Protein AF-A0A950IID8-F1 (afdb_monomer)

Nearest PDB structures (foldseek):
  4f1v-assembly1_A  TM=7.610E-01  e=2.397E-17  Pseudomonas [fluorescens] SBW25
  4lvq-assembly2_B  TM=7.927E-01  e=7.650E-17  Mycobacterium tuberculosis
  4m1v-assembly1_A  TM=7.089E-01  e=2.255E-17  unidentified prokaryotic organism
  3w9w-assembly1_A  TM=7.383E-01  e=1.326E-16  unidentified prokaryotic organism
  2v3q-assembly1_A  TM=6.999E-01  e=1.498E-16  Homo sapiens

Foldseek 3Di:
DDDDDDDDDDDDDDDDDDDDDDDDDDDDDDDDDDDDDPDDDPDQDPDLPPADLFEAQEEAAVVVVCLAVADFDFDFFFDPDPPDDQRPLQHLPSDDFPTGYYGYAHQHNVLRLCLQLVVDDFQLFCGDGPLDFHHTSHDDPDRRQWYKHLDFQALSSLVSNVVPPCVFQNFKAKAFWWKFFKFWKAFQVQWDFDQDPQRNVSFQEAELQRVLQVQQVNDFWCLDPRSQVRRVGRRRVNDTHGAQAAEDAQDQHSSQQLVQLLSVPRYDPPSRPQAGGSHDRHDDDNRYDHFGHLSRRLVCRLPDHNHIYIHTQQSQVSPPPRMGTHFYQAPLRGTEGLQWQVLACQLQVPPAQVQWDDDWDDPPPRRPSPDTSDPDDLHNGTDGDSVSNSGRDGNHHRGRMGTMMMMRTAHDSSSLVSVVVSLCQSLQNDPDGHRADDHRGRRRMGTHDSNSSVSSVCCCVPPHVRNHD

Radius of gyration: 25.62 Å; Cα contacts (8 Å, |Δi|>4): 1038; chains: 1; bounding box: 86×76×60 Å

pLDDT: mean 73.91, std 23.25, range [21.42, 98.81]

Mean predicted aligned error: 11.93 Å

Structure (mmCIF, N/CA/C/O backbone):
data_AF-A0A950IID8-F1
#
_entry.id   AF-A0A950IID8-F1
#
loop_
_atom_site.group_PDB
_atom_site.id
_atom_site.type_symbol
_atom_site.label_atom_id
_atom_site.label_alt_id
_atom_site.label_comp_id
_atom_site.label_asym_id
_atom_site.label_entity_id
_atom_site.label_seq_id
_atom_site.pdbx_PDB_ins_code
_atom_site.Cartn_x
_atom_site.Cartn_y
_atom_site.Cartn_z
_atom_site.occupancy
_atom_site.B_iso_or_equiv
_atom_site.auth_seq_id
_atom_site.auth_comp_id
_atom_site.auth_asym_id
_atom_site.auth_atom_id
_atom_site.pdbx_PDB_model_num
ATOM 1 N N . MET A 1 1 ? -54.475 -51.650 27.648 1.00 38.38 1 MET A N 1
ATOM 2 C CA . MET A 1 1 ? -53.330 -51.223 26.808 1.00 38.38 1 MET A CA 1
ATOM 3 C C . MET A 1 1 ? -53.757 -49.998 25.996 1.00 38.38 1 MET A C 1
ATOM 5 O O . MET A 1 1 ? -54.933 -49.890 25.686 1.00 38.38 1 MET A O 1
ATOM 9 N N . LYS A 1 2 ? -52.869 -49.006 25.850 1.00 32.78 2 LYS A N 1
ATOM 10 C CA . LYS A 1 2 ? -53.163 -47.560 25.705 1.00 32.78 2 LYS A CA 1
ATOM 11 C C . LYS A 1 2 ? -53.483 -47.085 24.262 1.00 32.78 2 LYS A C 1
ATOM 13 O O . LYS A 1 2 ? -53.027 -47.686 23.301 1.00 32.78 2 LYS A O 1
ATOM 18 N N . ARG A 1 3 ? -54.247 -45.975 24.207 1.00 33.44 3 ARG A N 1
ATOM 19 C CA . ARG A 1 3 ? -54.656 -45.056 23.102 1.00 33.44 3 ARG A CA 1
ATOM 20 C C . ARG A 1 3 ? -53.459 -44.548 22.245 1.00 33.44 3 ARG A C 1
ATOM 22 O O . ARG A 1 3 ? -52.343 -44.635 22.736 1.00 33.44 3 ARG A O 1
ATOM 29 N N . PHE A 1 4 ? -53.564 -43.972 21.033 1.00 32.69 4 PHE A N 1
ATOM 30 C CA . PHE A 1 4 ? -54.442 -42.894 20.521 1.00 32.69 4 PHE A CA 1
ATOM 31 C C . PHE A 1 4 ? -54.374 -42.799 18.969 1.00 32.69 4 PHE A C 1
ATOM 33 O O . PHE A 1 4 ? -53.345 -43.116 18.382 1.00 32.69 4 PHE A O 1
ATOM 40 N N . GLN A 1 5 ? -55.454 -42.328 18.328 1.00 37.25 5 GLN A N 1
ATOM 41 C CA . GLN A 1 5 ? -55.570 -41.995 16.893 1.00 37.25 5 GLN A CA 1
ATOM 42 C C . GLN A 1 5 ? -54.871 -40.674 16.514 1.00 37.25 5 GLN A C 1
ATOM 44 O O . GLN A 1 5 ? -54.861 -39.762 17.337 1.00 37.25 5 GLN A O 1
ATOM 49 N N . GLN A 1 6 ? -54.488 -40.506 15.237 1.00 32.50 6 GLN A N 1
ATOM 50 C CA . GLN A 1 6 ? -54.746 -39.264 14.485 1.00 32.50 6 GLN A CA 1
ATOM 51 C C . GLN A 1 6 ? -54.707 -39.470 12.954 1.00 32.50 6 GLN A C 1
ATOM 53 O O . GLN A 1 6 ? -53.957 -40.280 12.423 1.00 32.50 6 GLN A O 1
ATOM 58 N N . THR A 1 7 ? -55.607 -38.752 12.285 1.00 31.56 7 THR A N 1
ATOM 59 C CA . THR A 1 7 ? -56.081 -38.831 10.892 1.00 31.56 7 THR A CA 1
ATOM 60 C C . THR A 1 7 ? -55.231 -38.053 9.878 1.00 31.56 7 THR A C 1
ATOM 62 O O . THR A 1 7 ? -54.846 -36.921 10.157 1.00 31.56 7 THR A O 1
ATOM 65 N N . THR A 1 8 ? -55.080 -38.578 8.656 1.00 30.42 8 THR A N 1
ATOM 66 C CA . THR A 1 8 ? -54.511 -37.878 7.482 1.00 30.42 8 THR A CA 1
ATOM 67 C C . THR A 1 8 ? -55.626 -37.532 6.482 1.00 30.42 8 THR A C 1
ATOM 69 O O . THR A 1 8 ? -56.433 -38.397 6.144 1.00 30.42 8 THR A O 1
ATOM 72 N N . ARG A 1 9 ? -55.694 -36.278 6.006 1.00 31.16 9 ARG A N 1
ATOM 73 C CA . ARG A 1 9 ? -56.624 -35.815 4.953 1.00 31.16 9 ARG A CA 1
ATOM 74 C C . ARG A 1 9 ? -55.869 -35.459 3.665 1.00 31.16 9 ARG A C 1
ATOM 76 O O . ARG A 1 9 ? -54.861 -34.764 3.714 1.00 31.16 9 ARG A O 1
ATOM 83 N N . LEU A 1 10 ? -56.419 -35.938 2.546 1.00 27.45 10 LEU A N 1
ATOM 84 C CA . LEU A 1 10 ? -56.073 -35.662 1.145 1.00 27.45 10 LEU A CA 1
ATOM 85 C C . LEU A 1 10 ? -56.294 -34.185 0.762 1.00 27.45 10 LEU A C 1
ATOM 87 O O . LEU A 1 10 ? -57.299 -33.599 1.164 1.00 27.45 10 LEU A O 1
ATOM 91 N N . LEU A 1 11 ? -55.442 -33.649 -0.121 1.00 27.16 11 LEU A N 1
ATOM 92 C CA . LEU A 1 11 ? -55.710 -32.441 -0.911 1.00 27.16 11 LEU A CA 1
ATOM 93 C C . LEU A 1 11 ? -55.461 -32.722 -2.405 1.00 27.16 11 LEU A C 1
ATOM 95 O O . LEU A 1 11 ? -54.491 -33.384 -2.766 1.00 27.16 11 LEU A O 1
ATOM 99 N N . ALA A 1 12 ? -56.384 -32.250 -3.243 1.00 25.52 12 ALA A N 1
ATOM 100 C CA . ALA A 1 12 ? -56.487 -32.518 -4.674 1.00 25.52 12 ALA A CA 1
ATOM 101 C C . ALA A 1 12 ? -55.488 -31.709 -5.524 1.00 25.52 12 ALA A C 1
ATOM 103 O O . ALA A 1 12 ? -55.240 -30.535 -5.259 1.00 25.52 12 ALA A O 1
ATOM 104 N N . VAL A 1 13 ? -54.977 -32.346 -6.582 1.00 27.12 13 VAL A N 1
ATOM 105 C CA . VAL A 1 13 ? -54.126 -31.763 -7.631 1.00 27.12 13 VAL A CA 1
ATOM 106 C C . VAL A 1 13 ? -55.005 -31.424 -8.837 1.00 27.12 13 VAL A C 1
ATOM 108 O O . VAL A 1 13 ? -55.734 -32.284 -9.329 1.00 27.12 13 VAL A O 1
ATOM 111 N N . VAL A 1 14 ? -54.940 -30.179 -9.313 1.00 26.27 14 VAL A N 1
ATOM 112 C CA . VAL A 1 14 ? -55.601 -29.718 -10.545 1.00 26.27 14 VAL A CA 1
ATOM 113 C C . VAL A 1 14 ? -54.579 -29.703 -11.684 1.00 26.27 14 VAL A C 1
ATOM 115 O O . VAL A 1 14 ? -53.485 -29.165 -11.535 1.00 26.27 14 VAL A O 1
ATOM 118 N N . ALA A 1 15 ? -54.953 -30.311 -12.810 1.00 25.56 15 ALA A N 1
ATOM 119 C CA . ALA A 1 15 ? -54.181 -30.398 -14.046 1.00 25.56 15 ALA A CA 1
ATOM 120 C C . ALA A 1 15 ? -54.468 -29.220 -15.000 1.00 25.56 15 ALA A C 1
ATOM 122 O O . ALA A 1 15 ? -55.589 -28.718 -15.044 1.00 25.56 15 ALA A O 1
ATOM 123 N N . LEU A 1 16 ? -53.480 -28.856 -15.826 1.00 25.39 16 LEU A N 1
ATOM 124 C CA . LEU A 1 16 ? -53.634 -28.077 -17.066 1.00 25.39 16 LEU A CA 1
ATOM 125 C C . LEU A 1 16 ? -52.757 -28.700 -18.181 1.00 25.39 16 LEU A C 1
ATOM 127 O O . LEU A 1 16 ? -51.779 -29.378 -17.860 1.00 25.39 16 LEU A O 1
ATOM 131 N N . PRO A 1 17 ? -53.132 -28.552 -19.470 1.00 26.94 17 PRO A N 1
ATOM 132 C CA . PRO A 1 17 ? -52.817 -29.514 -20.529 1.00 26.94 17 PRO A CA 1
ATOM 133 C C . PRO A 1 17 ? -51.555 -29.197 -21.353 1.00 26.94 17 PRO A C 1
ATOM 135 O O . PRO A 1 17 ? -51.057 -28.076 -21.382 1.00 26.94 17 PRO A O 1
ATOM 138 N N . ALA A 1 18 ? -51.079 -30.231 -22.054 1.00 28.36 18 ALA A N 1
ATOM 139 C CA . ALA A 1 18 ? -49.911 -30.271 -22.934 1.00 28.36 18 ALA A CA 1
ATOM 140 C C . ALA A 1 18 ? -50.121 -29.594 -24.302 1.00 28.36 18 ALA A C 1
ATOM 142 O O . ALA A 1 18 ? -51.187 -29.772 -24.883 1.00 28.36 18 ALA A O 1
ATOM 143 N N . VAL A 1 19 ? -49.068 -28.978 -24.873 1.00 25.47 19 VAL A N 1
ATOM 144 C CA . VAL A 1 19 ? -48.826 -28.895 -26.334 1.00 25.47 19 VAL A CA 1
ATOM 145 C C . VAL A 1 19 ? -47.314 -28.920 -26.645 1.00 25.47 19 VAL A C 1
ATOM 147 O O . VAL A 1 19 ? -46.493 -28.378 -25.912 1.00 25.47 19 VAL A O 1
ATOM 150 N N . LEU A 1 20 ? -47.019 -29.619 -27.742 1.00 22.98 20 LEU A N 1
ATOM 151 C CA . LEU A 1 20 ? -45.779 -30.053 -28.392 1.00 22.98 20 LEU A CA 1
ATOM 152 C C . LEU A 1 20 ? -44.711 -28.997 -28.769 1.00 22.98 20 LEU A C 1
ATOM 154 O O . LEU A 1 20 ? -44.989 -27.826 -28.995 1.00 22.98 20 LEU A O 1
ATOM 158 N N . PHE A 1 21 ? -43.500 -29.539 -28.952 1.00 26.11 21 PHE A N 1
ATOM 159 C CA . PHE A 1 21 ? -42.245 -28.993 -29.490 1.00 26.11 21 PHE A CA 1
ATOM 160 C C . PHE A 1 21 ? -42.333 -28.126 -30.764 1.00 26.11 21 PHE A C 1
ATOM 162 O O . PHE A 1 21 ? -42.937 -28.533 -31.754 1.00 26.11 21 PHE A O 1
ATOM 169 N N . ALA A 1 22 ? -41.523 -27.059 -30.801 1.00 22.62 22 ALA A N 1
ATOM 170 C CA . ALA A 1 22 ? -40.804 -26.604 -31.997 1.00 22.62 22 ALA A CA 1
ATOM 171 C C . ALA A 1 22 ? -39.479 -25.925 -31.588 1.00 22.62 22 ALA A C 1
ATOM 173 O O . ALA A 1 22 ? -39.463 -25.006 -30.772 1.00 22.62 22 ALA A O 1
ATOM 174 N N . ALA A 1 23 ? -38.364 -26.417 -32.129 1.00 26.20 23 ALA A N 1
ATOM 175 C CA . ALA A 1 23 ? -37.025 -25.867 -31.945 1.00 26.20 23 ALA A CA 1
ATOM 176 C C . ALA A 1 23 ? -36.818 -24.610 -32.807 1.00 26.20 23 ALA A C 1
ATOM 178 O O . ALA A 1 23 ? -37.256 -24.602 -33.952 1.00 26.20 23 ALA A O 1
ATOM 179 N N . CYS A 1 24 ? -36.098 -23.607 -32.287 1.00 21.53 24 CYS A N 1
ATOM 180 C CA . CYS A 1 24 ? -35.285 -22.666 -33.068 1.00 21.53 24 CYS A CA 1
ATOM 181 C C . CYS A 1 24 ? -34.275 -21.923 -32.170 1.00 21.53 24 CYS A C 1
ATOM 183 O O . CYS A 1 24 ? -34.447 -21.791 -30.963 1.00 21.53 24 CYS A O 1
ATOM 185 N N . SER A 1 25 ? -33.181 -21.514 -32.801 1.00 23.95 25 SER A N 1
ATOM 186 C CA . SER A 1 25 ? -31.845 -21.187 -32.297 1.00 23.95 25 SER A CA 1
ATOM 187 C C . SER A 1 25 ? -31.649 -19.831 -31.594 1.00 23.95 25 SER A C 1
ATOM 189 O O . SER A 1 25 ? -32.214 -18.827 -32.006 1.00 23.95 25 SER A O 1
ATOM 191 N N . HIS A 1 26 ? -30.734 -19.838 -30.613 1.00 28.91 26 HIS A N 1
ATOM 192 C CA . HIS A 1 26 ? -29.779 -18.808 -30.154 1.00 28.91 26 HIS A CA 1
ATOM 193 C C . HIS A 1 26 ? -29.993 -17.322 -30.519 1.00 28.91 26 HIS A C 1
ATOM 195 O O . HIS A 1 26 ? -29.775 -16.901 -31.651 1.00 28.91 26 HIS A O 1
ATOM 201 N N . GLY A 1 27 ? -30.211 -16.512 -29.476 1.00 24.88 27 GLY A N 1
ATOM 202 C CA . GLY A 1 27 ? -30.016 -15.059 -29.465 1.00 24.88 27 GLY A CA 1
ATOM 203 C C . GLY A 1 27 ? -30.131 -14.515 -28.038 1.00 24.88 27 GLY A C 1
ATOM 204 O O . GLY A 1 27 ? -31.207 -14.113 -27.611 1.00 24.88 27 GLY A O 1
ATOM 205 N N . SER A 1 28 ? -29.049 -14.564 -27.256 1.00 27.41 28 SER A N 1
ATOM 206 C CA . SER A 1 28 ? -29.034 -14.113 -25.858 1.00 27.41 28 SER A CA 1
ATOM 207 C C . SER A 1 28 ? -28.779 -12.605 -25.760 1.00 27.41 28 SER A C 1
ATOM 209 O O . SER A 1 28 ? -27.632 -12.168 -25.710 1.00 27.41 28 SER A O 1
ATOM 211 N N . GLY A 1 29 ? -29.855 -11.818 -25.704 1.00 21.42 29 GLY A N 1
ATOM 212 C CA . GLY A 1 29 ? -29.849 -10.479 -25.114 1.00 21.42 29 GLY A CA 1
ATOM 213 C C . GLY A 1 29 ? -30.178 -10.584 -23.624 1.00 21.42 29 GLY A C 1
ATOM 214 O O . GLY A 1 29 ? -31.245 -11.079 -23.267 1.00 21.42 29 GLY A O 1
ATOM 215 N N . SER A 1 30 ? -29.265 -10.161 -22.748 1.00 27.67 30 SER A N 1
ATOM 216 C CA . SER A 1 30 ? -29.512 -10.087 -21.306 1.00 27.67 30 SER A CA 1
ATOM 217 C C . SER A 1 30 ? -30.217 -8.775 -20.952 1.00 27.67 30 SER A C 1
ATOM 219 O O . SER A 1 30 ? -29.782 -7.681 -21.308 1.00 27.67 30 SER A O 1
ATOM 221 N N . SER A 1 31 ? -31.342 -8.897 -20.251 1.00 23.12 31 SER A N 1
ATOM 222 C CA . SER A 1 31 ? -32.097 -7.781 -19.688 1.00 23.12 31 SER A CA 1
ATOM 223 C C . SER A 1 31 ? -31.316 -7.118 -18.550 1.00 23.12 31 SER A C 1
ATOM 225 O O . SER A 1 31 ? -30.898 -7.778 -17.599 1.00 23.12 31 SER A O 1
ATOM 227 N N . ALA A 1 32 ? -31.140 -5.801 -18.649 1.00 25.33 32 ALA A N 1
ATOM 228 C CA . ALA A 1 32 ? -30.546 -4.963 -17.618 1.00 25.33 32 ALA A CA 1
ATOM 229 C C . ALA A 1 32 ? -31.499 -4.788 -16.423 1.00 25.33 32 ALA A C 1
ATOM 231 O O . ALA A 1 32 ? -32.671 -4.448 -16.585 1.00 25.33 32 ALA A O 1
ATOM 232 N N . VAL A 1 33 ? -30.968 -4.980 -15.216 1.00 25.67 33 VAL A N 1
ATOM 233 C CA . VAL A 1 33 ? -31.577 -4.536 -13.954 1.00 25.67 33 VAL A CA 1
ATOM 234 C C . VAL A 1 33 ? -31.314 -3.025 -13.813 1.00 25.67 33 VAL A C 1
ATOM 236 O O . VAL A 1 33 ? -30.186 -2.603 -14.085 1.00 25.67 33 VAL A O 1
ATOM 239 N N . PRO A 1 34 ? -32.281 -2.178 -13.403 1.00 22.33 34 PRO A N 1
ATOM 240 C CA . PRO A 1 34 ? -32.060 -0.738 -13.307 1.00 22.33 34 PRO A CA 1
ATOM 241 C C . PRO A 1 34 ? -31.176 -0.426 -12.092 1.00 22.33 34 PRO A C 1
ATOM 243 O O . PRO A 1 34 ? -31.631 -0.450 -10.950 1.00 22.33 34 PRO A O 1
ATOM 246 N N . GLY A 1 35 ? -29.894 -0.157 -12.338 1.00 24.66 35 GLY A N 1
ATOM 247 C CA . GLY A 1 35 ? -28.962 0.347 -11.334 1.00 24.66 35 GLY A CA 1
ATOM 248 C C . GLY A 1 35 ? -29.235 1.820 -11.036 1.00 24.66 35 GLY A C 1
ATOM 249 O O . GLY A 1 35 ? -29.190 2.661 -11.934 1.00 24.66 35 GLY A O 1
ATOM 250 N N . GLY A 1 36 ? -29.510 2.136 -9.771 1.00 21.47 36 GLY A N 1
ATOM 251 C CA . GLY A 1 36 ? -29.546 3.509 -9.279 1.00 21.47 36 GLY A CA 1
ATOM 252 C C . GLY A 1 36 ? -28.177 4.170 -9.441 1.00 21.47 36 GLY A C 1
ATOM 253 O O . GLY A 1 36 ? -27.192 3.737 -8.848 1.00 21.47 36 GLY A O 1
ATOM 254 N N . SER A 1 37 ? -28.132 5.216 -10.264 1.00 22.36 37 SER A N 1
ATOM 255 C CA . SER A 1 37 ? -26.994 6.116 -10.434 1.00 22.36 37 SER A CA 1
ATOM 256 C C . SER A 1 37 ? -26.710 6.848 -9.122 1.00 22.36 37 SER A C 1
ATOM 258 O O . SER A 1 37 ? -27.454 7.748 -8.733 1.00 22.36 37 SER A O 1
ATOM 260 N N . VAL A 1 38 ? -25.618 6.497 -8.445 1.00 27.97 38 VAL A N 1
ATOM 261 C CA . VAL A 1 38 ? -24.941 7.450 -7.559 1.00 27.97 38 VAL A CA 1
ATOM 262 C C . VAL A 1 38 ? -24.304 8.498 -8.463 1.00 27.97 38 VAL A C 1
ATOM 264 O O . VAL A 1 38 ? -23.335 8.225 -9.169 1.00 27.97 38 VAL A O 1
ATOM 267 N N . ASN A 1 39 ? -24.912 9.682 -8.489 1.00 23.88 39 ASN A N 1
ATOM 268 C CA . ASN A 1 39 ? -24.396 10.834 -9.211 1.00 23.88 39 ASN A CA 1
ATOM 269 C C . ASN A 1 39 ? -22.972 11.131 -8.728 1.00 23.88 39 ASN A C 1
ATOM 271 O O . ASN A 1 39 ? -22.762 11.445 -7.556 1.00 23.88 39 ASN A O 1
ATOM 275 N N . ALA A 1 40 ? -22.008 11.044 -9.646 1.00 25.39 40 ALA A N 1
ATOM 276 C CA . ALA A 1 40 ? -20.705 11.663 -9.463 1.00 25.39 40 ALA A CA 1
ATOM 277 C C . ALA A 1 40 ? -20.907 13.152 -9.113 1.00 25.39 40 ALA A C 1
ATOM 279 O O . ALA A 1 40 ? -21.857 13.762 -9.625 1.00 25.39 40 ALA A O 1
ATOM 280 N N . PRO A 1 41 ? -20.051 13.758 -8.270 1.00 25.45 41 PRO A N 1
ATOM 281 C CA . PRO A 1 41 ? -20.078 15.198 -8.053 1.00 25.45 41 PRO A CA 1
ATOM 282 C C . PRO A 1 41 ? -20.062 15.897 -9.415 1.00 25.45 41 PRO A C 1
ATOM 284 O O . PRO A 1 41 ? -19.243 15.571 -10.277 1.00 25.45 41 PRO A O 1
ATOM 287 N N . SER A 1 42 ? -21.010 16.805 -9.638 1.00 23.47 42 SER A N 1
ATOM 288 C CA . SER A 1 42 ? -21.167 17.530 -10.898 1.00 23.47 42 SER A CA 1
ATOM 289 C C . SER A 1 42 ? -19.845 18.199 -11.290 1.00 23.47 42 SER A C 1
ATOM 291 O O . SER A 1 42 ? -19.438 19.160 -10.639 1.00 23.47 42 SER A O 1
ATOM 293 N N . GLY A 1 43 ? -19.172 17.681 -12.324 1.00 28.06 43 GLY A N 1
ATOM 294 C CA . GLY A 1 43 ? -17.946 18.277 -12.868 1.00 28.06 43 GLY A CA 1
ATOM 295 C C . GLY A 1 43 ? -16.825 17.318 -13.290 1.00 28.06 43 GLY A C 1
ATOM 296 O O . GLY A 1 43 ? -15.905 17.776 -13.954 1.00 28.06 43 GLY A O 1
ATOM 297 N N . GLN A 1 44 ? -16.867 16.017 -12.969 1.00 31.59 44 GLN A N 1
ATOM 298 C CA . GLN A 1 44 ? -15.858 15.067 -13.472 1.00 31.59 44 GLN A CA 1
ATOM 299 C C . GLN A 1 44 ? -16.303 14.421 -14.794 1.00 31.59 44 GLN A C 1
ATOM 301 O O . GLN A 1 44 ? -17.135 13.512 -14.827 1.00 31.59 44 GLN A O 1
ATOM 306 N N . THR A 1 45 ? -15.749 14.897 -15.907 1.00 29.78 45 THR A N 1
ATOM 307 C CA . THR A 1 45 ? -15.875 14.278 -17.230 1.00 29.78 45 THR A CA 1
ATOM 308 C C . THR A 1 45 ? -15.082 12.970 -17.288 1.00 29.78 45 THR A C 1
ATOM 310 O O . THR A 1 45 ? -13.906 12.928 -16.942 1.00 29.78 45 THR A O 1
ATOM 313 N N . ARG A 1 46 ? -15.700 11.878 -17.761 1.00 33.00 46 ARG A N 1
ATOM 314 C CA . ARG A 1 46 ? -14.959 10.693 -18.225 1.00 33.00 46 ARG A CA 1
ATOM 315 C C . ARG A 1 46 ? -14.156 11.107 -19.459 1.00 33.00 46 ARG A C 1
ATOM 317 O O . ARG A 1 46 ? -14.750 11.355 -20.503 1.00 33.00 46 ARG A O 1
ATOM 324 N N . HIS A 1 47 ? -12.837 11.218 -19.339 1.00 36.88 47 HIS A N 1
ATOM 325 C CA . HIS A 1 47 ? -11.981 11.571 -20.469 1.00 36.88 47 HIS A CA 1
ATOM 326 C C . HIS A 1 47 ? -11.598 10.308 -21.242 1.00 36.88 47 HIS A C 1
ATOM 328 O O . HIS A 1 47 ? -10.710 9.565 -20.847 1.00 36.88 47 HIS A O 1
ATOM 334 N N . THR A 1 48 ? -12.271 10.077 -22.367 1.00 36.06 48 THR A N 1
ATOM 335 C CA . THR A 1 48 ? -11.903 9.079 -23.381 1.00 36.06 48 THR A CA 1
ATOM 336 C C . THR A 1 48 ? -10.853 9.639 -24.346 1.00 36.06 48 THR A C 1
ATOM 338 O O . THR A 1 48 ? -10.982 9.441 -25.552 1.00 36.06 48 THR A O 1
ATOM 341 N N . LYS A 1 49 ? -9.872 10.427 -23.871 1.00 40.34 49 LYS A N 1
ATOM 342 C CA . LYS A 1 49 ? -8.821 10.919 -24.773 1.00 40.34 49 LYS A CA 1
ATOM 343 C C . LYS A 1 49 ? -8.100 9.682 -25.308 1.00 40.34 49 LYS A C 1
ATOM 345 O O . LYS A 1 49 ? -7.519 8.940 -24.521 1.00 40.34 49 LYS A O 1
ATOM 350 N N . GLU A 1 50 ? -8.194 9.448 -26.616 1.00 43.12 50 GLU A N 1
ATOM 351 C CA . GLU A 1 50 ? -7.302 8.510 -27.287 1.00 43.12 50 GLU A CA 1
ATOM 352 C C . GLU A 1 50 ? -5.883 9.000 -27.029 1.00 43.12 50 GLU A C 1
ATOM 354 O O . GLU A 1 50 ? -5.539 10.151 -27.320 1.00 43.12 50 GLU A O 1
ATOM 359 N N . VAL A 1 51 ? -5.115 8.163 -26.349 1.00 52.75 51 VAL A N 1
ATOM 360 C CA . VAL A 1 51 ? -3.764 8.492 -25.929 1.00 52.75 51 VAL A CA 1
ATOM 361 C C . VAL A 1 51 ? -2.925 8.642 -27.202 1.00 52.75 51 VAL A C 1
ATOM 363 O O . VAL A 1 51 ? -3.052 7.831 -28.124 1.00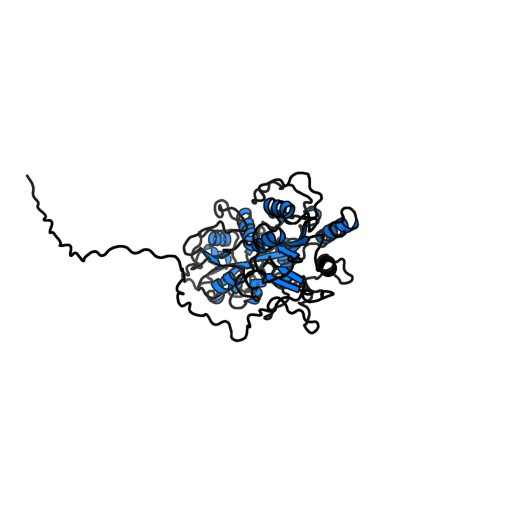 52.75 51 VAL A O 1
ATOM 366 N N . SER A 1 52 ? -2.201 9.758 -27.347 1.00 58.66 52 SER A N 1
ATOM 367 C CA . SER A 1 52 ? -1.521 10.034 -28.618 1.00 58.66 52 SER A CA 1
ATOM 368 C C . SER A 1 52 ? -0.310 9.116 -28.769 1.00 58.66 52 SER A C 1
ATOM 370 O O . SER A 1 52 ? 0.273 8.713 -27.772 1.00 58.66 52 SER A O 1
ATOM 372 N N . ALA A 1 53 ? 0.142 8.861 -29.997 1.00 60.78 53 ALA A N 1
ATOM 373 C CA . ALA A 1 53 ? 1.357 8.073 -30.233 1.00 60.78 53 ALA A CA 1
ATOM 374 C C . ALA A 1 53 ? 2.646 8.684 -29.638 1.00 60.78 53 ALA A C 1
ATOM 376 O O . ALA A 1 53 ? 3.682 8.042 -29.715 1.00 60.78 53 ALA A O 1
ATOM 377 N N . ALA A 1 54 ? 2.593 9.916 -29.116 1.00 66.94 54 ALA A N 1
ATOM 378 C CA . ALA A 1 54 ? 3.699 10.575 -28.425 1.00 66.94 54 ALA A CA 1
ATOM 379 C C . ALA A 1 54 ? 3.571 10.540 -26.890 1.00 66.94 54 ALA A C 1
ATOM 381 O O . ALA A 1 54 ? 4.461 11.026 -26.206 1.00 66.94 54 ALA A O 1
ATOM 382 N N . ASP A 1 55 ? 2.439 10.082 -26.345 1.00 72.50 55 ASP A N 1
ATOM 383 C CA . ASP A 1 55 ? 2.208 10.018 -24.899 1.00 72.50 55 ASP A CA 1
ATOM 384 C C . ASP A 1 55 ? 2.778 8.690 -24.351 1.00 72.50 55 ASP A C 1
ATOM 386 O O . ASP A 1 55 ? 2.514 7.626 -24.909 1.00 72.50 55 ASP A O 1
ATOM 390 N N . LEU A 1 56 ? 3.504 8.734 -23.228 1.00 77.00 56 LEU A N 1
ATOM 391 C CA . LEU A 1 56 ? 3.990 7.531 -22.546 1.00 77.00 56 LEU A CA 1
ATOM 392 C C . LEU A 1 56 ? 2.810 6.804 -21.897 1.00 77.00 56 LEU A C 1
ATOM 394 O O . LEU A 1 56 ? 2.111 7.369 -21.054 1.00 77.00 56 LEU A O 1
ATOM 398 N N . HIS A 1 57 ? 2.603 5.540 -22.239 1.00 80.00 57 HIS A N 1
ATOM 399 C CA . HIS A 1 57 ? 1.554 4.684 -21.703 1.00 80.00 57 HIS A CA 1
ATOM 400 C C . HIS A 1 57 ? 2.079 3.854 -20.541 1.00 80.00 57 HIS A C 1
ATOM 402 O O . HIS A 1 57 ? 2.987 3.048 -20.694 1.00 80.00 57 HIS A O 1
ATOM 408 N N . ALA A 1 58 ? 1.464 3.981 -19.376 1.00 82.31 58 ALA A N 1
ATOM 409 C CA . ALA A 1 58 ? 1.874 3.259 -18.188 1.00 82.31 58 ALA A CA 1
ATOM 410 C C . ALA A 1 58 ? 0.683 2.845 -17.330 1.00 82.31 58 ALA A C 1
ATOM 412 O O . ALA A 1 58 ? -0.458 3.267 -17.532 1.00 82.31 58 ALA A O 1
ATOM 413 N N . GLY A 1 59 ? 0.943 2.019 -16.323 1.00 82.06 59 GLY A N 1
ATOM 414 C CA . GLY A 1 59 ? -0.062 1.701 -15.321 1.00 82.06 59 GLY A CA 1
ATOM 415 C C . GLY A 1 59 ? 0.408 0.692 -14.289 1.00 82.06 59 GLY A C 1
ATOM 416 O O . GLY A 1 59 ? 1.603 0.494 -14.088 1.00 82.06 59 GLY A O 1
ATOM 417 N N . GLY A 1 60 ? -0.546 0.051 -13.623 1.00 84.88 60 GLY A N 1
ATOM 418 C CA . GLY A 1 60 ? -0.277 -0.933 -12.582 1.00 84.88 60 GLY A CA 1
ATOM 419 C C . GLY A 1 60 ? -0.564 -0.392 -11.190 1.0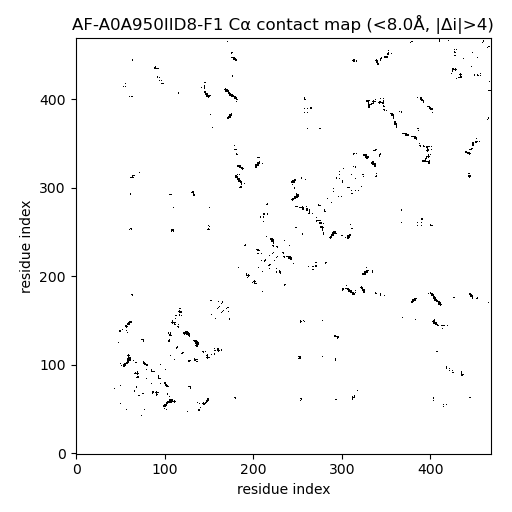0 84.88 60 GLY A C 1
ATOM 420 O O . GLY A 1 60 ? -1.724 -0.149 -10.847 1.00 84.88 60 GLY A O 1
ATOM 421 N N . ALA A 1 61 ? 0.480 -0.310 -10.369 1.00 76.31 61 ALA A N 1
ATOM 422 C CA . ALA A 1 61 ? 0.459 0.039 -8.958 1.00 76.31 61 ALA A CA 1
ATOM 423 C C . ALA A 1 61 ? -0.516 1.165 -8.634 1.00 76.31 61 ALA A C 1
ATOM 425 O O . ALA A 1 61 ? -0.570 2.213 -9.269 1.00 76.31 61 ALA A O 1
ATOM 426 N N . THR A 1 62 ? -1.259 0.958 -7.553 1.00 63.56 62 THR A N 1
ATOM 427 C CA . THR A 1 62 ? -2.045 2.026 -6.934 1.00 63.56 62 THR A CA 1
ATOM 428 C C . THR A 1 62 ? -1.320 2.648 -5.747 1.00 63.56 62 THR A C 1
ATOM 430 O O . THR A 1 62 ? -1.935 3.419 -5.011 1.00 63.56 62 THR A O 1
ATOM 433 N N . PHE A 1 63 ? -0.062 2.261 -5.506 1.00 60.81 63 PHE A N 1
ATOM 434 C CA . PHE A 1 63 ? 0.676 2.593 -4.301 1.00 60.81 63 PHE A CA 1
ATOM 435 C C . PHE A 1 63 ? 2.137 2.988 -4.592 1.00 60.81 63 PHE A C 1
ATOM 437 O O . PHE A 1 63 ? 2.853 2.259 -5.273 1.00 60.81 63 PHE A O 1
ATOM 444 N N . PRO A 1 64 ? 2.610 4.109 -4.024 1.00 63.22 64 PRO A N 1
ATOM 445 C CA . PRO A 1 64 ? 1.816 5.239 -3.549 1.00 63.22 64 PRO A CA 1
ATOM 446 C C . PRO A 1 64 ? 1.250 6.000 -4.754 1.00 63.22 64 PRO A C 1
ATOM 448 O O . PRO A 1 64 ? 1.982 6.649 -5.498 1.00 63.22 64 PRO A O 1
ATOM 451 N N . GLY A 1 65 ? -0.067 5.914 -4.973 1.00 62.41 65 GLY A N 1
ATOM 452 C CA . GLY A 1 65 ? -0.712 6.442 -6.181 1.00 62.41 65 GLY A CA 1
ATOM 453 C C . GLY A 1 65 ? -0.459 7.938 -6.394 1.00 62.41 65 GLY A C 1
ATOM 454 O O . GLY A 1 65 ? -0.345 8.388 -7.529 1.00 62.41 65 GLY A O 1
ATOM 455 N N . ILE A 1 66 ? -0.287 8.708 -5.311 1.00 62.41 66 ILE A N 1
ATOM 456 C CA . ILE A 1 66 ? 0.058 10.134 -5.402 1.00 62.41 66 ILE A CA 1
ATOM 457 C C . ILE A 1 66 ? 1.464 10.375 -5.957 1.00 62.41 66 ILE A C 1
ATOM 459 O O . ILE A 1 66 ? 1.689 11.415 -6.564 1.00 62.41 66 ILE A O 1
ATOM 463 N N . ALA A 1 67 ? 2.408 9.453 -5.762 1.00 62.22 67 ALA A N 1
ATOM 464 C CA . ALA A 1 67 ? 3.753 9.607 -6.299 1.00 62.22 67 ALA A CA 1
ATOM 465 C C . ALA A 1 67 ? 3.767 9.393 -7.818 1.00 62.22 67 ALA A C 1
ATOM 467 O O . ALA A 1 67 ? 4.611 9.970 -8.490 1.00 62.22 67 ALA A O 1
ATOM 468 N N . TYR A 1 68 ? 2.803 8.630 -8.350 1.00 63.69 68 TYR A N 1
ATOM 469 C CA . TYR A 1 68 ? 2.593 8.434 -9.788 1.00 63.69 68 TYR A CA 1
ATOM 470 C C . TYR A 1 68 ? 1.629 9.455 -10.415 1.00 63.69 68 TYR A C 1
ATOM 472 O O . TYR A 1 68 ? 1.600 9.610 -11.623 1.00 63.69 68 TYR A O 1
ATOM 480 N N . MET A 1 69 ? 0.786 10.144 -9.647 1.00 56.84 69 MET A N 1
ATOM 481 C CA . MET A 1 69 ? -0.166 11.113 -10.226 1.00 56.84 69 MET A CA 1
ATOM 482 C C . MET A 1 69 ? 0.220 12.564 -9.956 1.00 56.84 69 MET A C 1
ATOM 484 O O . MET A 1 69 ? -0.046 13.437 -10.776 1.00 56.84 69 MET A O 1
ATOM 488 N N . GLY A 1 70 ? 0.880 12.803 -8.823 1.00 50.81 70 GLY A N 1
ATOM 489 C CA . GLY A 1 70 ? 1.386 14.090 -8.402 1.00 50.81 70 GLY A CA 1
ATOM 490 C C . GLY A 1 70 ? 0.318 15.116 -8.021 1.00 50.81 70 GLY A C 1
ATOM 491 O O . GLY A 1 70 ? -0.313 15.731 -8.869 1.00 50.81 70 GLY A O 1
ATOM 492 N N . GLY A 1 71 ? 0.184 15.369 -6.717 1.00 45.09 71 GLY A N 1
ATOM 493 C CA . GLY A 1 71 ? -0.572 16.500 -6.164 1.00 45.09 71 GLY A CA 1
ATOM 494 C C . GLY A 1 71 ? -2.107 16.385 -6.174 1.00 45.09 71 GLY A C 1
ATOM 495 O O . GLY A 1 71 ? -2.728 15.769 -7.034 1.00 45.09 71 GLY A O 1
ATOM 496 N N . ALA A 1 72 ? -2.738 16.987 -5.159 1.00 38.25 72 ALA A N 1
ATOM 497 C CA . ALA A 1 72 ? -4.172 16.896 -4.894 1.00 38.25 72 ALA A CA 1
ATOM 498 C C . ALA A 1 72 ? -4.986 17.887 -5.741 1.00 38.25 72 ALA A C 1
ATOM 500 O O . ALA A 1 72 ? -5.031 19.083 -5.457 1.00 38.25 72 ALA A O 1
ATOM 501 N N . GLY A 1 73 ? -5.688 17.369 -6.746 1.00 39.81 73 GLY A N 1
ATOM 502 C CA . GLY A 1 73 ? -6.740 18.107 -7.435 1.00 39.81 73 GLY A CA 1
ATOM 503 C C . GLY A 1 73 ? -7.128 17.459 -8.750 1.00 39.81 73 GLY A C 1
ATOM 504 O O . GLY A 1 73 ? -6.492 17.737 -9.750 1.00 39.81 73 GLY A O 1
ATOM 505 N N . ASN A 1 74 ? -8.178 16.631 -8.748 1.00 37.44 74 ASN A N 1
ATOM 506 C CA . ASN A 1 74 ? -9.001 16.289 -9.920 1.00 37.44 74 ASN A CA 1
ATOM 507 C C . ASN A 1 74 ? -8.290 16.054 -11.273 1.00 37.44 74 ASN A C 1
ATOM 509 O O . ASN A 1 74 ? -8.907 16.308 -12.303 1.00 37.44 74 ASN A O 1
ATOM 513 N N . GLN A 1 75 ? -7.053 15.551 -11.324 1.00 41.62 75 GLN A N 1
ATOM 514 C CA . GLN A 1 75 ? -6.454 15.206 -12.609 1.00 41.62 75 GLN A CA 1
ATOM 515 C C . GLN A 1 75 ? -6.769 13.745 -12.926 1.00 41.62 75 GLN A C 1
ATOM 517 O O . GLN A 1 75 ? -6.281 12.844 -12.237 1.00 41.62 75 GLN A O 1
ATOM 522 N N . PRO A 1 76 ? -7.619 13.472 -13.932 1.00 37.19 76 PRO A N 1
ATOM 523 C CA . PRO A 1 76 ? -7.593 12.173 -14.554 1.00 37.19 76 PRO A CA 1
ATOM 524 C C . PRO A 1 76 ? -6.222 12.032 -15.207 1.00 37.19 76 PRO A C 1
ATOM 526 O O . PRO A 1 76 ? -5.682 12.972 -15.789 1.00 37.19 76 PRO A O 1
ATOM 529 N N . VAL A 1 77 ? -5.682 10.834 -15.088 1.00 45.09 77 VAL A N 1
ATOM 530 C CA . VAL A 1 77 ? -4.737 10.241 -16.021 1.00 45.09 77 VAL A CA 1
ATOM 531 C C . VAL A 1 77 ? -4.743 10.956 -17.391 1.00 45.09 77 VAL A C 1
ATOM 533 O O . VAL A 1 77 ? -5.772 10.959 -18.071 1.00 45.09 77 VAL A O 1
ATOM 536 N N . GLY A 1 78 ? -3.618 11.567 -17.794 1.00 42.72 78 GLY A N 1
ATOM 537 C CA . GLY A 1 78 ? -3.379 11.920 -19.202 1.00 42.72 78 GLY A CA 1
ATOM 538 C C . GLY A 1 78 ? -3.356 13.378 -19.676 1.00 42.72 78 GLY A C 1
ATOM 539 O O . GLY A 1 78 ? -3.565 13.593 -20.872 1.00 42.72 78 GLY A O 1
ATOM 540 N N . LEU A 1 79 ? -3.093 14.385 -18.838 1.00 37.28 79 LEU A N 1
ATOM 541 C CA . LEU A 1 79 ? -2.904 15.767 -19.320 1.00 37.28 79 LEU A CA 1
ATOM 542 C C . LEU A 1 79 ? -1.751 16.488 -18.604 1.00 37.28 79 LEU A C 1
ATOM 544 O O . LEU A 1 79 ? -1.987 17.396 -17.824 1.00 37.28 79 LEU A O 1
ATOM 548 N N . TYR A 1 80 ? -0.501 16.159 -18.926 1.00 39.72 80 TYR A N 1
ATOM 549 C CA . TYR A 1 80 ? 0.664 16.996 -18.596 1.00 39.72 80 TYR A CA 1
ATOM 550 C C . TYR A 1 80 ? 0.948 18.009 -19.717 1.00 39.72 80 TYR A C 1
ATOM 552 O O . TYR A 1 80 ? 2.028 18.038 -20.299 1.00 39.72 80 TYR A O 1
ATOM 560 N N . THR A 1 81 ? -0.040 18.817 -20.116 1.00 34.00 81 THR A N 1
ATOM 561 C CA . THR A 1 81 ? 0.216 19.805 -21.180 1.00 34.00 81 THR A CA 1
ATOM 562 C C . THR A 1 81 ? 1.304 20.780 -20.722 1.00 34.00 81 THR A C 1
ATOM 564 O O . THR A 1 81 ? 1.294 21.162 -19.555 1.00 34.00 81 THR A O 1
ATOM 567 N N . ALA A 1 82 ? 2.147 21.276 -21.635 1.00 33.72 82 ALA A N 1
ATOM 568 C CA . ALA A 1 82 ? 3.229 22.242 -21.369 1.00 33.72 82 ALA A CA 1
ATOM 569 C C . ALA A 1 82 ? 2.819 23.542 -20.623 1.00 33.72 82 ALA A C 1
ATOM 571 O O . ALA A 1 82 ? 3.676 24.338 -20.255 1.00 33.72 82 ALA A O 1
ATOM 572 N N . ALA A 1 83 ? 1.518 23.773 -20.407 1.00 29.16 83 ALA A N 1
ATOM 573 C CA . ALA A 1 83 ? 0.960 24.891 -19.647 1.00 29.16 83 ALA A CA 1
ATOM 574 C C . ALA A 1 83 ? 0.490 24.527 -18.217 1.00 29.16 83 ALA A C 1
ATOM 576 O O . ALA A 1 83 ? -0.052 25.392 -17.530 1.00 29.16 83 ALA A O 1
ATOM 577 N N . GLN A 1 84 ? 0.650 23.277 -17.763 1.00 35.00 84 GLN A N 1
ATOM 578 C CA . GLN A 1 84 ? 0.306 22.862 -16.399 1.00 35.00 84 GLN A CA 1
ATOM 579 C C . GLN A 1 84 ? 1.524 22.895 -15.478 1.00 35.00 84 GLN A C 1
ATOM 581 O O . GLN A 1 84 ? 2.635 22.538 -15.864 1.00 35.00 84 GLN A O 1
ATOM 586 N N . THR A 1 85 ? 1.298 23.316 -14.234 1.00 34.06 85 THR A N 1
ATOM 587 C CA . THR A 1 85 ? 2.262 23.168 -13.147 1.00 34.06 85 THR A CA 1
ATOM 588 C C . THR A 1 85 ? 2.590 21.687 -13.019 1.00 34.06 85 THR A C 1
ATOM 590 O O . THR A 1 85 ? 1.682 20.886 -12.792 1.00 34.06 85 THR A O 1
ATOM 593 N N . LEU A 1 86 ? 3.870 21.336 -13.188 1.00 36.44 86 LEU A N 1
ATOM 594 C CA . LEU A 1 86 ? 4.373 19.990 -12.935 1.00 36.44 86 LEU A CA 1
ATOM 595 C C . LEU A 1 86 ? 3.801 19.472 -11.609 1.00 36.44 86 LEU A C 1
ATOM 597 O O . LEU A 1 86 ? 3.590 20.269 -10.679 1.00 36.44 86 LEU A O 1
ATOM 601 N N . PRO A 1 87 ? 3.554 18.158 -11.497 1.00 44.56 87 PRO A N 1
ATOM 602 C CA . PRO A 1 87 ? 3.218 17.584 -10.209 1.00 44.56 87 PRO A CA 1
ATOM 603 C C . PRO A 1 87 ? 4.259 18.046 -9.184 1.00 44.56 87 PRO A C 1
ATOM 605 O O . PRO A 1 87 ? 5.421 18.238 -9.546 1.00 44.56 87 PRO A O 1
ATOM 608 N N . SER A 1 88 ? 3.840 18.305 -7.937 1.00 49.88 88 SER A N 1
ATOM 609 C CA . SER A 1 88 ? 4.730 18.856 -6.900 1.00 49.88 88 SER A CA 1
ATOM 610 C C . SER A 1 88 ? 6.097 18.172 -6.950 1.00 49.88 88 SER A C 1
ATOM 612 O O . SER A 1 88 ? 6.134 16.962 -7.159 1.00 49.88 88 SER A O 1
ATOM 614 N N . ALA A 1 89 ? 7.198 18.904 -6.734 1.00 46.31 89 ALA A N 1
ATOM 615 C CA . ALA A 1 89 ? 8.589 18.419 -6.847 1.00 46.31 89 ALA A CA 1
ATOM 616 C C . ALA A 1 89 ? 8.926 17.131 -6.047 1.00 46.31 89 ALA A C 1
ATOM 618 O O . ALA A 1 89 ? 10.041 16.631 -6.102 1.00 46.31 89 ALA A O 1
ATOM 619 N N . SER A 1 90 ? 7.961 16.603 -5.295 1.00 54.50 90 SER A N 1
ATOM 620 C CA . SER A 1 90 ? 7.941 15.327 -4.590 1.00 54.50 90 SER A CA 1
ATOM 621 C C . SER A 1 90 ? 7.406 14.124 -5.397 1.00 54.50 90 SER A C 1
ATOM 623 O O . SER A 1 90 ? 7.434 13.011 -4.864 1.00 54.50 90 SER A O 1
ATOM 625 N N . SER A 1 91 ? 6.878 14.311 -6.614 1.00 65.88 91 SER A N 1
ATOM 626 C CA . SER A 1 91 ? 6.334 13.256 -7.494 1.00 65.88 91 SER A CA 1
ATOM 627 C C . SER A 1 91 ? 7.435 12.492 -8.238 1.00 65.88 91 SER A C 1
ATOM 629 O O . SER A 1 91 ? 8.442 13.089 -8.615 1.00 65.88 91 SER A O 1
ATOM 631 N N . LEU A 1 92 ? 7.209 11.203 -8.529 1.00 64.38 92 LEU A N 1
ATOM 632 C CA . LEU A 1 92 ? 8.097 10.400 -9.384 1.00 64.38 92 LEU A CA 1
ATOM 633 C C . LEU A 1 92 ? 8.166 10.927 -10.821 1.00 64.38 92 LEU A C 1
ATOM 635 O O . LEU A 1 92 ? 9.142 10.677 -11.515 1.00 64.38 92 LEU A O 1
ATOM 639 N N . PHE A 1 93 ? 7.151 11.674 -11.258 1.00 64.44 93 PHE A N 1
ATOM 640 C CA . PHE A 1 93 ? 7.050 12.240 -12.607 1.00 64.44 93 PHE A CA 1
ATOM 641 C C . PHE A 1 93 ? 7.276 13.755 -12.626 1.00 64.44 93 PHE A C 1
ATOM 643 O O . PHE A 1 93 ? 6.641 14.482 -13.383 1.00 64.44 93 PHE A O 1
ATOM 650 N N . GLY A 1 94 ? 8.140 14.255 -11.740 1.00 57.50 94 GLY A N 1
ATOM 651 C CA . GLY A 1 94 ? 8.505 15.673 -11.685 1.00 57.50 94 GLY A CA 1
ATOM 652 C C . GLY A 1 94 ? 9.268 16.184 -12.916 1.00 57.50 94 GLY A C 1
ATOM 653 O O . GLY A 1 94 ? 9.416 17.396 -13.052 1.00 57.50 94 GLY A O 1
ATOM 654 N N . VAL A 1 95 ? 9.717 15.296 -13.812 1.00 57.81 95 VAL A N 1
ATOM 655 C CA . VAL A 1 95 ? 10.303 15.643 -15.116 1.00 57.81 95 VAL A CA 1
ATOM 656 C C . VAL A 1 95 ? 9.253 15.626 -16.219 1.00 57.81 95 VAL A C 1
ATOM 658 O O . VAL A 1 95 ? 8.465 14.687 -16.334 1.00 57.81 95 VAL A O 1
ATOM 661 N N . ALA A 1 96 ? 9.248 16.674 -17.045 1.00 55.22 96 ALA A N 1
ATOM 662 C CA . ALA A 1 96 ? 8.478 16.676 -18.282 1.00 55.22 96 ALA A CA 1
ATOM 663 C C . ALA A 1 96 ? 9.157 15.731 -19.290 1.00 55.22 96 ALA A C 1
ATOM 665 O O . ALA A 1 96 ? 10.368 15.863 -19.484 1.00 55.22 96 ALA A O 1
ATOM 666 N N . PRO A 1 97 ? 8.420 14.813 -19.943 1.00 58.81 97 PRO A N 1
ATOM 667 C CA . PRO A 1 97 ? 8.990 14.021 -21.025 1.00 58.81 97 PRO A CA 1
ATOM 668 C C . PRO A 1 97 ? 9.403 14.941 -22.185 1.00 58.81 97 PRO A C 1
ATOM 670 O O . PRO A 1 97 ? 8.846 16.028 -22.375 1.00 58.81 97 PRO A O 1
ATOM 673 N N . THR A 1 98 ? 10.387 14.508 -22.970 1.00 55.75 98 THR A N 1
ATOM 674 C CA . THR A 1 98 ? 10.865 15.255 -24.142 1.00 55.75 98 THR A CA 1
ATOM 675 C C . THR A 1 98 ? 9.803 15.311 -25.242 1.00 55.75 98 THR A C 1
ATOM 677 O O . THR A 1 98 ? 9.755 16.283 -26.003 1.00 55.75 98 THR A O 1
ATOM 680 N N . THR A 1 99 ? 8.898 14.323 -25.273 1.00 55.44 99 THR A N 1
ATOM 681 C CA . THR A 1 99 ? 7.695 14.301 -26.111 1.00 55.44 99 THR A CA 1
ATOM 682 C C . THR A 1 99 ? 6.446 13.835 -25.343 1.00 55.44 99 THR A C 1
ATOM 684 O O . THR A 1 99 ? 6.508 12.936 -24.517 1.00 55.44 99 THR A O 1
ATOM 687 N N . GLY A 1 100 ? 5.294 14.474 -25.600 1.00 61.16 100 GLY A N 1
ATOM 688 C CA . GLY A 1 100 ? 3.978 14.069 -25.073 1.00 61.16 100 GLY A CA 1
ATOM 689 C C . GLY A 1 100 ? 3.758 14.213 -23.560 1.00 61.16 100 GLY A C 1
ATOM 690 O O . GLY A 1 100 ? 4.292 15.113 -22.921 1.00 61.16 100 GLY A O 1
ATOM 691 N N . ASN A 1 101 ? 2.862 13.390 -23.006 1.00 68.06 101 ASN A N 1
ATOM 692 C CA . ASN A 1 101 ? 2.469 13.349 -21.591 1.00 68.06 101 ASN A CA 1
ATOM 693 C C . ASN A 1 101 ? 2.653 11.933 -21.028 1.00 68.06 101 ASN A C 1
ATOM 695 O O . ASN A 1 101 ? 2.500 10.969 -21.769 1.00 68.06 101 ASN A O 1
ATOM 699 N N . ILE A 1 102 ? 2.837 11.782 -19.712 1.00 72.00 102 ILE A N 1
ATOM 700 C CA . ILE A 1 102 ? 2.717 10.471 -19.049 1.00 72.00 102 ILE A CA 1
ATOM 701 C C . ILE A 1 102 ? 1.237 10.146 -18.779 1.00 72.00 102 ILE A C 1
ATOM 703 O O . ILE A 1 102 ? 0.513 10.909 -18.136 1.00 72.00 102 ILE A O 1
ATOM 707 N N . TYR A 1 103 ? 0.786 8.988 -19.253 1.00 73.00 103 TYR A N 1
ATOM 708 C CA . TYR A 1 103 ? -0.551 8.436 -19.057 1.00 73.00 103 TYR A CA 1
ATOM 709 C C . TYR A 1 103 ? -0.477 7.196 -18.161 1.00 73.00 103 TYR A C 1
ATOM 711 O O . TYR A 1 103 ? -0.156 6.112 -18.631 1.00 73.00 103 TYR A O 1
ATOM 719 N N . TYR A 1 104 ? -0.769 7.340 -16.865 1.00 77.81 104 TYR A N 1
ATOM 720 C CA . TYR A 1 104 ? -0.654 6.253 -15.885 1.00 77.81 104 TYR A CA 1
ATOM 721 C C . TYR A 1 104 ? -2.004 5.685 -15.404 1.00 77.81 104 TYR A C 1
ATOM 723 O O . TYR A 1 104 ? -2.727 6.330 -14.641 1.00 77.81 104 TYR A O 1
ATOM 731 N N . CYS A 1 105 ? -2.324 4.441 -15.765 1.00 78.19 105 CYS A N 1
ATOM 732 C CA . CYS A 1 105 ? -3.552 3.765 -15.341 1.00 78.19 105 CYS A CA 1
ATOM 733 C C . CYS A 1 105 ? -3.426 3.012 -14.013 1.00 78.19 105 CYS A C 1
ATOM 735 O O . CYS A 1 105 ? -2.695 2.031 -13.887 1.00 78.19 105 CYS A O 1
ATOM 737 N N . LEU A 1 106 ? -4.241 3.415 -13.035 1.00 77.94 106 LEU A N 1
ATOM 738 C CA . LEU A 1 106 ? -4.353 2.789 -11.713 1.00 77.94 106 LEU A CA 1
ATOM 739 C C . LEU A 1 106 ? -5.147 1.469 -11.767 1.00 77.94 106 LEU A C 1
ATOM 741 O O . LEU A 1 106 ? -6.297 1.388 -11.328 1.00 77.94 106 LEU A O 1
ATOM 745 N N . THR A 1 107 ? -4.539 0.419 -12.310 1.00 79.25 107 THR A N 1
ATOM 746 C CA . THR A 1 107 ? -5.186 -0.885 -12.541 1.00 79.25 107 THR A CA 1
ATOM 747 C C . THR A 1 107 ? -4.955 -1.903 -11.420 1.00 79.25 107 THR A C 1
ATOM 749 O O . THR A 1 107 ? -5.584 -2.957 -11.405 1.00 79.25 107 THR A O 1
ATOM 752 N N . GLY A 1 108 ? -4.044 -1.609 -10.491 1.00 82.38 108 GLY A N 1
ATOM 753 C CA . GLY A 1 108 ? -3.513 -2.552 -9.510 1.00 82.38 108 GLY A CA 1
ATOM 754 C C . GLY A 1 108 ? -2.282 -3.304 -10.026 1.00 82.38 108 GLY A C 1
ATOM 755 O O . GLY A 1 108 ? -2.158 -3.608 -11.215 1.00 82.38 108 GLY A O 1
ATOM 756 N N . SER A 1 109 ? -1.373 -3.632 -9.106 1.00 85.75 109 SER A N 1
ATOM 757 C CA . SER A 1 109 ? -0.066 -4.251 -9.376 1.00 85.75 109 SER A CA 1
ATOM 758 C C . SER A 1 109 ? -0.185 -5.609 -10.075 1.00 85.75 109 SER A C 1
ATOM 760 O O . SER A 1 109 ? 0.648 -5.949 -10.907 1.00 85.75 109 SER A O 1
ATOM 762 N N . GLY A 1 110 ? -1.241 -6.384 -9.789 1.00 85.75 110 GLY A N 1
ATOM 763 C CA . GLY A 1 110 ? -1.493 -7.655 -10.475 1.00 85.75 110 GLY A CA 1
ATOM 764 C C . GLY A 1 110 ? -1.807 -7.473 -11.962 1.00 85.75 110 GLY A C 1
ATOM 765 O O . GLY A 1 110 ? -1.223 -8.157 -12.798 1.00 85.75 110 GLY A O 1
ATOM 766 N N . ALA A 1 111 ? -2.685 -6.521 -12.297 1.00 85.44 111 ALA A N 1
ATOM 767 C CA . ALA A 1 111 ? -2.996 -6.194 -13.688 1.00 85.44 111 ALA A CA 1
ATOM 768 C C . ALA A 1 111 ? -1.776 -5.600 -14.408 1.00 85.44 111 ALA A C 1
ATOM 770 O O . ALA A 1 111 ? -1.484 -6.015 -15.525 1.00 85.44 111 ALA A O 1
ATOM 771 N N . GLY A 1 112 ? -1.033 -4.705 -13.743 1.00 87.94 112 GLY A N 1
ATOM 772 C CA . GLY A 1 112 ? 0.206 -4.121 -14.268 1.00 87.94 112 GLY A CA 1
ATOM 773 C C . GLY A 1 112 ? 1.240 -5.179 -14.643 1.00 87.94 112 GLY A C 1
ATOM 774 O O . GLY A 1 112 ? 1.687 -5.227 -15.784 1.00 87.94 112 GLY A O 1
ATOM 775 N N . ARG A 1 113 ? 1.577 -6.087 -13.719 1.00 88.06 113 ARG A N 1
ATOM 776 C CA . ARG A 1 113 ? 2.551 -7.152 -14.003 1.00 88.06 113 ARG A CA 1
ATOM 777 C C . ARG A 1 113 ? 2.073 -8.116 -15.077 1.00 88.06 113 ARG A C 1
ATOM 779 O O . ARG A 1 113 ? 2.868 -8.561 -15.900 1.00 88.06 113 ARG A O 1
ATOM 786 N N . ASN A 1 114 ? 0.790 -8.463 -15.091 1.00 87.50 114 ASN A N 1
ATOM 787 C CA . ASN A 1 114 ? 0.265 -9.341 -16.130 1.00 87.50 114 ASN A CA 1
ATOM 788 C C . ASN A 1 114 ? 0.360 -8.698 -17.516 1.00 87.50 114 ASN A C 1
ATOM 790 O O . ASN A 1 114 ? 0.707 -9.388 -18.473 1.00 87.50 114 ASN A O 1
ATOM 794 N N . GLU A 1 115 ? 0.104 -7.393 -17.600 1.00 88.50 115 GLU A N 1
ATOM 795 C CA . GLU A 1 115 ? 0.252 -6.617 -18.827 1.00 88.50 115 GLU A CA 1
ATOM 796 C C . GLU A 1 115 ? 1.710 -6.535 -19.279 1.00 88.50 115 GLU A C 1
ATOM 798 O O . GLU A 1 115 ? 2.045 -6.877 -20.414 1.00 88.50 115 GLU A O 1
ATOM 803 N N . PHE A 1 116 ? 2.600 -6.166 -18.360 1.00 89.75 116 PHE A N 1
ATOM 804 C CA . PHE A 1 116 ? 4.035 -6.067 -18.604 1.00 89.75 116 PHE A CA 1
ATOM 805 C C . PHE A 1 116 ? 4.630 -7.386 -19.121 1.00 89.75 116 PHE A C 1
ATOM 807 O O . PHE A 1 116 ? 5.386 -7.411 -20.091 1.00 89.75 116 PHE A O 1
ATOM 814 N N . THR A 1 117 ? 4.233 -8.506 -18.516 1.00 88.81 117 THR A N 1
ATOM 815 C CA . THR A 1 117 ? 4.763 -9.842 -18.837 1.00 88.81 117 THR A CA 1
ATOM 816 C C . THR A 1 117 ? 4.014 -10.566 -19.954 1.00 88.81 117 THR A C 1
ATOM 818 O O . THR A 1 117 ? 4.448 -11.625 -20.408 1.00 88.81 117 THR A O 1
ATOM 821 N N . GLY A 1 118 ? 2.877 -10.030 -20.403 1.00 89.06 118 GLY A N 1
ATOM 822 C CA . GLY A 1 118 ? 1.981 -10.709 -21.338 1.00 89.06 118 GLY A CA 1
ATOM 823 C C . GLY A 1 118 ? 1.357 -11.992 -20.778 1.00 89.06 118 GLY A C 1
ATOM 824 O O . GLY A 1 118 ? 0.948 -12.850 -21.554 1.00 89.06 118 GLY A O 1
ATOM 825 N N . ALA A 1 119 ? 1.309 -12.161 -19.452 1.00 84.88 119 ALA A N 1
ATOM 826 C CA . ALA A 1 119 ? 0.787 -13.370 -18.810 1.00 84.88 119 ALA A CA 1
ATOM 827 C C . ALA A 1 119 ? -0.729 -13.549 -19.002 1.00 84.88 119 ALA A C 1
ATOM 829 O O . ALA A 1 119 ? -1.218 -14.677 -19.051 1.00 84.88 119 ALA A O 1
ATOM 830 N N . THR A 1 120 ? -1.482 -12.451 -19.115 1.00 79.19 120 THR A N 1
ATOM 831 C CA . THR A 1 120 ? -2.920 -12.472 -19.418 1.00 79.19 120 THR A CA 1
ATOM 832 C C . THR A 1 120 ? -3.271 -11.399 -20.437 1.00 79.19 120 THR A C 1
ATOM 834 O O . THR A 1 120 ? -2.555 -10.411 -20.569 1.00 79.19 120 THR A O 1
ATOM 837 N N . SER A 1 121 ? -4.399 -11.567 -21.128 1.00 67.56 121 SER A N 1
ATOM 838 C CA . SER A 1 121 ? -4.898 -10.578 -22.083 1.00 67.56 121 SER A CA 1
ATOM 839 C C . SER A 1 121 ? -5.166 -9.218 -21.430 1.00 67.56 121 SER A C 1
ATOM 841 O O . SER A 1 121 ? -5.721 -9.133 -20.333 1.00 67.56 121 SER A O 1
ATOM 843 N N . ILE A 1 122 ? -4.803 -8.172 -22.165 1.00 66.25 122 ILE A N 1
ATOM 844 C CA . ILE A 1 122 ? -4.958 -6.760 -21.817 1.00 66.25 122 ILE A CA 1
ATOM 845 C C . ILE A 1 122 ? -6.443 -6.411 -21.722 1.00 66.25 122 ILE A C 1
ATOM 847 O O . ILE A 1 122 ? -7.208 -6.654 -22.660 1.00 66.25 122 ILE A O 1
ATOM 851 N N . SER A 1 123 ? -6.870 -5.800 -20.616 1.00 69.38 123 SER A N 1
ATOM 852 C CA . SER A 1 123 ? -8.202 -5.197 -20.567 1.00 69.38 123 SER A CA 1
ATOM 853 C C . SER A 1 123 ? -8.196 -3.891 -21.359 1.00 69.38 123 SER A C 1
ATOM 855 O O . SER A 1 123 ? -7.637 -2.897 -20.901 1.00 69.38 123 SER A O 1
ATOM 857 N N . THR A 1 124 ? -8.884 -3.874 -22.502 1.00 70.12 124 THR A N 1
ATOM 858 C CA . THR A 1 124 ? -9.112 -2.668 -23.325 1.00 70.12 124 THR A CA 1
ATOM 859 C C . THR A 1 124 ? -10.153 -1.719 -22.725 1.00 70.12 124 THR A C 1
ATOM 861 O O . THR A 1 124 ? -10.531 -0.720 -23.340 1.00 70.12 124 THR A O 1
ATOM 864 N N . SER A 1 125 ? -10.663 -2.034 -21.529 1.00 72.88 125 SER A N 1
ATOM 865 C CA . SER A 1 125 ? -11.556 -1.134 -20.804 1.00 72.88 125 SER A CA 1
ATOM 866 C C . SER A 1 125 ? -10.848 0.199 -20.573 1.00 72.88 125 SER A C 1
ATOM 868 O O . SER A 1 125 ? -9.655 0.215 -20.281 1.00 72.88 125 SER A O 1
ATOM 870 N N . ALA A 1 126 ? -11.585 1.305 -20.688 1.00 71.00 126 ALA A N 1
ATOM 871 C CA . ALA A 1 126 ? -11.038 2.653 -20.537 1.00 71.00 126 ALA A CA 1
ATOM 872 C C . ALA A 1 126 ? -10.255 2.807 -19.230 1.00 71.00 126 ALA A C 1
ATOM 874 O O . ALA A 1 126 ? -10.644 2.217 -18.228 1.00 71.00 126 ALA A O 1
ATOM 875 N N . CYS A 1 127 ? -9.216 3.632 -19.220 1.00 72.25 127 CYS A N 1
ATOM 876 C CA . CYS A 1 127 ? -8.509 3.989 -17.998 1.00 72.25 127 CYS A CA 1
ATOM 877 C C . CYS A 1 127 ? -9.402 4.791 -17.042 1.00 72.25 127 CYS A C 1
ATOM 879 O O . CYS A 1 127 ? -10.183 5.649 -17.465 1.00 72.25 127 CYS A O 1
ATOM 881 N N . ALA A 1 128 ? -9.297 4.502 -15.750 1.00 64.75 128 ALA A N 1
ATOM 882 C CA . ALA A 1 128 ? -10.139 5.104 -14.727 1.00 64.75 128 ALA A CA 1
ATOM 883 C C . ALA A 1 128 ? -9.643 6.513 -14.419 1.00 64.75 128 ALA A C 1
ATOM 885 O O . ALA A 1 128 ? -8.444 6.739 -14.267 1.00 64.75 128 ALA A O 1
ATOM 886 N N . ALA A 1 129 ? -10.571 7.455 -14.240 1.00 59.62 129 ALA A N 1
ATOM 887 C CA . ALA A 1 129 ? -10.224 8.719 -13.606 1.00 59.62 129 ALA A CA 1
ATOM 888 C C . ALA A 1 129 ? -9.742 8.455 -12.170 1.00 59.62 129 ALA A C 1
ATOM 890 O O . ALA A 1 129 ? -10.239 7.540 -11.496 1.00 59.62 129 ALA A O 1
ATOM 891 N N . ALA A 1 130 ? -8.806 9.278 -11.692 1.00 56.44 130 ALA A N 1
ATOM 892 C CA . ALA A 1 130 ? -8.352 9.245 -10.308 1.00 56.44 130 ALA A CA 1
ATOM 893 C C . ALA A 1 130 ? -9.559 9.272 -9.354 1.00 56.44 130 ALA A C 1
ATOM 895 O O . ALA A 1 130 ? -10.460 10.098 -9.494 1.00 56.44 130 ALA A O 1
ATOM 896 N N . GLY A 1 131 ? -9.596 8.343 -8.398 1.00 58.81 131 GLY A N 1
ATOM 897 C CA . GLY A 1 131 ? -10.712 8.230 -7.457 1.00 58.81 131 GLY A CA 1
ATOM 898 C C . GLY A 1 131 ? -11.869 7.326 -7.894 1.00 58.81 131 GLY A C 1
ATOM 899 O O . GLY A 1 131 ? -12.847 7.208 -7.159 1.00 58.81 131 GLY A O 1
ATOM 900 N N . THR A 1 132 ? -11.759 6.630 -9.030 1.00 62.44 132 THR A N 1
ATOM 901 C CA . THR A 1 132 ? -12.732 5.608 -9.462 1.00 62.44 132 THR A CA 1
ATOM 902 C C . THR A 1 132 ? -12.142 4.191 -9.396 1.00 62.44 132 THR A C 1
ATOM 904 O O . THR A 1 132 ? -10.928 4.019 -9.316 1.00 62.44 132 THR A O 1
ATOM 907 N N . THR A 1 133 ? -12.989 3.158 -9.321 1.00 66.94 133 THR A N 1
ATOM 908 C CA . THR A 1 133 ? -12.555 1.745 -9.219 1.00 66.94 133 THR A CA 1
ATOM 909 C C . THR A 1 133 ? -11.728 1.311 -10.430 1.00 66.94 133 THR A C 1
ATOM 911 O O . THR A 1 133 ? -11.895 1.885 -11.501 1.00 66.94 133 THR A O 1
ATOM 914 N N . THR A 1 134 ? -10.892 0.275 -10.288 1.00 64.50 134 THR A N 1
ATOM 915 C CA . THR A 1 134 ? -9.956 -0.143 -11.348 1.00 64.50 134 THR A CA 1
ATOM 916 C C . THR A 1 134 ? -10.686 -0.425 -12.659 1.00 64.50 134 THR A C 1
ATOM 918 O O . THR A 1 134 ? -11.565 -1.290 -12.717 1.00 64.50 134 THR A O 1
ATOM 921 N N . THR A 1 135 ? -10.281 0.255 -13.719 1.00 67.69 135 THR A N 1
ATOM 922 C CA . THR A 1 135 ? -10.646 -0.082 -15.095 1.00 67.69 135 THR A CA 1
ATOM 923 C C . THR A 1 135 ? -9.362 -0.371 -15.883 1.00 67.69 135 THR A C 1
ATOM 925 O O . THR A 1 135 ? -8.278 -0.316 -15.310 1.00 67.69 135 THR A O 1
ATOM 928 N N . GLY A 1 136 ? -9.470 -0.827 -17.132 1.00 73.75 136 GLY A N 1
ATOM 929 C CA . GLY A 1 136 ? -8.331 -1.334 -17.912 1.00 73.75 136 GLY A CA 1
ATOM 930 C C . GLY A 1 136 ? -7.315 -0.257 -18.306 1.00 73.75 136 GLY A C 1
ATOM 931 O O . GLY A 1 136 ? -7.376 0.879 -17.843 1.00 73.75 136 GLY A O 1
ATOM 932 N N . PHE A 1 137 ? -6.386 -0.605 -19.191 1.00 77.06 137 PHE A N 1
ATOM 933 C CA . PHE A 1 137 ? -5.325 0.308 -19.640 1.00 77.06 137 PHE A CA 1
ATOM 934 C C . PHE A 1 137 ? -5.779 1.276 -20.745 1.00 77.06 137 PHE A C 1
ATOM 936 O O . PHE A 1 137 ? -4.987 2.059 -21.259 1.00 77.06 137 PHE A O 1
ATOM 943 N N . GLY A 1 138 ? -7.064 1.254 -21.109 1.00 73.31 138 GLY A N 1
ATOM 944 C CA . GLY A 1 138 ? -7.562 1.924 -22.303 1.00 73.31 138 GLY A CA 1
ATOM 945 C C . GLY A 1 138 ? -7.120 1.226 -23.590 1.00 73.31 138 GLY A C 1
ATOM 946 O O . GLY A 1 138 ? -6.481 0.177 -23.574 1.00 73.31 138 GLY A O 1
ATOM 947 N N . SER A 1 139 ? -7.516 1.793 -24.728 1.00 69.56 139 SER A N 1
ATOM 948 C CA . SER A 1 139 ? -7.014 1.353 -26.029 1.00 69.56 139 SER A CA 1
ATOM 949 C C . SER A 1 139 ? -5.655 1.999 -26.276 1.00 69.56 139 SER A C 1
ATOM 951 O O . SER A 1 139 ? -5.564 3.225 -26.282 1.00 69.56 139 SER A O 1
ATOM 953 N N . HIS A 1 140 ? -4.629 1.188 -26.511 1.00 68.44 140 HIS A N 1
ATOM 954 C CA . HIS A 1 140 ? -3.278 1.630 -26.847 1.00 68.44 140 HIS A CA 1
ATOM 955 C C . HIS A 1 140 ? -2.730 0.793 -28.014 1.00 68.44 140 HIS A C 1
ATOM 957 O O . HIS A 1 140 ? -3.039 -0.391 -28.147 1.00 68.44 140 HIS A O 1
ATOM 963 N N . SER A 1 141 ? -1.954 1.420 -28.902 1.00 63.47 141 SER A N 1
ATOM 964 C CA . SER A 1 141 ? -1.430 0.791 -30.129 1.00 63.47 141 SER A CA 1
ATOM 965 C C . SER A 1 141 ? -0.119 0.022 -29.933 1.00 63.47 141 SER A C 1
ATOM 967 O O . SER A 1 141 ? 0.310 -0.693 -30.836 1.00 63.47 141 SER A O 1
ATOM 969 N N . SER A 1 142 ? 0.525 0.182 -28.779 1.00 76.00 142 SER A N 1
ATOM 970 C CA . SER A 1 142 ? 1.809 -0.416 -28.394 1.00 76.00 142 SER A CA 1
ATOM 971 C C . SER A 1 142 ? 1.710 -1.027 -26.998 1.00 76.00 142 SER A C 1
ATOM 973 O O . SER A 1 142 ? 0.713 -0.829 -26.315 1.00 76.00 142 SER A O 1
ATOM 975 N N . LEU A 1 143 ? 2.722 -1.772 -26.556 1.00 85.62 143 LEU A N 1
ATOM 976 C CA . LEU A 1 143 ? 2.828 -2.178 -25.151 1.00 85.62 143 LEU A CA 1
ATOM 977 C C . LEU A 1 143 ? 2.927 -0.943 -24.239 1.00 85.62 143 LEU A C 1
ATOM 979 O O . LEU A 1 143 ? 3.360 0.114 -24.695 1.00 85.62 143 LEU A O 1
ATOM 983 N N . LEU A 1 144 ? 2.558 -1.086 -22.961 1.00 86.94 144 LEU A N 1
ATOM 984 C CA . LEU A 1 144 ? 2.856 -0.058 -21.955 1.00 86.94 144 LEU A CA 1
ATOM 985 C C . LEU A 1 144 ? 4.364 0.190 -21.911 1.00 86.94 144 LEU A C 1
ATOM 987 O O . LEU A 1 144 ? 5.118 -0.771 -21.899 1.00 86.94 144 LEU A O 1
ATOM 991 N N . ASP A 1 145 ? 4.803 1.439 -21.854 1.00 85.75 145 ASP A N 1
ATOM 992 C CA . ASP A 1 145 ? 6.212 1.824 -21.796 1.00 85.75 145 ASP A CA 1
ATOM 993 C C . ASP A 1 145 ? 6.856 1.472 -20.452 1.00 85.75 145 ASP A C 1
ATOM 995 O O . ASP A 1 145 ? 8.034 1.120 -20.407 1.00 85.75 145 ASP A O 1
ATOM 999 N N . PHE A 1 146 ? 6.085 1.537 -19.364 1.00 86.69 146 PHE A N 1
ATOM 1000 C CA . PHE A 1 146 ? 6.509 1.099 -18.037 1.00 86.69 146 PHE A CA 1
ATOM 1001 C C . PHE A 1 146 ? 5.311 0.761 -17.140 1.00 86.69 146 PHE A C 1
ATOM 1003 O O . PHE A 1 146 ? 4.165 1.137 -17.402 1.00 86.69 146 PHE A O 1
ATOM 1010 N N . VAL A 1 147 ? 5.576 0.056 -16.046 1.00 87.62 147 VAL A N 1
ATOM 1011 C CA . VAL A 1 147 ? 4.586 -0.341 -15.047 1.00 87.62 147 VAL A CA 1
ATOM 1012 C C . VAL A 1 147 ? 5.105 -0.027 -13.648 1.00 87.62 147 VAL A C 1
ATOM 1014 O O . VAL A 1 147 ? 6.283 -0.182 -13.357 1.00 87.62 147 VAL A O 1
ATOM 1017 N N . GLY A 1 148 ? 4.220 0.437 -12.766 1.00 87.06 148 GLY A N 1
ATOM 1018 C CA . GLY A 1 148 ? 4.513 0.451 -11.330 1.00 87.06 148 GLY A CA 1
ATOM 1019 C C . GLY A 1 148 ? 3.982 -0.817 -10.670 1.00 87.06 148 GLY A C 1
ATOM 1020 O O . GLY A 1 148 ? 2.928 -1.322 -11.067 1.00 87.06 148 GLY A O 1
ATOM 1021 N N . SER A 1 149 ? 4.648 -1.318 -9.634 1.00 87.94 149 SER A N 1
ATOM 1022 C CA . SER A 1 149 ? 4.168 -2.498 -8.914 1.00 87.94 149 SER A CA 1
ATOM 1023 C C . SER A 1 149 ? 4.613 -2.531 -7.450 1.00 87.94 149 SER A C 1
ATOM 1025 O O . SER A 1 149 ? 5.785 -2.685 -7.158 1.00 87.94 149 SER A O 1
ATOM 1027 N N . ASP A 1 150 ? 3.678 -2.525 -6.496 1.00 86.25 150 ASP A N 1
ATOM 1028 C CA . ASP A 1 150 ? 3.963 -2.746 -5.053 1.00 86.25 150 ASP A CA 1
ATOM 1029 C C . ASP A 1 150 ? 4.180 -4.223 -4.666 1.00 86.25 150 ASP A C 1
ATOM 1031 O O . ASP A 1 150 ? 4.077 -4.630 -3.509 1.00 86.25 150 ASP A O 1
ATOM 1035 N N . ALA A 1 151 ? 4.429 -5.069 -5.655 1.00 83.19 151 ALA A N 1
ATOM 1036 C CA . ALA A 1 151 ? 4.795 -6.457 -5.450 1.00 83.19 151 ALA A CA 1
ATOM 1037 C C . ALA A 1 151 ? 5.733 -6.862 -6.580 1.00 83.19 151 ALA A C 1
ATOM 1039 O O . ALA A 1 151 ? 5.329 -6.772 -7.736 1.00 83.19 151 ALA A O 1
ATOM 1040 N N . ALA A 1 152 ? 6.934 -7.318 -6.248 1.00 82.00 152 ALA A N 1
ATOM 1041 C CA . ALA A 1 152 ? 7.932 -7.707 -7.237 1.00 82.00 152 ALA A CA 1
ATOM 1042 C C . ALA A 1 152 ? 7.414 -8.778 -8.216 1.00 82.00 152 ALA A C 1
ATOM 1044 O O . ALA A 1 152 ? 6.448 -9.509 -7.932 1.00 82.00 152 ALA A O 1
ATOM 1045 N N . LEU A 1 153 ? 8.068 -8.886 -9.368 1.00 80.25 153 LEU A N 1
ATOM 1046 C CA . LEU A 1 153 ? 7.859 -9.956 -10.330 1.00 80.25 153 LEU A CA 1
ATOM 1047 C C . LEU A 1 153 ? 8.053 -11.314 -9.648 1.00 80.25 153 LEU A C 1
ATOM 1049 O O . LEU A 1 153 ? 9.095 -11.638 -9.083 1.00 80.25 153 LEU A O 1
ATOM 1053 N N . THR A 1 154 ? 7.020 -12.150 -9.721 1.00 77.94 154 THR A N 1
ATOM 1054 C CA . THR A 1 154 ? 7.115 -13.538 -9.257 1.00 77.94 154 THR A CA 1
ATOM 1055 C C . THR A 1 154 ? 7.875 -14.401 -10.277 1.00 77.94 154 THR A C 1
ATOM 1057 O O . THR A 1 154 ? 7.923 -14.047 -11.461 1.00 77.94 154 THR A O 1
ATOM 1060 N N . PRO A 1 155 ? 8.369 -15.592 -9.888 1.00 76.00 155 PRO A N 1
ATOM 1061 C CA . PRO A 1 155 ? 8.874 -16.602 -10.828 1.00 76.00 155 PRO A CA 1
ATOM 1062 C C . PRO A 1 155 ? 7.976 -16.857 -12.035 1.00 76.00 155 PRO A C 1
ATOM 1064 O O . PRO A 1 155 ? 8.440 -16.905 -13.179 1.00 76.00 155 PRO A O 1
ATOM 1067 N N . SER A 1 156 ? 6.671 -16.951 -11.787 1.00 78.31 156 SER A N 1
ATOM 1068 C CA . SER A 1 156 ? 5.678 -17.144 -12.838 1.00 78.31 156 SER A CA 1
ATOM 1069 C C . SER A 1 156 ? 5.573 -15.932 -13.769 1.00 78.31 156 SER A C 1
ATOM 1071 O O . SER A 1 156 ? 5.522 -16.102 -14.986 1.00 78.31 156 SER A O 1
ATOM 1073 N N . ASN A 1 157 ? 5.621 -14.710 -13.220 1.00 84.62 157 ASN A N 1
ATOM 1074 C CA . ASN A 1 157 ? 5.605 -13.485 -14.016 1.00 84.62 157 ASN A CA 1
ATOM 1075 C C . ASN A 1 157 ? 6.844 -13.405 -14.905 1.00 84.62 157 ASN A C 1
ATOM 1077 O O . ASN A 1 157 ? 6.722 -13.150 -16.099 1.00 84.62 157 ASN A O 1
ATOM 1081 N N . TYR A 1 158 ? 8.026 -13.693 -14.360 1.00 80.88 158 TYR A N 1
ATOM 1082 C CA . TYR A 1 158 ? 9.229 -13.694 -15.176 1.00 80.88 158 TYR A CA 1
ATOM 1083 C C . TYR A 1 158 ? 9.181 -14.762 -16.271 1.00 80.88 158 TYR A C 1
ATOM 1085 O O . TYR A 1 158 ? 9.524 -14.484 -17.413 1.00 80.88 158 TYR A O 1
ATOM 1093 N N . THR A 1 159 ? 8.745 -15.981 -15.952 1.00 82.50 159 THR A N 1
ATOM 1094 C CA . THR A 1 159 ? 8.634 -17.060 -16.948 1.00 82.50 159 THR A CA 1
ATOM 1095 C C . THR A 1 159 ? 7.690 -16.667 -18.086 1.00 82.50 159 THR A C 1
ATOM 1097 O O . THR A 1 159 ? 7.992 -16.908 -19.258 1.00 82.50 159 THR A O 1
ATOM 1100 N N . ALA A 1 160 ? 6.579 -16.001 -17.756 1.00 86.56 160 ALA A N 1
ATOM 1101 C CA . ALA A 1 160 ? 5.680 -15.426 -18.747 1.00 86.56 160 ALA A CA 1
ATOM 1102 C C . ALA A 1 160 ? 6.382 -14.350 -19.590 1.00 86.56 160 ALA A C 1
ATOM 1104 O O . ALA A 1 160 ? 6.331 -14.425 -20.813 1.00 86.56 160 ALA A O 1
ATOM 1105 N N . TYR A 1 161 ? 7.112 -13.417 -18.972 1.00 87.81 161 TYR A N 1
ATOM 1106 C CA . TYR A 1 161 ? 7.878 -12.401 -19.701 1.00 87.81 161 TYR A CA 1
ATOM 1107 C C . TYR A 1 161 ? 8.909 -13.030 -20.650 1.00 87.81 161 TYR A C 1
ATOM 1109 O O . TYR A 1 161 ? 8.963 -12.691 -21.831 1.00 87.81 161 TYR A O 1
ATOM 1117 N N . ALA A 1 162 ? 9.696 -13.989 -20.161 1.00 85.00 162 ALA A N 1
ATOM 1118 C CA . ALA A 1 162 ? 10.701 -14.698 -20.945 1.00 85.00 162 ALA A CA 1
ATOM 1119 C C . ALA A 1 162 ? 10.089 -15.385 -22.175 1.00 85.00 162 ALA A C 1
ATOM 1121 O O . ALA A 1 162 ? 10.671 -15.356 -23.257 1.00 85.00 162 ALA A O 1
ATOM 1122 N N . SER A 1 163 ? 8.896 -15.958 -22.016 1.00 89.38 163 SER A N 1
ATOM 1123 C CA . SER A 1 163 ? 8.189 -16.660 -23.089 1.00 89.38 163 SER A CA 1
ATOM 1124 C C . SER A 1 163 ? 7.520 -15.705 -24.081 1.00 89.38 163 SER A C 1
ATOM 1126 O O . SER A 1 163 ? 7.552 -15.941 -25.285 1.00 89.38 163 SER A O 1
ATOM 1128 N N . ASN A 1 164 ? 6.910 -14.630 -23.580 1.00 91.56 164 ASN A N 1
ATOM 1129 C CA . ASN A 1 164 ? 5.987 -13.801 -24.355 1.00 91.56 164 ASN A CA 1
ATOM 1130 C C . ASN A 1 164 ? 6.611 -12.508 -24.880 1.00 91.56 164 ASN A C 1
ATOM 1132 O O . ASN A 1 164 ? 6.095 -11.942 -25.840 1.00 91.56 164 ASN A O 1
ATOM 1136 N N . ARG A 1 165 ? 7.657 -12.003 -24.218 1.00 90.56 165 ARG A N 1
ATOM 1137 C CA . ARG A 1 165 ? 8.187 -10.652 -24.440 1.00 90.56 165 ARG A CA 1
ATOM 1138 C C . ARG A 1 165 ? 9.683 -10.636 -24.724 1.00 90.56 165 ARG A C 1
ATOM 1140 O O . ARG A 1 165 ? 10.122 -9.932 -25.622 1.00 90.56 165 ARG A O 1
ATOM 1147 N N . LYS A 1 166 ? 10.485 -11.455 -24.040 1.00 86.81 166 LYS A N 1
ATOM 1148 C CA . LYS A 1 166 ? 11.956 -11.334 -24.068 1.00 86.81 166 LYS A CA 1
ATOM 1149 C C . LYS A 1 166 ? 12.589 -11.355 -25.464 1.00 86.81 166 LYS A C 1
ATOM 1151 O O . LYS A 1 166 ? 13.524 -10.605 -25.717 1.00 86.81 166 LYS A O 1
ATOM 1156 N N . SER A 1 167 ? 12.066 -12.162 -26.390 1.00 88.56 167 SER A N 1
ATOM 1157 C CA . SER A 1 167 ? 12.595 -12.232 -27.764 1.00 88.56 167 SER A CA 1
ATOM 1158 C C . SER A 1 167 ? 12.424 -10.934 -28.566 1.00 88.56 167 SER A C 1
ATOM 1160 O O . SER A 1 167 ? 13.197 -10.686 -29.489 1.00 88.56 167 SER A O 1
ATOM 1162 N N . THR A 1 168 ? 11.436 -10.108 -28.214 1.00 90.12 168 THR A N 1
ATOM 1163 C CA . THR A 1 168 ? 11.090 -8.867 -28.919 1.00 90.12 168 THR A CA 1
ATOM 1164 C C . THR A 1 168 ? 11.285 -7.610 -28.082 1.00 90.12 168 THR A C 1
ATOM 1166 O O . THR A 1 168 ? 11.418 -6.539 -28.657 1.00 90.12 168 THR A O 1
ATOM 1169 N N . GLN A 1 169 ? 11.300 -7.710 -26.755 1.00 89.25 169 GLN A N 1
ATOM 1170 C CA . GLN A 1 169 ? 11.412 -6.579 -25.828 1.00 89.25 169 GLN A CA 1
ATOM 1171 C C . GLN A 1 169 ? 12.735 -6.563 -25.046 1.00 89.25 169 GLN A C 1
ATOM 1173 O O . GLN A 1 169 ? 12.978 -5.637 -24.279 1.00 89.25 169 GLN A O 1
ATOM 1178 N N . GLY A 1 170 ? 13.606 -7.556 -25.242 1.00 85.19 170 GLY A N 1
ATOM 1179 C CA . GLY A 1 170 ? 14.847 -7.670 -24.478 1.00 85.19 170 GLY A CA 1
ATOM 1180 C C . GLY A 1 170 ? 14.592 -8.104 -23.035 1.00 85.19 170 GLY A C 1
ATOM 1181 O O . GLY A 1 170 ? 13.575 -8.735 -22.738 1.00 85.19 170 GLY A O 1
ATOM 1182 N N . GLU A 1 171 ? 15.516 -7.813 -22.126 1.00 81.94 171 GLU A N 1
ATOM 1183 C CA . GLU A 1 171 ? 15.365 -8.195 -20.718 1.00 81.94 171 GLU A CA 1
ATOM 1184 C C . GLU A 1 171 ? 14.250 -7.379 -20.034 1.00 81.94 171 GLU A C 1
ATOM 1186 O O . GLU A 1 171 ? 13.878 -6.304 -20.506 1.00 81.94 171 GLU A O 1
ATOM 1191 N N . PRO A 1 172 ? 13.657 -7.875 -18.937 1.00 82.94 172 PRO A N 1
ATOM 1192 C CA . PRO A 1 172 ? 12.869 -7.030 -18.059 1.00 82.94 172 PRO A CA 1
ATOM 1193 C C . PRO A 1 172 ? 13.790 -6.286 -17.084 1.00 82.94 172 PRO A C 1
ATOM 1195 O O . PRO A 1 172 ? 14.757 -6.843 -16.556 1.00 82.94 172 PRO A O 1
ATOM 1198 N N . MET A 1 173 ? 13.431 -5.041 -16.808 1.00 82.44 173 MET A N 1
ATOM 1199 C CA . MET A 1 173 ? 13.981 -4.206 -15.749 1.00 82.44 173 MET A CA 1
ATOM 1200 C C . MET A 1 173 ? 12.941 -4.076 -14.645 1.00 82.44 173 MET A C 1
ATOM 1202 O O . MET A 1 173 ? 11.802 -3.748 -14.951 1.00 82.44 173 MET A O 1
ATOM 1206 N N . GLU A 1 174 ? 13.322 -4.292 -13.390 1.00 85.31 174 GLU A N 1
ATOM 1207 C CA . GLU A 1 174 ? 12.482 -4.033 -12.210 1.00 85.31 174 GLU A CA 1
ATOM 1208 C C . GLU A 1 174 ? 13.376 -3.486 -11.103 1.00 85.31 174 GLU A C 1
ATOM 1210 O O . GLU A 1 174 ? 14.345 -4.144 -10.738 1.00 85.31 174 GLU A O 1
ATOM 1215 N N . PHE A 1 175 ? 13.068 -2.322 -10.533 1.00 82.19 175 PHE A N 1
ATOM 1216 C CA . PHE A 1 175 ? 13.813 -1.825 -9.376 1.00 82.19 175 PHE A CA 1
ATOM 1217 C C . PHE A 1 175 ? 12.955 -1.010 -8.405 1.00 82.19 175 PHE A C 1
ATOM 1219 O O . PHE A 1 175 ? 12.013 -0.332 -8.820 1.00 82.19 175 PHE A O 1
ATOM 1226 N N . PRO A 1 176 ? 13.254 -1.064 -7.096 1.00 85.75 176 PRO A N 1
ATOM 1227 C CA . PRO A 1 176 ? 12.482 -0.365 -6.083 1.00 85.75 176 PRO A CA 1
ATOM 1228 C C . PRO A 1 176 ? 12.905 1.106 -6.017 1.00 85.75 176 PRO A C 1
ATOM 1230 O O . PRO A 1 176 ? 14.092 1.428 -6.004 1.00 85.75 176 PRO A O 1
ATOM 1233 N N . VAL A 1 177 ? 11.928 2.009 -5.934 1.00 80.50 177 VAL A N 1
ATOM 1234 C CA . VAL A 1 177 ? 12.191 3.463 -5.972 1.00 80.50 177 VAL A CA 1
ATOM 1235 C C . VAL A 1 177 ? 11.748 4.160 -4.690 1.00 80.50 177 VAL A C 1
ATOM 1237 O O . VAL A 1 177 ? 12.444 5.028 -4.151 1.00 80.50 177 VAL A O 1
ATOM 1240 N N . ILE A 1 178 ? 10.579 3.770 -4.192 1.00 85.12 178 ILE A N 1
ATOM 1241 C CA . ILE A 1 178 ? 9.895 4.395 -3.061 1.00 85.12 178 ILE A CA 1
ATOM 1242 C C . ILE A 1 178 ? 9.286 3.333 -2.161 1.00 85.12 178 ILE A C 1
ATOM 1244 O O . ILE A 1 178 ? 9.051 2.204 -2.584 1.00 85.12 178 ILE A O 1
ATOM 1248 N N . ALA A 1 179 ? 8.997 3.717 -0.925 1.00 89.44 179 ALA A N 1
ATOM 1249 C CA . ALA A 1 179 ? 8.206 2.923 -0.002 1.00 89.44 179 ALA A CA 1
ATOM 1250 C C . ALA A 1 179 ? 6.983 3.716 0.454 1.00 89.44 179 ALA A C 1
ATOM 1252 O O . ALA A 1 179 ? 7.078 4.909 0.733 1.00 89.44 179 ALA A O 1
ATOM 1253 N N . GLY A 1 180 ? 5.831 3.062 0.535 1.00 89.69 180 GLY A N 1
ATOM 1254 C CA . GLY A 1 180 ? 4.594 3.661 1.037 1.00 89.69 180 GLY A CA 1
ATOM 1255 C C . GLY A 1 180 ? 4.137 3.027 2.347 1.00 89.69 180 GLY A C 1
ATOM 1256 O O . GLY A 1 180 ? 4.605 1.955 2.735 1.00 89.69 180 GLY A O 1
ATOM 1257 N N . ALA A 1 181 ? 3.184 3.671 3.013 1.00 93.50 181 ALA A N 1
ATOM 1258 C CA . ALA A 1 181 ? 2.472 3.090 4.145 1.00 93.50 181 ALA A CA 1
ATOM 1259 C C . ALA A 1 181 ? 1.126 2.503 3.725 1.00 93.50 181 ALA A C 1
ATOM 1261 O O . ALA A 1 181 ? 0.390 3.088 2.923 1.00 93.50 181 ALA A O 1
ATOM 1262 N N . VAL A 1 182 ? 0.766 1.370 4.327 1.00 95.88 182 VAL A N 1
ATOM 1263 C CA . VAL A 1 182 ? -0.605 0.854 4.272 1.00 95.88 182 VAL A CA 1
ATOM 1264 C C . VAL A 1 182 ? -1.295 1.182 5.585 1.00 95.88 182 VAL A C 1
ATOM 1266 O O . VAL A 1 182 ? -0.961 0.645 6.636 1.00 95.88 182 VAL A O 1
ATOM 1269 N N . SER A 1 183 ? -2.257 2.093 5.514 1.00 95.06 183 SER A N 1
ATOM 1270 C CA . SER A 1 183 ? -3.005 2.581 6.660 1.00 95.06 183 SER A CA 1
ATOM 1271 C C . SER A 1 183 ? -4.175 1.674 7.011 1.00 95.06 183 SER A C 1
ATOM 1273 O O . SER A 1 183 ? -4.892 1.193 6.132 1.00 95.06 183 SER A O 1
ATOM 1275 N N . PHE A 1 184 ? -4.427 1.544 8.312 1.00 96.50 184 PHE A N 1
ATOM 1276 C CA . PHE A 1 184 ? -5.720 1.127 8.838 1.00 96.50 184 PHE A CA 1
ATOM 1277 C C . PHE A 1 184 ? -6.678 2.328 8.820 1.00 96.50 184 PHE A C 1
ATOM 1279 O O . PHE A 1 184 ? -6.561 3.251 9.634 1.00 96.50 184 PHE A O 1
ATOM 1286 N N . ALA A 1 185 ? -7.610 2.335 7.870 1.00 96.44 185 ALA A N 1
ATOM 1287 C CA . ALA A 1 185 ? -8.534 3.439 7.662 1.00 96.44 185 ALA A CA 1
ATOM 1288 C C . ALA A 1 185 ? -9.920 3.147 8.234 1.00 96.44 185 ALA A C 1
ATOM 1290 O O . ALA A 1 185 ? -10.387 2.010 8.253 1.00 96.44 185 ALA A O 1
ATOM 1291 N N . TYR A 1 186 ? -10.602 4.189 8.691 1.00 97.19 186 TYR A N 1
ATOM 1292 C CA . TYR A 1 186 ? -11.931 4.103 9.289 1.00 97.19 186 TYR A CA 1
ATOM 1293 C C . TYR A 1 186 ? -12.775 5.314 8.905 1.00 97.19 186 TYR A C 1
ATOM 1295 O O . TYR A 1 186 ? -12.258 6.371 8.524 1.00 97.19 186 TYR A O 1
ATOM 1303 N N . ARG A 1 187 ? -14.096 5.182 9.020 1.00 95.75 187 ARG A N 1
ATOM 1304 C CA . ARG A 1 187 ? -15.003 6.303 8.776 1.00 95.75 187 ARG A CA 1
ATOM 1305 C C . ARG A 1 187 ? -14.905 7.314 9.921 1.00 95.75 187 ARG A C 1
ATOM 1307 O O . ARG A 1 187 ? -15.417 7.087 11.013 1.00 95.75 187 ARG A O 1
ATOM 1314 N N . LYS A 1 188 ? -14.241 8.450 9.680 1.00 92.25 188 LYS A N 1
ATOM 1315 C CA . LYS A 1 188 ? -13.864 9.410 10.737 1.00 92.25 188 LYS A CA 1
ATOM 1316 C C . LYS A 1 188 ? -15.063 9.942 11.520 1.00 92.25 188 LYS A C 1
ATOM 1318 O O . LYS A 1 188 ? -14.986 10.088 12.733 1.00 92.25 188 LYS A O 1
ATOM 1323 N N . ALA A 1 189 ? -16.166 10.208 10.820 1.00 92.81 189 ALA A N 1
ATOM 1324 C CA . ALA A 1 189 ? -17.374 10.805 11.387 1.00 92.81 189 ALA A CA 1
ATOM 1325 C C . ALA A 1 189 ? -18.056 9.944 12.468 1.00 92.81 189 ALA A C 1
ATOM 1327 O O . ALA A 1 189 ? -18.910 10.452 13.190 1.00 92.81 189 ALA A O 1
ATOM 1328 N N . ASP A 1 190 ? -17.695 8.663 12.590 1.00 93.31 190 ASP A N 1
ATOM 1329 C CA . ASP A 1 190 ? -18.291 7.764 13.579 1.00 93.31 190 ASP A CA 1
ATOM 1330 C C . ASP A 1 190 ? -17.645 7.847 14.960 1.00 93.31 190 ASP A C 1
ATOM 1332 O O . ASP A 1 190 ? -18.212 7.330 15.927 1.00 93.31 190 ASP A O 1
ATOM 1336 N N . PHE A 1 191 ? -16.501 8.517 15.088 1.00 94.50 191 PHE A N 1
ATOM 1337 C CA . PHE A 1 191 ? -15.720 8.526 16.320 1.00 94.50 191 PHE A CA 1
ATOM 1338 C C . PHE A 1 191 ? -15.436 9.944 16.786 1.00 94.50 191 PHE A C 1
ATOM 1340 O O . PHE A 1 191 ? -15.253 10.867 15.995 1.00 94.50 191 PHE A O 1
ATOM 1347 N N . THR A 1 192 ? -15.376 10.111 18.102 1.00 90.31 192 THR A N 1
ATOM 1348 C CA . THR A 1 192 ? -14.910 11.351 18.721 1.00 90.31 192 THR A CA 1
ATOM 1349 C C . THR A 1 192 ? -13.563 11.069 19.352 1.00 90.31 192 THR A C 1
ATOM 1351 O O . THR A 1 192 ? -13.476 10.369 20.357 1.00 90.31 192 THR A O 1
ATOM 1354 N N . ILE A 1 193 ? -12.508 11.591 18.734 1.00 90.94 193 ILE A N 1
ATOM 1355 C CA . ILE A 1 193 ? -11.131 11.430 19.195 1.00 90.94 193 ILE A CA 1
ATOM 1356 C C . ILE A 1 193 ? -10.598 12.831 19.468 1.00 90.94 193 ILE A C 1
ATOM 1358 O O . ILE A 1 193 ? -10.623 13.692 18.589 1.00 90.94 193 ILE A O 1
ATOM 1362 N N . ALA A 1 194 ? -10.178 13.082 20.705 1.00 86.19 194 ALA A N 1
ATOM 1363 C CA . ALA A 1 194 ? -9.654 14.378 21.108 1.00 86.19 194 ALA A CA 1
ATOM 1364 C C . ALA A 1 194 ? -8.161 14.485 20.780 1.00 86.19 194 ALA A C 1
ATOM 1366 O O . ALA A 1 194 ? -7.409 13.521 20.942 1.00 86.19 194 ALA A O 1
ATOM 1367 N N . ALA A 1 195 ? -7.726 15.678 20.373 1.00 89.25 195 ALA A N 1
ATOM 1368 C CA . ALA A 1 195 ? -6.306 15.991 20.339 1.00 89.25 195 ALA A CA 1
ATOM 1369 C C . ALA A 1 195 ? -5.774 16.065 21.777 1.00 89.25 195 ALA A C 1
ATOM 1371 O O . ALA A 1 195 ? -6.361 16.727 22.635 1.00 89.25 195 ALA A O 1
ATOM 1372 N N . THR A 1 196 ? -4.655 15.400 22.039 1.00 87.31 196 THR A N 1
ATOM 1373 C CA . THR A 1 196 ? -3.940 15.458 23.323 1.00 87.31 196 THR A CA 1
ATOM 1374 C C . THR A 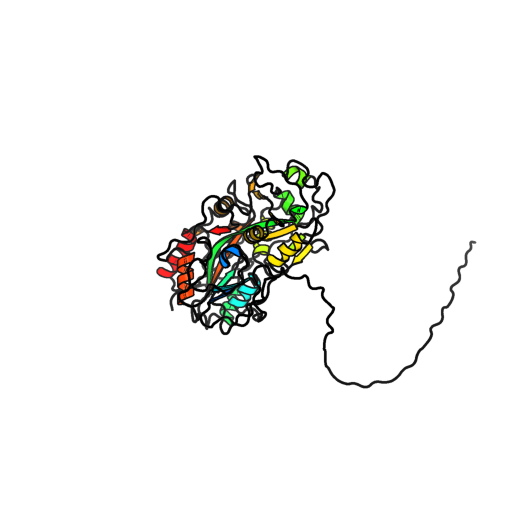1 196 ? -2.451 15.693 23.061 1.00 87.31 196 THR A C 1
ATOM 1376 O O . THR A 1 196 ? -2.002 15.472 21.936 1.00 87.31 196 THR A O 1
ATOM 1379 N N . PRO A 1 197 ? -1.637 16.087 24.059 1.00 86.19 197 PRO A N 1
ATOM 1380 C CA . PRO A 1 197 ? -0.190 16.209 23.861 1.00 86.19 197 PRO A CA 1
ATOM 1381 C C . PRO A 1 197 ? 0.472 14.922 23.341 1.00 86.19 197 PRO A C 1
ATOM 1383 O O . PRO A 1 197 ? 1.424 14.989 22.574 1.00 86.19 197 PRO A O 1
ATOM 1386 N N . SER A 1 198 ? -0.058 13.751 23.712 1.00 81.81 198 SER A N 1
ATOM 1387 C CA . SER A 1 198 ? 0.415 12.446 23.233 1.00 81.81 198 SER A CA 1
ATOM 1388 C C . SER A 1 198 ? -0.297 11.954 21.964 1.00 81.81 198 SER A C 1
ATOM 1390 O O . SER A 1 198 ? 0.059 10.899 21.444 1.00 81.81 198 SER A O 1
ATOM 1392 N N . ASN A 1 199 ? -1.312 12.670 21.471 1.00 87.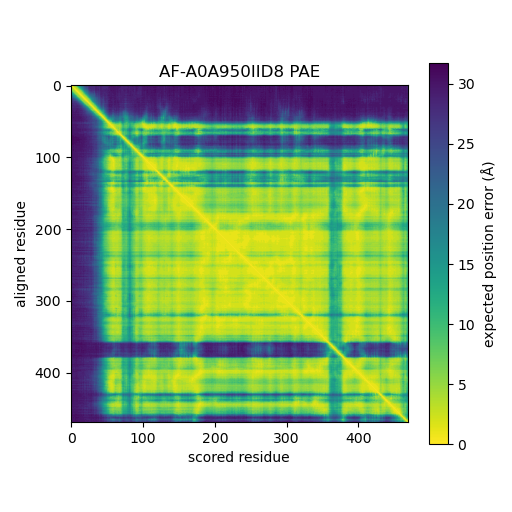50 199 ASN A N 1
ATOM 1393 C CA . ASN A 1 199 ? -2.037 12.398 20.228 1.00 87.50 199 ASN A CA 1
ATOM 1394 C C . ASN A 1 199 ? -2.455 13.719 19.548 1.00 87.50 199 ASN A C 1
ATOM 1396 O O . ASN A 1 199 ? -3.649 14.037 19.481 1.00 87.50 199 ASN A O 1
ATOM 1400 N N . PRO A 1 200 ? -1.494 14.524 19.067 1.00 85.25 200 PRO A N 1
ATOM 1401 C CA . PRO A 1 200 ? -1.788 15.856 18.537 1.00 85.25 200 PRO A CA 1
ATOM 1402 C C . PRO A 1 200 ? -2.627 15.815 17.251 1.00 85.25 200 PRO A C 1
ATOM 1404 O O . PRO A 1 200 ? -3.346 16.765 16.958 1.00 85.25 200 PRO A O 1
ATOM 1407 N N . LEU A 1 201 ? -2.582 14.703 16.508 1.00 85.50 201 LEU A N 1
ATOM 1408 C CA . LEU A 1 201 ? -3.333 14.511 15.263 1.00 85.50 201 LEU A CA 1
ATOM 1409 C C . LEU A 1 201 ? -4.785 14.058 15.482 1.00 85.50 201 LEU A C 1
ATOM 1411 O O . LEU A 1 201 ? -5.528 13.939 14.507 1.00 85.50 201 LEU A O 1
ATOM 1415 N N . ALA A 1 202 ? -5.188 13.793 16.732 1.00 90.69 202 ALA A N 1
ATOM 1416 C CA . ALA A 1 202 ? -6.514 13.273 17.072 1.00 90.69 202 ALA A CA 1
ATOM 1417 C C . ALA A 1 202 ? -6.898 12.037 16.231 1.00 90.69 202 ALA A C 1
ATOM 1419 O O . ALA A 1 202 ? -8.025 11.904 15.750 1.00 90.69 202 ALA A O 1
ATOM 1420 N N . GLN A 1 203 ? -5.932 11.143 16.013 1.00 93.75 203 GLN A N 1
ATOM 1421 C CA . GLN A 1 203 ? -6.128 9.904 15.263 1.00 93.75 203 GLN A CA 1
ATOM 1422 C C . GLN A 1 203 ? -6.369 8.745 16.222 1.00 93.75 203 GLN A C 1
ATOM 1424 O O . GLN A 1 203 ? -5.823 8.716 17.324 1.00 93.75 203 GLN A O 1
ATOM 1429 N N . MET A 1 204 ? -7.163 7.768 15.794 1.00 96.62 204 MET A N 1
ATOM 1430 C CA . MET A 1 204 ? -7.335 6.526 16.538 1.00 96.62 204 MET A CA 1
ATOM 1431 C C . MET A 1 204 ? -5.981 5.840 16.702 1.00 96.62 204 MET A C 1
ATOM 1433 O O . MET A 1 204 ? -5.213 5.760 15.745 1.00 96.62 204 MET A O 1
ATOM 1437 N N . LYS A 1 205 ? -5.710 5.341 17.901 1.00 97.62 205 LYS A N 1
ATOM 1438 C CA . LYS A 1 205 ? -4.549 4.514 18.212 1.00 97.62 205 LYS A CA 1
ATOM 1439 C C . LYS A 1 205 ? -4.969 3.054 18.252 1.00 97.62 205 LYS A C 1
ATOM 1441 O O . LYS A 1 205 ? -5.985 2.736 18.865 1.00 97.62 205 LYS A O 1
ATOM 1446 N N . LEU A 1 206 ? -4.207 2.190 17.589 1.00 98.56 206 LEU A N 1
ATOM 1447 C CA . LEU A 1 206 ? -4.407 0.741 17.609 1.00 98.56 206 LEU A CA 1
ATOM 1448 C C . LEU A 1 206 ? -3.077 0.042 17.884 1.00 98.56 206 LEU A C 1
ATOM 1450 O O . LEU A 1 206 ? -2.116 0.190 17.122 1.00 98.56 206 LEU A O 1
ATOM 1454 N N . SER A 1 207 ? -3.003 -0.701 18.983 1.00 98.44 207 SER A N 1
ATOM 1455 C CA . SER A 1 207 ? -1.847 -1.544 19.270 1.00 98.44 207 SER A CA 1
ATOM 1456 C C . SER A 1 207 ? -1.751 -2.694 18.267 1.00 98.44 207 SER A C 1
ATOM 1458 O O . SER A 1 207 ? -2.737 -3.037 17.606 1.00 98.44 207 SER A O 1
ATOM 1460 N N . THR A 1 208 ? -0.578 -3.330 18.177 1.00 97.88 208 THR A N 1
ATOM 1461 C CA . THR A 1 208 ? -0.362 -4.497 17.307 1.00 97.88 208 THR A CA 1
ATOM 1462 C C . THR A 1 208 ? -1.401 -5.583 17.537 1.00 97.88 208 THR A C 1
ATOM 1464 O O . THR A 1 208 ? -2.031 -6.060 16.597 1.00 97.88 208 THR A O 1
ATOM 1467 N N . ALA A 1 209 ? -1.667 -5.919 18.801 1.00 98.38 209 ALA A N 1
ATOM 1468 C CA . ALA A 1 209 ? -2.688 -6.899 19.143 1.00 98.38 209 ALA A CA 1
ATOM 1469 C C . ALA A 1 209 ? -4.090 -6.463 18.684 1.00 98.38 209 ALA A C 1
ATOM 1471 O O . ALA A 1 209 ? -4.845 -7.291 18.175 1.00 98.38 209 ALA A O 1
ATOM 1472 N N . THR A 1 210 ? -4.437 -5.183 18.835 1.00 98.75 210 THR A N 1
ATOM 1473 C CA . THR A 1 210 ? -5.759 -4.661 18.473 1.00 98.75 210 THR A CA 1
ATOM 1474 C C . THR A 1 210 ? -5.986 -4.673 16.964 1.00 98.75 210 THR A C 1
ATOM 1476 O O . THR A 1 210 ? -6.965 -5.272 16.517 1.00 98.75 210 THR A O 1
ATOM 1479 N N . PHE A 1 211 ? -5.098 -4.083 16.149 1.00 98.38 211 PHE A N 1
ATOM 1480 C CA . PHE A 1 211 ? -5.326 -4.055 14.696 1.00 98.38 211 PHE A CA 1
ATOM 1481 C C . PHE A 1 211 ? -5.283 -5.460 14.079 1.00 98.38 211 PHE A C 1
ATOM 1483 O O . PHE A 1 211 ? -6.057 -5.750 13.166 1.00 98.38 211 PHE A O 1
ATOM 1490 N N . CYS A 1 212 ? -4.455 -6.362 14.618 1.00 98.50 212 CYS A N 1
ATOM 1491 C CA . CYS A 1 212 ? -4.427 -7.766 14.214 1.00 98.50 212 CYS A CA 1
ATOM 1492 C C . CYS A 1 212 ? -5.750 -8.475 14.495 1.00 98.50 212 CYS A C 1
ATOM 1494 O O . CYS A 1 212 ? -6.273 -9.177 13.632 1.00 98.50 212 CYS A O 1
ATOM 1496 N N . LYS A 1 213 ? -6.323 -8.275 15.687 1.00 98.81 213 LYS A N 1
ATOM 1497 C CA . LYS A 1 213 ? -7.615 -8.863 16.048 1.00 98.81 213 LYS A CA 1
ATOM 1498 C C . LYS A 1 213 ? -8.765 -8.291 15.228 1.00 98.81 213 LYS A C 1
ATOM 1500 O O . LYS A 1 213 ? -9.661 -9.052 14.880 1.00 98.81 213 LYS A O 1
ATOM 1505 N N . ILE A 1 214 ? -8.746 -6.999 14.894 1.00 98.75 214 ILE A N 1
ATOM 1506 C CA . ILE A 1 214 ? -9.749 -6.419 13.989 1.00 98.75 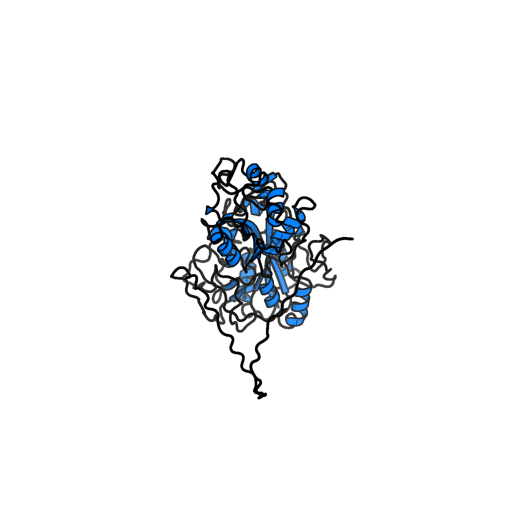214 ILE A CA 1
ATOM 1507 C C . ILE A 1 214 ? -9.621 -7.056 12.596 1.00 98.75 214 ILE A C 1
ATOM 1509 O O . ILE A 1 214 ? -10.606 -7.561 12.064 1.00 98.75 214 ILE A O 1
ATOM 1513 N N . ALA A 1 215 ? -8.411 -7.108 12.027 1.00 98.56 215 ALA A N 1
ATOM 1514 C CA . ALA A 1 215 ? -8.176 -7.702 10.707 1.00 98.56 215 ALA A CA 1
ATOM 1515 C C . ALA A 1 215 ? -8.517 -9.204 10.647 1.00 98.56 215 ALA A C 1
ATOM 1517 O O . ALA A 1 215 ? -8.968 -9.696 9.614 1.00 98.56 215 ALA A O 1
ATOM 1518 N N . ALA A 1 216 ? -8.338 -9.930 11.754 1.00 98.56 216 ALA A N 1
ATOM 1519 C CA . ALA A 1 216 ? -8.705 -11.338 11.894 1.00 98.56 216 ALA A CA 1
ATOM 1520 C C . ALA A 1 216 ? -10.192 -11.569 12.241 1.00 98.56 216 ALA A C 1
ATOM 1522 O O . ALA A 1 216 ? -10.608 -12.720 12.365 1.00 98.56 216 ALA A O 1
ATOM 1523 N N . GLY A 1 217 ? -10.991 -10.510 12.424 1.00 98.25 217 GLY A N 1
ATOM 1524 C CA . GLY A 1 217 ? -12.413 -10.604 12.778 1.00 98.25 217 GLY A CA 1
ATOM 1525 C C . GLY A 1 217 ? -12.688 -11.031 14.225 1.00 98.25 217 GLY A C 1
ATOM 1526 O O . GLY A 1 217 ? -13.793 -11.460 14.538 1.00 98.25 217 GLY A O 1
ATOM 1527 N N . GLN A 1 218 ? -11.692 -10.943 15.110 1.00 98.38 218 GLN A N 1
ATOM 1528 C CA . GLN A 1 218 ? -11.805 -11.295 16.531 1.00 98.38 218 GLN A CA 1
ATOM 1529 C C . GLN A 1 218 ? -12.298 -10.127 17.392 1.00 98.38 218 GLN A C 1
ATOM 1531 O O . GLN A 1 218 ? -12.962 -10.350 18.400 1.00 98.38 218 GLN A O 1
ATOM 1536 N N . ILE A 1 219 ? -11.978 -8.889 17.003 1.00 98.62 219 ILE A N 1
ATOM 1537 C CA . ILE A 1 219 ? -12.634 -7.687 17.530 1.00 98.62 219 ILE A CA 1
ATOM 1538 C C . ILE A 1 219 ? -13.682 -7.267 16.507 1.00 98.62 219 ILE A C 1
ATOM 1540 O O . ILE A 1 219 ? -13.348 -6.995 15.355 1.00 98.62 219 ILE A O 1
ATOM 1544 N N . THR A 1 220 ? -14.942 -7.220 16.936 1.00 98.25 220 THR A N 1
ATOM 1545 C CA . THR A 1 220 ? -16.104 -6.958 16.070 1.00 98.25 220 THR A CA 1
ATOM 1546 C C . THR A 1 220 ? -16.898 -5.720 16.489 1.00 98.25 220 THR A C 1
ATOM 1548 O O . THR A 1 220 ? -17.948 -5.446 15.916 1.00 98.25 220 THR A O 1
ATOM 1551 N N . ASP A 1 221 ? -16.441 -4.972 17.493 1.00 98.50 221 ASP A N 1
ATOM 1552 C CA . ASP A 1 221 ? -17.105 -3.768 18.000 1.00 98.50 221 ASP A CA 1
ATOM 1553 C C . ASP A 1 221 ? -16.061 -2.710 18.372 1.00 98.50 221 ASP A C 1
ATOM 1555 O O . ASP A 1 221 ? -15.070 -3.007 19.037 1.00 98.50 221 ASP A O 1
ATOM 1559 N N . TRP A 1 222 ? -16.279 -1.463 17.959 1.00 98.31 222 TRP A N 1
ATOM 1560 C CA . TRP A 1 222 ? -15.389 -0.341 18.266 1.00 98.31 222 TRP A CA 1
ATOM 1561 C C . TRP A 1 222 ? -15.356 0.034 19.752 1.00 98.31 222 TRP A C 1
ATOM 1563 O O . TRP A 1 222 ? -14.450 0.743 20.186 1.00 98.31 222 TRP A O 1
ATOM 1573 N N . ASN A 1 223 ? -16.334 -0.422 20.534 1.00 97.62 223 ASN A N 1
ATOM 1574 C CA . ASN A 1 223 ? -16.374 -0.272 21.985 1.00 97.62 223 ASN A CA 1
ATOM 1575 C C . ASN A 1 223 ? -15.585 -1.372 22.722 1.00 97.62 223 ASN A C 1
ATOM 1577 O O . ASN A 1 223 ? -15.679 -1.465 23.945 1.00 97.62 223 ASN A O 1
ATOM 1581 N N . ASP A 1 224 ? -14.826 -2.218 22.019 1.00 98.62 224 ASP A N 1
ATOM 1582 C CA . ASP A 1 224 ? -13.976 -3.236 22.642 1.00 98.62 224 ASP A CA 1
ATOM 1583 C C . ASP A 1 224 ? -12.965 -2.620 23.630 1.00 98.62 224 ASP A C 1
ATOM 1585 O O . ASP A 1 224 ? -12.390 -1.552 23.397 1.00 98.62 224 ASP A O 1
ATOM 1589 N N . ALA A 1 225 ? -12.737 -3.304 24.754 1.00 98.19 225 ALA A N 1
ATOM 1590 C CA . ALA A 1 225 ? -11.866 -2.832 25.828 1.00 98.19 225 ALA A CA 1
ATOM 1591 C C . ALA A 1 225 ? -10.409 -2.612 25.380 1.00 98.19 225 ALA A C 1
ATOM 1593 O O . ALA A 1 225 ? -9.733 -1.733 25.922 1.00 98.19 225 ALA A O 1
ATOM 1594 N N . ALA A 1 226 ? -9.919 -3.366 24.390 1.00 98.38 226 ALA A N 1
ATOM 1595 C CA . ALA A 1 226 ? -8.580 -3.175 23.839 1.00 98.38 226 ALA A CA 1
ATOM 1596 C C . ALA A 1 226 ? -8.472 -1.834 23.096 1.00 98.38 226 ALA A C 1
ATOM 1598 O O . ALA A 1 226 ? -7.542 -1.068 23.339 1.00 98.38 226 ALA A O 1
ATOM 1599 N N . ILE A 1 227 ? -9.480 -1.491 22.286 1.00 98.25 227 ILE A N 1
ATOM 1600 C CA . ILE A 1 227 ? -9.542 -0.202 21.581 1.00 98.25 227 ILE A CA 1
ATOM 1601 C C . ILE A 1 227 ? -9.626 0.950 22.588 1.00 98.25 227 ILE A C 1
ATOM 1603 O O . ILE A 1 227 ? -8.918 1.948 22.448 1.00 98.25 227 ILE A O 1
ATOM 1607 N N . GLN A 1 228 ? -10.449 0.819 23.633 1.00 96.31 228 GLN A N 1
ATOM 1608 C CA . GLN A 1 228 ? -10.541 1.847 24.676 1.00 96.31 228 GLN A CA 1
ATOM 1609 C C . GLN A 1 228 ? -9.200 2.055 25.392 1.00 96.31 228 GLN A C 1
ATOM 1611 O O . GLN A 1 228 ? -8.805 3.190 25.661 1.00 96.31 228 GLN A O 1
ATOM 1616 N N . THR A 1 229 ? -8.488 0.963 25.673 1.00 96.56 229 THR A N 1
ATOM 1617 C CA . THR A 1 229 ? -7.170 0.993 26.319 1.00 96.56 229 THR A CA 1
ATOM 1618 C C . THR A 1 229 ? -6.148 1.728 25.453 1.00 96.56 229 THR A C 1
ATOM 1620 O O . THR A 1 229 ? -5.485 2.643 25.940 1.00 96.56 229 THR A O 1
ATOM 1623 N N . ASP A 1 230 ? -6.077 1.399 24.161 1.00 96.94 230 ASP A N 1
ATOM 1624 C CA . ASP A 1 230 ? -5.142 2.019 23.212 1.00 96.94 230 ASP A CA 1
ATOM 1625 C C . ASP A 1 230 ? -5.358 3.537 23.069 1.00 96.94 230 ASP A C 1
ATOM 1627 O O . ASP A 1 230 ? -4.419 4.293 22.807 1.00 96.94 230 ASP A O 1
ATOM 1631 N N . ASN A 1 231 ? -6.597 3.995 23.273 1.00 95.56 231 ASN A N 1
ATOM 1632 C CA . ASN A 1 231 ? -6.998 5.392 23.112 1.00 95.56 231 ASN A CA 1
ATOM 1633 C C . ASN A 1 231 ? -7.113 6.163 24.442 1.00 95.56 231 ASN A C 1
ATOM 1635 O O . ASN A 1 231 ? -7.425 7.354 24.425 1.00 95.56 231 ASN A O 1
ATOM 1639 N N . GLY A 1 232 ? -6.841 5.524 25.588 1.00 93.00 232 GLY A N 1
ATOM 1640 C CA . GLY A 1 232 ? -6.939 6.154 26.911 1.00 93.00 232 GLY A CA 1
ATOM 1641 C C . GLY A 1 232 ? -8.372 6.507 27.329 1.00 93.00 232 GLY A C 1
ATOM 1642 O O . GLY A 1 232 ? -8.578 7.428 28.118 1.00 93.00 232 GLY A O 1
ATOM 1643 N N . GLY A 1 233 ? -9.364 5.805 26.782 1.00 92.06 233 GLY A N 1
ATOM 1644 C CA . GLY A 1 233 ? -10.780 6.055 27.008 1.00 92.06 233 GLY A CA 1
ATOM 1645 C C . GLY A 1 233 ? -11.642 5.661 25.812 1.00 92.06 233 GLY A C 1
ATOM 1646 O O . GLY A 1 233 ? -11.163 5.201 24.777 1.00 92.06 233 GLY A O 1
ATOM 1647 N N . SER A 1 234 ? -12.953 5.841 25.955 1.00 93.56 234 SER A N 1
ATOM 1648 C CA . SER A 1 234 ? -13.900 5.475 24.903 1.00 93.56 234 SER A CA 1
ATOM 1649 C C . SER A 1 234 ? -13.837 6.448 23.715 1.00 93.56 234 SER A C 1
ATOM 1651 O O . SER A 1 234 ? -14.041 7.650 23.891 1.00 93.56 234 SER A O 1
ATOM 1653 N N . ILE A 1 235 ? -13.726 5.904 22.501 1.00 94.75 235 ILE A N 1
ATOM 1654 C CA . ILE A 1 235 ? -13.852 6.641 21.228 1.00 94.75 235 ILE A CA 1
ATOM 1655 C C . ILE A 1 235 ? -15.289 6.664 20.667 1.00 94.75 235 ILE A C 1
ATOM 1657 O O . ILE A 1 235 ? -15.569 7.346 19.678 1.00 94.75 235 ILE A O 1
ATOM 1661 N N . THR A 1 236 ? -16.207 5.914 21.288 1.00 95.25 236 THR A N 1
ATOM 1662 C CA . THR A 1 236 ? -17.602 5.722 20.845 1.00 95.25 236 THR A CA 1
ATOM 1663 C C . THR A 1 236 ? -18.638 6.406 21.746 1.00 95.25 236 THR A C 1
ATOM 1665 O O . THR A 1 236 ? -19.834 6.330 21.465 1.00 95.25 236 THR A O 1
ATOM 1668 N N . GLY A 1 237 ? -18.204 7.056 22.830 1.00 91.44 237 GLY A N 1
ATOM 1669 C CA . GLY A 1 237 ? -19.076 7.578 23.890 1.00 91.44 237 GLY A CA 1
ATOM 1670 C C . GLY A 1 237 ? -19.607 6.504 24.852 1.00 91.44 237 GLY A C 1
ATOM 1671 O O . GLY A 1 237 ? -20.640 6.711 25.479 1.00 91.44 237 GLY A O 1
ATOM 1672 N N . GLY A 1 238 ? -18.941 5.348 24.941 1.00 90.44 238 GLY A N 1
ATOM 1673 C CA . GLY A 1 238 ? -19.337 4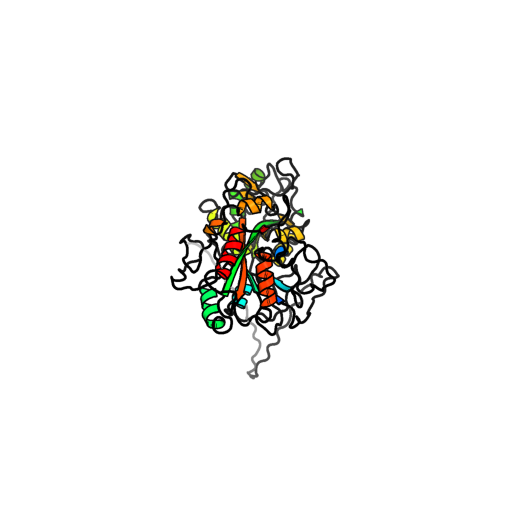.206 25.771 1.00 90.44 238 GLY A CA 1
ATOM 1674 C C . GLY A 1 238 ? -20.464 3.365 25.169 1.00 90.44 238 GLY A C 1
ATOM 1675 O O . GLY A 1 238 ? -21.012 2.494 25.842 1.00 90.44 238 GLY A O 1
ATOM 1676 N N . VAL A 1 239 ? -20.826 3.626 23.912 1.00 94.75 239 VAL A N 1
ATOM 1677 C CA . VAL A 1 239 ? -21.903 2.934 23.202 1.00 94.75 239 VAL A CA 1
ATOM 1678 C C . VAL A 1 239 ? -21.305 1.866 22.291 1.00 94.75 239 VAL A C 1
ATOM 1680 O O . VAL A 1 239 ? -20.314 2.121 21.603 1.00 94.75 239 VAL A O 1
ATOM 1683 N N . SER A 1 240 ? -21.922 0.681 22.279 1.00 97.12 240 SER A N 1
ATOM 1684 C CA . SER A 1 240 ? -21.608 -0.383 21.318 1.00 97.12 240 SER A CA 1
ATOM 1685 C C . SER A 1 240 ? -21.761 0.142 19.892 1.00 97.12 240 SER A C 1
ATOM 1687 O O . SER A 1 240 ? -22.775 0.744 19.527 1.00 97.12 240 SER A O 1
ATOM 1689 N N . LYS A 1 241 ? -20.722 -0.071 19.093 1.00 97.62 241 LYS A N 1
ATOM 1690 C CA . LYS A 1 241 ? -20.675 0.270 17.677 1.00 97.62 241 LYS A CA 1
ATOM 1691 C C . LYS A 1 241 ? -20.054 -0.920 16.954 1.00 97.62 241 LYS A C 1
ATOM 1693 O O . LYS A 1 241 ? -18.836 -0.945 16.783 1.00 97.62 241 LYS A O 1
ATOM 1698 N N . PRO A 1 242 ? -20.864 -1.901 16.522 1.00 98.19 242 PRO A N 1
ATOM 1699 C CA . PRO A 1 242 ? -20.361 -3.035 15.764 1.00 98.19 242 PRO A CA 1
ATOM 1700 C C . PRO A 1 242 ? -19.572 -2.569 14.540 1.00 98.19 242 PRO A C 1
ATOM 1702 O O . PRO A 1 242 ? -19.984 -1.621 13.861 1.00 98.19 242 PRO A O 1
ATOM 1705 N N . ILE A 1 243 ? -18.455 -3.237 14.263 1.00 98.38 243 ILE A N 1
ATOM 1706 C CA . ILE A 1 243 ? -17.705 -3.077 13.020 1.00 98.38 243 ILE A CA 1
ATOM 1707 C C . ILE A 1 243 ? -18.578 -3.672 11.921 1.00 98.38 243 ILE A C 1
ATOM 1709 O O . ILE A 1 243 ? -18.676 -4.887 11.776 1.00 98.38 243 ILE A O 1
ATOM 1713 N N . SER A 1 244 ? -19.269 -2.799 11.194 1.00 97.62 244 SER A N 1
ATOM 1714 C CA . SER A 1 244 ? -20.248 -3.196 10.180 1.00 97.62 244 SER A CA 1
ATOM 1715 C C . SER A 1 244 ? -19.574 -3.894 9.009 1.00 97.62 244 SER A C 1
ATOM 1717 O O . SER A 1 244 ? -20.051 -4.922 8.534 1.00 97.62 244 SER A O 1
ATOM 1719 N N . ASN A 1 245 ? -18.450 -3.329 8.563 1.00 98.44 245 ASN A N 1
ATOM 1720 C CA . ASN A 1 245 ? -17.664 -3.863 7.474 1.00 98.44 245 ASN A CA 1
ATOM 1721 C C . ASN A 1 245 ? -16.166 -3.637 7.670 1.00 98.44 245 ASN A C 1
ATOM 1723 O O . ASN A 1 245 ? -15.730 -2.543 8.036 1.00 98.44 245 ASN A O 1
ATOM 1727 N N . PHE A 1 246 ? -15.396 -4.667 7.335 1.00 98.62 246 PHE A N 1
ATOM 1728 C CA . PHE A 1 246 ? -13.978 -4.594 7.032 1.00 98.62 246 PHE A CA 1
ATOM 1729 C C . PHE A 1 246 ? -13.809 -4.711 5.512 1.00 98.62 246 PHE A C 1
ATOM 1731 O O . PHE A 1 246 ? -14.064 -5.761 4.917 1.00 98.62 246 PHE A O 1
ATOM 1738 N N . PHE A 1 247 ? -13.403 -3.626 4.861 1.00 98.31 247 PHE A N 1
ATOM 1739 C CA . PHE A 1 247 ? -13.191 -3.598 3.422 1.00 98.31 247 PHE A CA 1
ATOM 1740 C C . PHE A 1 247 ? -11.769 -4.031 3.067 1.00 98.31 247 PHE A C 1
ATOM 1742 O O . PHE A 1 247 ? -10.789 -3.462 3.550 1.00 98.31 247 PHE A O 1
ATOM 1749 N N . PHE A 1 248 ? -11.668 -5.020 2.183 1.00 97.69 248 PHE A N 1
ATOM 1750 C CA . PHE A 1 248 ? -10.406 -5.539 1.655 1.00 97.69 248 PHE A CA 1
ATOM 1751 C C . PHE A 1 248 ? -10.395 -5.469 0.127 1.00 97.69 248 PHE A C 1
ATOM 1753 O O . PHE A 1 248 ? -11.443 -5.375 -0.519 1.00 97.69 248 PHE A O 1
ATOM 1760 N N . ARG A 1 249 ? -9.208 -5.517 -0.479 1.00 93.75 249 ARG A N 1
ATOM 1761 C CA . ARG A 1 249 ? -9.068 -5.447 -1.939 1.00 93.75 249 ARG A CA 1
ATOM 1762 C C . ARG A 1 249 ? -9.534 -6.748 -2.588 1.00 93.75 249 ARG A C 1
ATOM 1764 O O . ARG A 1 249 ? -9.001 -7.816 -2.301 1.00 93.75 249 ARG A O 1
ATOM 1771 N N . SER A 1 250 ? -10.515 -6.658 -3.482 1.00 92.00 250 SER A N 1
ATOM 1772 C CA . SER A 1 250 ? -11.003 -7.810 -4.255 1.00 92.00 250 SER A CA 1
ATOM 1773 C C . SER A 1 250 ? -10.124 -8.142 -5.465 1.00 92.00 250 SER A C 1
ATOM 1775 O O . SER A 1 250 ? -10.281 -9.202 -6.062 1.00 92.00 250 SER A O 1
ATOM 1777 N N . ASP A 1 251 ? -9.252 -7.217 -5.864 1.00 86.62 251 ASP A N 1
ATOM 1778 C CA . ASP A 1 251 ? -8.348 -7.319 -7.009 1.00 86.62 251 ASP A CA 1
ATOM 1779 C C . ASP A 1 251 ? -6.909 -7.679 -6.591 1.00 86.62 251 ASP A C 1
ATOM 1781 O O . ASP A 1 251 ? -6.533 -7.543 -5.426 1.00 86.62 251 ASP A O 1
ATOM 1785 N N . GLY A 1 252 ? -6.090 -8.128 -7.552 1.00 85.94 252 GLY A N 1
ATOM 1786 C CA . GLY A 1 252 ? -4.675 -8.437 -7.325 1.00 85.94 252 GLY A CA 1
ATOM 1787 C C . GLY A 1 252 ? -3.876 -7.185 -6.952 1.00 85.94 252 GLY A C 1
ATOM 1788 O O . GLY A 1 252 ? -3.549 -6.366 -7.811 1.00 85.94 252 GLY A O 1
ATOM 1789 N N . SER A 1 253 ? -3.542 -7.049 -5.670 1.00 87.94 253 SER A N 1
ATOM 1790 C CA . SER A 1 253 ? -3.108 -5.790 -5.063 1.00 87.94 253 SER A CA 1
ATOM 1791 C C . SER A 1 253 ? -1.802 -5.947 -4.279 1.00 87.94 253 SER A C 1
ATOM 1793 O O . SER A 1 253 ? -1.721 -6.767 -3.363 1.00 87.94 253 SER A O 1
ATOM 1795 N N . GLY A 1 254 ? -0.798 -5.114 -4.582 1.00 88.50 254 GLY A N 1
ATOM 1796 C CA . GLY A 1 254 ? 0.429 -5.021 -3.779 1.00 88.50 254 GLY A CA 1
ATOM 1797 C C . GLY A 1 254 ? 0.160 -4.480 -2.371 1.00 88.50 254 GLY A C 1
ATOM 1798 O O . GLY A 1 254 ? 0.663 -5.027 -1.398 1.00 88.50 254 GLY A O 1
ATOM 1799 N N . THR A 1 255 ? -0.772 -3.531 -2.221 1.00 91.56 255 THR A N 1
ATOM 1800 C CA . THR A 1 255 ? -1.281 -3.085 -0.905 1.00 91.56 255 THR A CA 1
ATOM 1801 C C . THR A 1 255 ? -1.757 -4.256 -0.028 1.00 91.56 255 THR A C 1
ATOM 1803 O O . THR A 1 255 ? -1.502 -4.270 1.174 1.00 91.56 255 THR A O 1
ATOM 1806 N N . SER A 1 256 ? -2.412 -5.264 -0.618 1.00 93.50 256 SER A N 1
ATOM 1807 C CA . SER A 1 256 ? -2.858 -6.466 0.113 1.00 93.50 256 SER A CA 1
ATOM 1808 C C . SER A 1 256 ? -1.713 -7.391 0.486 1.00 93.50 256 SER A C 1
ATOM 1810 O O . SER A 1 256 ? -1.761 -8.002 1.552 1.00 93.50 256 SER A O 1
ATOM 1812 N N . LEU A 1 257 ? -0.696 -7.492 -0.374 1.00 91.75 257 LEU A N 1
ATOM 1813 C CA . LEU A 1 257 ? 0.522 -8.228 -0.056 1.00 91.75 257 LEU A CA 1
ATOM 1814 C C . LEU A 1 257 ? 1.209 -7.588 1.150 1.00 91.75 257 LEU A C 1
ATOM 1816 O O . LEU A 1 257 ? 1.410 -8.262 2.151 1.00 91.75 257 LEU A O 1
ATOM 1820 N N . ILE A 1 258 ? 1.476 -6.283 1.086 1.00 93.00 258 ILE A N 1
ATOM 1821 C CA . ILE A 1 258 ? 2.155 -5.530 2.147 1.00 93.00 258 ILE A CA 1
ATOM 1822 C C . ILE A 1 258 ? 1.395 -5.646 3.475 1.00 93.00 258 ILE A C 1
ATOM 1824 O O . ILE A 1 258 ? 1.983 -6.010 4.493 1.00 93.00 258 ILE A O 1
ATOM 1828 N N . PHE A 1 259 ? 0.080 -5.404 3.462 1.00 96.69 259 PHE A N 1
ATOM 1829 C CA . PHE A 1 259 ? -0.748 -5.483 4.666 1.00 96.69 259 PHE A CA 1
ATOM 1830 C C . PHE A 1 259 ? -0.700 -6.873 5.307 1.00 96.69 259 PHE A C 1
ATOM 1832 O O . PHE A 1 259 ? -0.433 -6.997 6.498 1.00 96.69 259 PHE A O 1
ATOM 1839 N N . GLN A 1 260 ? -0.917 -7.932 4.526 1.00 95.56 260 GLN A N 1
ATOM 1840 C CA . GLN A 1 260 ? -0.980 -9.289 5.071 1.00 95.56 260 GLN A CA 1
ATOM 1841 C C . GLN A 1 260 ? 0.395 -9.830 5.469 1.00 95.56 260 GLN A C 1
ATOM 1843 O O . GLN A 1 260 ? 0.478 -10.591 6.430 1.00 95.56 260 GLN A O 1
ATOM 1848 N N . THR A 1 261 ? 1.471 -9.421 4.790 1.00 94.19 261 THR A N 1
ATOM 1849 C CA . THR A 1 261 ? 2.843 -9.739 5.209 1.00 94.19 261 THR A CA 1
ATOM 1850 C C . THR A 1 261 ? 3.148 -9.116 6.568 1.00 94.19 261 THR A C 1
ATOM 1852 O O . THR A 1 261 ? 3.675 -9.797 7.444 1.00 94.19 261 THR A O 1
ATOM 1855 N N . ALA A 1 262 ? 2.754 -7.857 6.784 1.00 95.81 262 ALA A N 1
ATOM 1856 C CA . ALA A 1 262 ? 2.882 -7.214 8.087 1.00 95.81 262 ALA A CA 1
ATOM 1857 C C . ALA A 1 262 ? 2.059 -7.935 9.167 1.00 95.81 262 ALA A C 1
ATOM 1859 O O . ALA A 1 262 ? 2.576 -8.215 10.245 1.00 95.81 262 ALA A O 1
ATOM 1860 N N . LEU A 1 263 ? 0.810 -8.322 8.875 1.00 96.94 263 LEU A N 1
ATOM 1861 C CA . LEU A 1 263 ? 0.003 -9.113 9.813 1.00 96.94 263 LEU A CA 1
ATOM 1862 C C . LEU A 1 263 ? 0.664 -10.460 10.147 1.00 96.94 263 LEU A C 1
ATOM 1864 O O . LEU A 1 263 ? 0.758 -10.831 11.315 1.00 96.94 263 LEU A O 1
ATOM 1868 N N . ALA A 1 264 ? 1.170 -11.179 9.145 1.00 95.50 264 ALA A N 1
ATOM 1869 C CA . ALA A 1 264 ? 1.844 -12.458 9.351 1.00 95.50 264 ALA A CA 1
ATOM 1870 C C . ALA A 1 264 ? 3.117 -12.336 10.204 1.00 95.50 264 ALA A C 1
ATOM 1872 O O . ALA A 1 264 ? 3.407 -13.242 10.982 1.00 95.50 264 ALA A O 1
ATOM 1873 N N . ALA A 1 265 ? 3.848 -11.225 10.091 1.00 94.06 265 ALA A N 1
ATOM 1874 C CA . ALA A 1 265 ? 5.080 -10.993 10.842 1.00 94.06 265 ALA A CA 1
ATOM 1875 C C . ALA A 1 265 ? 4.853 -10.427 12.255 1.00 94.06 265 ALA A C 1
ATOM 1877 O O . ALA A 1 265 ? 5.623 -10.723 13.167 1.00 94.06 265 ALA A O 1
ATOM 1878 N N . GLN A 1 266 ? 3.828 -9.591 12.443 1.00 95.50 266 GLN A N 1
ATOM 1879 C CA . GLN A 1 266 ? 3.658 -8.793 13.664 1.00 95.50 266 GLN A CA 1
ATOM 1880 C C . GLN A 1 266 ? 2.601 -9.342 14.619 1.00 95.50 266 GLN A C 1
ATOM 1882 O O . GLN A 1 266 ? 2.649 -9.062 15.819 1.00 95.50 266 GLN A O 1
ATOM 1887 N N . CYS A 1 267 ? 1.607 -10.074 14.111 1.00 97.19 267 CYS A N 1
ATOM 1888 C CA . CYS A 1 267 ? 0.479 -10.457 14.942 1.00 97.19 267 CYS A CA 1
ATOM 1889 C C . CYS A 1 267 ? 0.875 -11.473 16.021 1.00 97.19 267 CYS A C 1
ATOM 1891 O O . CYS A 1 267 ? 1.621 -12.415 15.744 1.00 97.19 267 CYS A O 1
ATOM 1893 N N . PRO A 1 268 ? 0.323 -11.352 17.247 1.00 96.50 268 PRO A N 1
ATOM 1894 C CA . PRO A 1 268 ? 0.520 -12.360 18.278 1.00 96.50 268 PRO A CA 1
ATOM 1895 C C . PRO A 1 268 ? 0.129 -13.749 17.771 1.00 96.50 268 PRO A C 1
ATOM 1897 O O . PRO A 1 268 ? -0.873 -13.895 17.059 1.00 96.50 268 PRO A O 1
ATOM 1900 N N . SER A 1 269 ? 0.898 -14.763 18.176 1.00 95.38 269 SER A N 1
ATOM 1901 C CA . SER A 1 269 ? 0.696 -16.153 17.758 1.00 95.38 269 SER A CA 1
ATOM 1902 C C . SER A 1 269 ? -0.776 -16.574 17.857 1.00 95.38 269 SER A C 1
ATOM 1904 O O . SER A 1 269 ? -1.434 -16.342 18.872 1.00 95.38 269 SER A O 1
ATOM 1906 N N . GLY A 1 270 ? -1.299 -17.158 16.776 1.00 94.69 270 GLY A N 1
ATOM 1907 C CA . GLY A 1 270 ? -2.694 -17.597 16.669 1.00 94.69 270 GLY A CA 1
ATOM 1908 C C . GLY A 1 270 ? -3.713 -16.508 16.308 1.00 94.69 270 GLY A C 1
ATOM 1909 O O . GLY A 1 270 ? -4.879 -16.838 16.112 1.00 94.69 270 GLY A O 1
ATOM 1910 N N . THR A 1 271 ? -3.314 -15.235 16.183 1.00 97.75 271 THR A N 1
ATOM 1911 C CA . THR A 1 271 ? -4.240 -14.154 15.786 1.00 97.75 271 THR A CA 1
ATOM 1912 C C . THR A 1 271 ? -4.430 -14.101 14.270 1.00 97.75 271 THR A C 1
ATOM 1914 O O . THR A 1 271 ? -5.559 -14.147 13.792 1.00 97.75 271 THR A O 1
ATOM 1917 N N . TRP A 1 272 ? -3.333 -14.044 13.508 1.00 97.44 272 TRP A N 1
ATOM 1918 C CA . TRP A 1 272 ? -3.348 -14.070 12.044 1.00 97.44 272 TRP A CA 1
ATOM 1919 C C . TRP A 1 272 ? -2.697 -15.359 11.541 1.00 97.44 272 TRP A C 1
ATOM 1921 O O . TRP A 1 272 ? -1.487 -15.533 11.648 1.00 97.44 272 TRP A O 1
ATOM 1931 N N . THR A 1 273 ? -3.501 -16.280 11.011 1.00 95.25 273 THR A N 1
ATOM 1932 C CA . THR A 1 273 ? -3.051 -17.612 10.552 1.00 95.25 273 THR A CA 1
ATOM 1933 C C . THR A 1 273 ? -3.242 -17.823 9.049 1.00 95.25 273 THR A C 1
ATOM 1935 O O . THR A 1 273 ? -3.034 -18.919 8.537 1.00 95.25 273 THR A O 1
ATOM 1938 N N . PHE A 1 274 ? -3.638 -16.771 8.331 1.00 93.88 274 PHE A N 1
ATOM 1939 C CA . PHE A 1 274 ? -4.093 -16.846 6.943 1.00 93.88 274 PHE A CA 1
ATOM 1940 C C . PHE A 1 274 ? -2.962 -16.754 5.904 1.00 93.88 274 PHE A C 1
ATOM 1942 O O . PHE A 1 274 ? -3.185 -17.004 4.721 1.00 93.88 274 PHE A O 1
ATOM 1949 N N . GLY A 1 275 ? -1.747 -16.401 6.333 1.00 92.12 275 GLY A N 1
ATOM 1950 C CA . GLY A 1 275 ? -0.618 -16.129 5.443 1.00 92.12 275 GLY A CA 1
ATOM 1951 C C . GLY A 1 275 ? -0.718 -14.761 4.764 1.00 92.12 275 GLY A C 1
ATOM 1952 O O . GLY A 1 275 ? -1.414 -13.865 5.247 1.00 92.12 275 GLY A O 1
ATOM 1953 N N . ALA A 1 276 ? 0.002 -14.593 3.656 1.00 89.62 276 ALA A N 1
ATOM 1954 C CA . ALA A 1 276 ? 0.069 -13.344 2.904 1.00 89.62 276 ALA A CA 1
ATOM 1955 C C . ALA A 1 276 ? 0.020 -13.588 1.390 1.00 89.62 276 ALA A C 1
ATOM 1957 O O . ALA A 1 276 ? 0.281 -14.689 0.905 1.00 89.62 276 ALA A O 1
ATOM 1958 N N . GLY A 1 277 ? -0.357 -12.558 0.634 1.00 88.38 277 GLY A N 1
ATOM 1959 C CA . GLY A 1 277 ? -0.397 -12.611 -0.822 1.00 88.38 277 GLY A CA 1
ATOM 1960 C C . GLY A 1 277 ? -1.040 -11.375 -1.440 1.00 88.38 277 GLY A C 1
ATOM 1961 O O . GLY A 1 277 ? -1.638 -10.550 -0.757 1.00 88.38 277 GLY A O 1
ATOM 1962 N N . THR A 1 278 ? -0.985 -11.273 -2.767 1.00 86.50 278 THR A N 1
ATOM 1963 C CA . THR A 1 278 ? -1.654 -10.198 -3.527 1.00 86.50 278 THR A CA 1
ATOM 1964 C C . THR A 1 278 ? -3.181 -10.309 -3.536 1.00 86.50 278 THR A C 1
ATOM 1966 O O . THR A 1 278 ? -3.865 -9.406 -4.009 1.00 86.50 278 THR A O 1
ATOM 1969 N N . THR A 1 279 ? -3.717 -11.413 -3.014 1.00 90.94 279 THR A N 1
ATOM 1970 C CA . THR A 1 279 ? -5.144 -11.655 -2.784 1.00 90.94 279 THR A CA 1
ATOM 1971 C C . THR A 1 279 ? -5.406 -11.735 -1.287 1.00 90.94 279 THR A C 1
ATOM 1973 O O . THR A 1 279 ? -4.565 -12.241 -0.540 1.00 90.94 279 THR A O 1
ATOM 1976 N N . TRP A 1 280 ? -6.565 -11.249 -0.845 1.00 95.25 280 TRP A N 1
ATOM 1977 C CA . TRP A 1 280 ? -6.992 -11.367 0.549 1.00 95.25 280 TRP A CA 1
ATOM 1978 C C . TRP A 1 280 ? -7.146 -12.838 0.960 1.00 95.25 280 TRP A C 1
ATOM 1980 O O . TRP A 1 280 ? -7.806 -13.614 0.267 1.00 95.25 280 TRP A O 1
ATOM 1990 N N . LYS A 1 281 ? -6.522 -13.218 2.078 1.00 95.69 281 LYS A N 1
ATOM 1991 C CA . LYS A 1 281 ? -6.550 -14.570 2.659 1.00 95.69 281 LYS A CA 1
ATOM 1992 C C . LYS A 1 281 ? -7.358 -14.661 3.953 1.00 95.69 281 LYS A C 1
ATOM 1994 O O . LYS A 1 281 ? -7.627 -15.770 4.405 1.00 95.69 281 LYS A O 1
ATOM 1999 N N . GLY A 1 282 ? -7.695 -13.519 4.552 1.00 96.62 282 GLY A N 1
ATOM 2000 C CA . GLY A 1 282 ? -8.382 -13.428 5.839 1.00 96.62 282 GLY A CA 1
ATOM 2001 C C . GLY A 1 282 ? -9.853 -13.865 5.803 1.00 96.62 282 GLY A C 1
ATOM 2002 O O . GLY A 1 282 ? -10.293 -14.532 4.861 1.00 96.62 282 GLY A O 1
ATOM 2003 N N . PRO A 1 283 ? -10.645 -13.484 6.821 1.00 97.62 283 PRO A N 1
ATOM 2004 C CA . PRO A 1 283 ? -12.054 -13.851 6.903 1.00 97.62 283 PRO A CA 1
ATOM 2005 C C . PRO A 1 283 ? -12.870 -13.433 5.670 1.00 97.62 283 PRO A C 1
ATOM 2007 O O . PRO A 1 283 ? -12.584 -12.430 5.014 1.00 97.62 283 PRO A O 1
ATOM 2010 N N . THR A 1 284 ? -13.912 -14.215 5.381 1.00 94.44 284 THR A N 1
ATOM 2011 C CA . THR A 1 284 ? -14.835 -14.038 4.242 1.00 94.44 284 THR A CA 1
ATOM 2012 C C . THR A 1 284 ? -16.304 -13.995 4.687 1.00 94.44 284 THR A C 1
ATOM 2014 O O . THR A 1 284 ? -17.206 -14.345 3.927 1.00 94.44 284 THR A O 1
ATOM 2017 N N . THR A 1 285 ? -16.558 -13.598 5.941 1.00 96.12 285 THR A N 1
ATOM 2018 C CA . THR A 1 285 ? -17.921 -13.423 6.477 1.00 96.12 285 THR A CA 1
ATOM 2019 C C . THR A 1 285 ? -18.616 -12.208 5.853 1.00 96.12 285 THR A C 1
ATOM 2021 O O . THR A 1 285 ? -18.005 -11.453 5.099 1.00 96.12 285 THR A O 1
ATOM 2024 N N . SER A 1 286 ? -19.896 -11.988 6.172 1.00 95.50 286 SER A N 1
ATOM 2025 C CA . SER A 1 286 ? -20.689 -10.855 5.663 1.00 95.50 286 SER A CA 1
ATOM 2026 C C . SER A 1 286 ? -20.085 -9.481 5.961 1.00 95.50 286 SER A C 1
ATOM 2028 O O . SER A 1 286 ? -20.308 -8.530 5.212 1.00 95.50 286 SER A O 1
ATOM 2030 N N . GLU A 1 287 ? -19.316 -9.373 7.039 1.00 97.56 287 GLU A N 1
ATOM 2031 C CA . GLU A 1 287 ? -18.657 -8.145 7.469 1.00 97.56 287 GLU A CA 1
ATOM 2032 C C . GLU A 1 287 ? -17.401 -7.883 6.625 1.00 97.56 287 GLU A C 1
ATOM 2034 O O . GLU A 1 287 ? -17.029 -6.733 6.411 1.00 97.56 287 GLU A O 1
ATOM 2039 N N . PHE A 1 288 ? -16.772 -8.916 6.064 1.00 98.50 288 PHE A N 1
ATOM 2040 C CA . PHE A 1 288 ? -15.578 -8.780 5.234 1.00 98.50 288 PHE A CA 1
ATOM 2041 C C . PHE A 1 288 ? -15.972 -8.645 3.767 1.00 98.50 288 PHE A C 1
ATOM 2043 O O . PHE A 1 288 ? -16.369 -9.607 3.112 1.00 98.50 288 PHE A O 1
ATOM 2050 N N . VAL A 1 289 ? -15.844 -7.433 3.225 1.00 98.31 289 VAL A N 1
ATOM 2051 C CA . VAL A 1 289 ? -16.378 -7.104 1.899 1.00 98.31 289 VAL A CA 1
ATOM 2052 C C . VAL A 1 289 ? -15.276 -6.648 0.952 1.00 98.31 289 VAL A C 1
ATOM 2054 O O . VAL A 1 289 ? -14.601 -5.645 1.176 1.00 98.31 289 VAL A O 1
ATOM 2057 N N . GLY A 1 290 ? -15.153 -7.359 -0.168 1.00 96.56 290 GLY A N 1
ATOM 2058 C CA . GLY A 1 290 ? -14.217 -7.023 -1.232 1.00 96.56 290 GLY A CA 1
ATOM 2059 C C . GLY A 1 290 ? -14.628 -5.768 -2.012 1.00 96.56 290 GLY A C 1
ATOM 2060 O O . GLY A 1 290 ? -15.783 -5.641 -2.438 1.00 96.56 290 GLY A O 1
ATOM 2061 N N . LYS A 1 291 ? -13.678 -4.859 -2.253 1.00 93.12 291 LYS A N 1
ATOM 2062 C CA . LYS A 1 291 ? -13.798 -3.751 -3.217 1.00 93.12 291 LYS A CA 1
ATOM 2063 C C . LYS A 1 291 ? -12.552 -3.652 -4.083 1.00 93.12 291 LYS A C 1
ATOM 2065 O O . LYS A 1 291 ? -11.449 -3.932 -3.628 1.00 93.12 291 LYS A O 1
ATOM 2070 N N . SER A 1 292 ? -12.731 -3.229 -5.328 1.00 87.25 292 SER A N 1
ATOM 2071 C CA . SER A 1 292 ? -11.621 -3.057 -6.262 1.00 87.25 292 SER A CA 1
ATOM 2072 C C . SER A 1 292 ? -10.950 -1.694 -6.063 1.00 87.25 292 SER A C 1
ATOM 2074 O O . SER A 1 292 ? -11.624 -0.661 -5.993 1.00 87.25 292 SER A O 1
ATOM 2076 N N . GLY A 1 293 ? -9.617 -1.696 -6.018 1.00 83.88 293 GLY A N 1
ATOM 2077 C CA . GLY A 1 293 ? -8.799 -0.485 -5.948 1.00 83.88 293 GLY A CA 1
ATOM 2078 C C . GLY A 1 293 ? -8.853 0.243 -4.598 1.00 83.88 293 GLY A C 1
ATOM 2079 O O . GLY A 1 293 ? -9.831 0.161 -3.856 1.00 83.88 293 GLY A O 1
ATOM 2080 N N . ASN A 1 294 ? -7.823 1.044 -4.301 1.00 84.31 294 ASN A N 1
ATOM 2081 C CA . ASN A 1 294 ? -7.872 2.002 -3.184 1.00 84.31 294 ASN A CA 1
ATOM 2082 C C . ASN A 1 294 ? -9.106 2.932 -3.253 1.00 84.31 294 ASN A C 1
ATOM 2084 O O . ASN A 1 294 ? -9.731 3.153 -2.212 1.00 84.31 294 ASN A O 1
ATOM 2088 N N . PRO A 1 295 ? -9.549 3.394 -4.443 1.00 82.44 295 PRO A N 1
ATOM 2089 C CA . PRO A 1 295 ? -10.769 4.188 -4.546 1.00 82.44 295 PRO A CA 1
ATOM 2090 C C . PRO A 1 295 ? -12.050 3.477 -4.122 1.00 82.44 295 PRO A C 1
ATOM 2092 O O . PRO A 1 295 ? -12.896 4.083 -3.458 1.00 82.44 295 PRO A O 1
ATOM 2095 N N . GLY A 1 296 ? -12.192 2.193 -4.464 1.00 86.12 296 GLY A N 1
ATOM 2096 C CA . GLY A 1 296 ? -13.353 1.401 -4.074 1.00 86.12 296 GLY A CA 1
ATOM 2097 C C . GLY A 1 296 ? -13.405 1.167 -2.569 1.00 86.12 296 GLY A C 1
ATOM 2098 O O . GLY A 1 296 ? -14.472 1.317 -1.974 1.00 86.12 296 GLY A O 1
ATOM 2099 N N . ILE A 1 297 ? -12.260 0.863 -1.946 1.00 92.56 297 ILE A N 1
ATOM 2100 C CA . ILE A 1 297 ? -12.158 0.712 -0.486 1.00 92.56 297 ILE A CA 1
ATOM 2101 C C . ILE A 1 297 ? -12.535 2.014 0.211 1.00 92.56 297 ILE A C 1
ATOM 2103 O O . ILE A 1 297 ? -13.410 2.037 1.070 1.00 92.56 297 ILE A O 1
ATOM 2107 N N . ALA A 1 298 ? -11.905 3.114 -0.184 1.00 89.25 298 ALA A N 1
ATOM 2108 C CA . ALA A 1 298 ? -12.095 4.396 0.465 1.00 89.25 298 ALA A CA 1
ATOM 2109 C C . ALA A 1 298 ? -13.533 4.918 0.347 1.00 89.25 298 ALA A C 1
ATOM 2111 O O . ALA A 1 298 ? -14.107 5.380 1.334 1.00 89.25 298 ALA A O 1
ATOM 2112 N N . SER A 1 299 ? -14.137 4.788 -0.839 1.00 88.31 299 SER A N 1
ATOM 2113 C CA . SER A 1 299 ? -15.542 5.147 -1.059 1.00 88.31 299 SER A CA 1
ATOM 2114 C C . SER A 1 299 ? -16.472 4.294 -0.198 1.00 88.31 299 SER A C 1
ATOM 2116 O O . SER A 1 299 ? -17.421 4.813 0.389 1.00 88.31 299 SER A O 1
ATOM 2118 N N . ALA A 1 300 ? -16.187 2.994 -0.078 1.00 93.88 300 ALA A N 1
ATOM 2119 C CA . ALA A 1 300 ? -16.976 2.090 0.747 1.00 93.88 300 ALA A CA 1
ATOM 2120 C C . ALA A 1 300 ? -16.859 2.422 2.241 1.00 93.88 300 ALA A C 1
ATOM 2122 O O . ALA A 1 300 ? -17.885 2.470 2.921 1.00 93.88 300 ALA A O 1
ATOM 2123 N N . ILE A 1 301 ? -15.653 2.739 2.731 1.00 96.12 301 ILE A N 1
ATOM 2124 C CA . ILE A 1 301 ? -15.452 3.181 4.117 1.00 96.12 301 ILE A CA 1
ATOM 2125 C C . ILE A 1 301 ? -16.216 4.484 4.375 1.00 96.12 301 ILE A C 1
ATOM 2127 O O . ILE A 1 301 ? -16.976 4.579 5.333 1.00 96.12 301 ILE A O 1
ATOM 2131 N N . ALA A 1 302 ? -16.074 5.489 3.507 1.00 92.06 302 ALA A N 1
ATOM 2132 C CA . ALA A 1 302 ? -16.740 6.780 3.685 1.00 92.06 302 ALA A CA 1
ATOM 2133 C C . ALA A 1 302 ? -18.280 6.665 3.694 1.00 92.06 302 ALA A C 1
ATOM 2135 O O . ALA A 1 302 ? -18.955 7.380 4.444 1.00 92.06 302 ALA A O 1
ATOM 2136 N N . ALA A 1 303 ? -18.833 5.754 2.887 1.00 93.25 303 ALA A N 1
ATOM 2137 C CA . ALA A 1 303 ? -20.272 5.533 2.760 1.00 93.25 303 ALA A CA 1
ATOM 2138 C C . ALA A 1 303 ? -20.875 4.653 3.869 1.00 93.25 303 ALA A C 1
ATOM 2140 O O . ALA A 1 303 ? -22.085 4.704 4.086 1.00 93.25 303 ALA A O 1
ATOM 2141 N N . THR A 1 304 ? -20.064 3.858 4.571 1.00 96.44 304 THR A N 1
ATOM 2142 C CA . THR A 1 304 ? -20.564 2.820 5.482 1.00 96.44 304 THR A CA 1
ATOM 2143 C C . THR A 1 304 ? -20.262 3.171 6.935 1.00 96.44 304 THR A C 1
ATOM 2145 O O . THR A 1 304 ? -19.110 3.179 7.365 1.00 96.44 304 THR A O 1
ATOM 2148 N N . THR A 1 305 ? -21.306 3.452 7.713 1.00 97.19 305 THR A N 1
ATOM 2149 C CA . THR A 1 305 ? -21.220 3.731 9.156 1.00 97.19 305 THR A CA 1
ATOM 2150 C C . THR A 1 305 ? -20.509 2.609 9.910 1.00 97.19 305 THR A C 1
ATOM 2152 O O . THR A 1 305 ? -20.824 1.441 9.700 1.00 97.19 305 THR A O 1
ATOM 2155 N N . ASN A 1 306 ? -19.602 2.964 10.822 1.00 96.81 306 ASN A N 1
ATOM 2156 C CA . ASN A 1 306 ? -18.802 2.065 11.663 1.00 96.81 306 ASN A CA 1
ATOM 2157 C C . ASN A 1 306 ? -17.901 1.091 10.882 1.00 96.81 306 ASN A C 1
ATOM 2159 O O . ASN A 1 306 ? -17.560 0.024 11.395 1.00 96.81 306 ASN A O 1
ATOM 2163 N N . SER A 1 307 ? -17.518 1.429 9.653 1.00 98.06 307 SER A N 1
ATOM 2164 C CA . SER A 1 307 ? -16.669 0.570 8.827 1.00 98.06 307 SER A CA 1
ATOM 2165 C C . SER A 1 307 ? -15.179 0.907 8.926 1.00 98.06 307 SER A C 1
ATOM 2167 O O . SER A 1 307 ? -14.775 1.996 9.353 1.00 98.06 307 SER A O 1
ATOM 2169 N N . THR A 1 308 ? -14.359 -0.051 8.503 1.00 98.44 308 THR A N 1
ATOM 2170 C CA . THR A 1 308 ? -12.903 0.055 8.401 1.00 98.44 308 THR A CA 1
ATOM 2171 C C . THR A 1 308 ? -12.376 -0.746 7.215 1.00 98.44 308 THR A C 1
ATOM 2173 O O . THR A 1 308 ? -13.137 -1.384 6.495 1.00 98.44 308 THR A O 1
ATOM 2176 N N . GLY A 1 309 ? -11.074 -0.689 6.985 1.00 98.06 309 GLY A N 1
ATOM 2177 C CA . GLY A 1 309 ? -10.353 -1.450 5.981 1.00 98.06 309 GLY A CA 1
ATOM 2178 C C . GLY A 1 309 ? -8.910 -0.972 5.910 1.00 98.06 309 GLY A C 1
ATOM 2179 O O . GLY A 1 309 ? -8.488 -0.116 6.693 1.00 98.06 309 GLY A O 1
ATOM 2180 N N . TYR A 1 310 ? -8.160 -1.489 4.945 1.00 97.44 310 TYR A N 1
ATOM 2181 C CA . TYR A 1 310 ? -6.801 -1.027 4.677 1.00 97.44 310 TYR A CA 1
ATOM 2182 C C . TYR A 1 310 ? -6.724 -0.291 3.339 1.00 97.44 310 TYR A C 1
ATOM 2184 O O . TYR A 1 310 ? -7.305 -0.721 2.341 1.00 97.44 310 TYR A O 1
ATOM 2192 N N . ILE A 1 311 ? -5.996 0.823 3.316 1.00 92.44 311 ILE A N 1
ATOM 2193 C CA . ILE A 1 311 ? -5.742 1.619 2.108 1.00 92.44 311 ILE A CA 1
ATOM 2194 C C . ILE A 1 311 ? -4.306 2.116 2.098 1.00 92.44 311 ILE A C 1
ATOM 2196 O O . ILE A 1 311 ? -3.662 2.238 3.135 1.00 92.44 311 ILE A O 1
ATOM 2200 N N . GLU A 1 312 ? -3.814 2.464 0.920 1.00 89.31 312 GLU A N 1
ATOM 2201 C CA . GLU A 1 312 ? -2.587 3.244 0.802 1.00 89.31 312 GLU A CA 1
ATOM 2202 C C . GLU A 1 312 ? -2.735 4.621 1.474 1.00 89.31 312 GLU A C 1
ATOM 2204 O O . GLU A 1 312 ? -3.744 5.311 1.292 1.00 89.31 312 GLU A O 1
ATOM 2209 N N . ALA A 1 313 ? -1.745 5.007 2.280 1.00 89.44 313 ALA A N 1
ATOM 2210 C CA . ALA A 1 313 ? -1.859 6.156 3.171 1.00 89.44 313 ALA A CA 1
ATOM 2211 C C . ALA A 1 313 ? -1.964 7.503 2.441 1.00 89.44 313 ALA A C 1
ATOM 2213 O O . ALA A 1 313 ? -2.741 8.370 2.863 1.00 89.44 313 ALA A O 1
ATOM 2214 N N . ALA A 1 314 ? -1.234 7.688 1.335 1.00 80.31 314 ALA A N 1
ATOM 2215 C CA . ALA A 1 314 ? -1.313 8.922 0.564 1.00 80.31 314 ALA A CA 1
ATOM 2216 C C . ALA A 1 314 ? -2.669 9.078 -0.121 1.00 80.31 314 ALA A C 1
ATOM 2218 O O . ALA A 1 314 ? -3.249 10.165 -0.121 1.00 80.31 314 ALA A O 1
ATOM 2219 N N . TYR A 1 315 ? -3.233 7.983 -0.635 1.00 78.94 315 TYR A N 1
ATOM 2220 C CA . TYR A 1 315 ? -4.599 7.977 -1.136 1.00 78.94 315 TYR A CA 1
ATOM 2221 C C . TYR A 1 315 ? -5.594 8.400 -0.045 1.00 78.94 315 TYR A C 1
ATOM 2223 O O . TYR A 1 315 ? -6.450 9.254 -0.282 1.00 78.94 315 TYR A O 1
ATOM 2231 N N . GLY A 1 316 ? -5.442 7.882 1.178 1.00 79.81 316 GLY A N 1
ATOM 2232 C CA . GLY A 1 316 ? -6.263 8.274 2.327 1.00 79.81 316 GLY A CA 1
ATOM 2233 C C . GLY A 1 316 ? -6.188 9.766 2.673 1.00 79.81 316 GLY A C 1
ATOM 2234 O O . GLY A 1 316 ? -7.198 10.349 3.072 1.00 79.81 316 GLY A O 1
ATOM 2235 N N . LEU A 1 317 ? -5.029 10.413 2.483 1.00 78.19 317 LEU A N 1
ATOM 2236 C CA . LEU A 1 317 ? -4.873 11.856 2.717 1.00 78.19 317 LEU A CA 1
ATOM 2237 C C . LEU A 1 317 ? -5.795 12.681 1.814 1.00 78.19 317 LEU A C 1
ATOM 2239 O O . LEU A 1 317 ? -6.437 13.614 2.300 1.00 78.19 317 LEU A O 1
ATOM 2243 N N . SER A 1 318 ? -5.927 12.293 0.541 1.00 69.38 318 SER A N 1
ATOM 2244 C CA . SER A 1 318 ? -6.750 13.003 -0.451 1.00 69.38 318 SER A CA 1
ATOM 2245 C C . SER A 1 318 ? -8.256 13.007 -0.145 1.00 69.38 318 SER A C 1
ATOM 2247 O O . SER A 1 318 ? -9.004 13.775 -0.744 1.00 69.38 318 SER A O 1
ATOM 2249 N N . LEU A 1 319 ? -8.704 12.179 0.806 1.00 73.31 319 LEU A N 1
ATOM 2250 C CA . LEU A 1 319 ? -10.115 11.986 1.152 1.00 73.31 319 LEU A CA 1
ATOM 2251 C C . LEU A 1 319 ? -10.466 12.438 2.580 1.00 73.31 319 LEU A C 1
ATOM 2253 O O . LEU A 1 319 ? -11.558 12.170 3.096 1.00 73.31 319 LEU A O 1
ATOM 2257 N N . THR A 1 320 ? -9.549 13.156 3.227 1.00 70.06 320 THR A N 1
ATOM 2258 C CA . THR A 1 320 ? -9.832 13.900 4.460 1.00 70.06 320 THR A CA 1
ATOM 2259 C C . THR A 1 320 ? -10.871 14.996 4.153 1.00 70.06 320 THR A C 1
ATOM 2261 O O . THR A 1 320 ? -10.743 15.665 3.130 1.00 70.06 320 THR A O 1
ATOM 2264 N N . PRO A 1 321 ? -11.906 15.216 4.993 1.00 77.75 321 PRO A N 1
ATOM 2265 C CA . PRO A 1 321 ? -12.056 14.743 6.372 1.00 77.75 321 PRO A CA 1
ATOM 2266 C C . PRO A 1 321 ? -12.863 13.449 6.552 1.00 77.75 321 PRO A C 1
ATOM 2268 O O . PRO A 1 321 ? -13.102 13.059 7.692 1.00 77.75 321 PRO A O 1
ATOM 2271 N N . HIS A 1 322 ? -13.313 12.784 5.488 1.00 81.00 322 HIS A N 1
ATOM 2272 C CA . HIS A 1 322 ? -14.227 11.641 5.613 1.00 81.00 322 HIS A CA 1
ATOM 2273 C C . HIS A 1 322 ? -13.536 10.370 6.119 1.00 81.00 322 HIS A C 1
ATOM 2275 O O . HIS A 1 322 ? -14.140 9.576 6.846 1.00 81.00 322 HIS A O 1
ATOM 2281 N N . LEU A 1 323 ? -12.262 10.204 5.767 1.00 88.44 323 LEU A N 1
ATOM 2282 C CA . LEU A 1 323 ? -11.434 9.077 6.174 1.00 88.44 323 LEU A CA 1
ATOM 2283 C C . LEU A 1 323 ? -10.499 9.457 7.317 1.00 88.44 323 LEU A C 1
ATOM 2285 O O . LEU A 1 323 ? -9.775 10.450 7.260 1.00 88.44 323 LEU A O 1
ATOM 2289 N N . GLY A 1 324 ? -10.536 8.650 8.372 1.00 94.06 324 GLY A N 1
ATOM 2290 C CA . GLY A 1 324 ? -9.543 8.648 9.430 1.00 94.06 324 GLY A CA 1
ATOM 2291 C C . GLY A 1 324 ? -8.504 7.577 9.134 1.00 94.06 324 GLY A C 1
ATOM 2292 O O . GLY A 1 324 ? -8.844 6.508 8.637 1.00 94.06 324 GLY A O 1
ATOM 2293 N N . GLN A 1 325 ? -7.246 7.869 9.442 1.00 95.38 325 GLN A N 1
ATOM 2294 C CA . GLN A 1 325 ? -6.131 6.929 9.348 1.00 95.38 325 GLN A CA 1
ATOM 2295 C C . GLN A 1 325 ? -5.577 6.718 10.755 1.00 95.38 325 GLN A C 1
ATOM 2297 O O . GLN A 1 325 ? -5.297 7.699 11.449 1.00 95.38 325 GLN A O 1
ATOM 2302 N N . ALA A 1 326 ? -5.509 5.469 11.214 1.00 97.06 326 ALA A N 1
ATOM 2303 C CA . ALA A 1 326 ? -5.094 5.157 12.577 1.00 97.06 326 ALA A CA 1
ATOM 2304 C C . ALA A 1 326 ? -3.570 5.230 12.734 1.00 97.06 326 ALA A C 1
ATOM 2306 O O . ALA A 1 326 ? -2.825 4.802 11.849 1.00 97.06 326 ALA A O 1
ATOM 2307 N N . GLN A 1 327 ? -3.117 5.719 13.889 1.00 97.69 327 GLN A N 1
ATOM 2308 C CA . GLN A 1 327 ? -1.751 5.499 14.346 1.00 97.69 327 GLN A CA 1
ATOM 2309 C C . GLN A 1 327 ? -1.628 4.058 14.824 1.00 97.69 327 GLN A C 1
ATOM 2311 O O . GLN A 1 327 ? -2.456 3.588 15.611 1.00 97.69 327 GLN A O 1
ATOM 2316 N N . LEU A 1 328 ? -0.585 3.370 14.376 1.00 98.06 328 LEU A N 1
ATOM 2317 C CA . LEU A 1 328 ? -0.336 1.985 14.759 1.00 98.06 328 LEU A CA 1
ATOM 2318 C C . LEU A 1 328 ? 0.865 1.914 15.694 1.00 98.06 328 LEU A C 1
ATOM 2320 O O . LEU A 1 328 ? 1.847 2.633 15.501 1.00 98.06 328 LEU A O 1
ATOM 2324 N N . MET A 1 329 ? 0.767 1.059 16.711 1.00 96.81 329 MET A N 1
ATOM 2325 C CA . MET A 1 329 ? 1.894 0.771 17.593 1.00 96.81 329 MET A CA 1
ATOM 2326 C C . MET A 1 329 ? 2.933 -0.072 16.850 1.00 96.81 329 MET A C 1
ATOM 2328 O O . MET A 1 329 ? 2.594 -1.109 16.277 1.00 96.81 329 MET A O 1
ATOM 2332 N N . ASN A 1 330 ? 4.186 0.369 16.880 1.00 95.06 330 ASN A N 1
ATOM 2333 C CA . ASN A 1 330 ? 5.323 -0.371 16.345 1.00 95.06 330 ASN A CA 1
ATOM 2334 C C . ASN A 1 330 ? 5.942 -1.321 17.383 1.00 95.06 330 ASN A C 1
ATOM 2336 O O . ASN A 1 330 ? 5.539 -1.351 18.549 1.00 95.06 330 ASN A O 1
ATOM 2340 N N . SER A 1 331 ? 6.962 -2.082 16.976 1.00 92.38 331 SER A N 1
ATOM 2341 C CA . SER A 1 331 ? 7.650 -3.047 17.844 1.00 92.38 331 SER A CA 1
ATOM 2342 C C . SER A 1 331 ? 8.319 -2.425 19.076 1.00 92.38 331 SER A C 1
ATOM 2344 O O . SER A 1 331 ? 8.629 -3.137 20.027 1.00 92.38 331 SER A O 1
ATOM 2346 N N . SER A 1 332 ? 8.550 -1.109 19.076 1.00 94.19 332 SER A N 1
ATOM 2347 C CA . SER A 1 332 ? 9.109 -0.364 20.210 1.00 94.19 332 SER A CA 1
ATOM 2348 C C . SER A 1 332 ? 8.043 0.197 21.157 1.00 94.19 332 SER A C 1
ATOM 2350 O O . SER A 1 332 ? 8.389 0.876 22.121 1.00 94.19 332 SER A O 1
ATOM 2352 N N . GLY A 1 333 ? 6.758 -0.077 20.910 1.00 94.38 333 GLY A N 1
ATOM 2353 C CA . GLY A 1 333 ? 5.650 0.377 21.751 1.00 94.38 333 GLY A CA 1
ATOM 2354 C C . GLY A 1 333 ? 5.202 1.817 21.488 1.00 94.38 333 GLY A C 1
ATOM 2355 O O . GLY A 1 333 ? 4.386 2.346 22.243 1.00 94.38 333 GLY A O 1
ATOM 2356 N N . ASN A 1 334 ? 5.698 2.456 20.426 1.00 95.12 334 ASN A N 1
ATOM 2357 C CA . ASN A 1 334 ? 5.321 3.820 20.066 1.00 95.12 334 ASN A CA 1
ATOM 2358 C C . ASN A 1 334 ? 4.268 3.823 18.960 1.00 95.12 334 ASN A C 1
ATOM 2360 O O . ASN A 1 334 ? 4.288 2.989 18.059 1.00 95.12 334 ASN A O 1
ATOM 2364 N N . TYR A 1 335 ? 3.357 4.791 19.024 1.00 95.56 335 TYR A N 1
ATOM 2365 C CA . TYR A 1 335 ? 2.338 5.005 18.003 1.00 95.56 335 TYR A CA 1
ATOM 2366 C C . TYR A 1 335 ? 2.869 5.934 16.916 1.00 95.56 335 TYR A C 1
ATOM 2368 O O . TYR A 1 335 ? 3.202 7.083 17.202 1.00 95.56 335 TYR A O 1
ATOM 2376 N N . ALA A 1 336 ? 2.905 5.447 15.680 1.00 95.62 336 ALA A N 1
ATOM 2377 C CA . ALA A 1 336 ? 3.348 6.208 14.519 1.00 95.62 336 ALA A CA 1
ATOM 2378 C C . ALA A 1 336 ? 2.185 6.448 13.548 1.00 95.62 336 ALA A C 1
ATOM 2380 O O . ALA A 1 336 ? 1.299 5.602 13.394 1.00 95.62 336 ALA A O 1
ATOM 2381 N N . SER A 1 337 ? 2.183 7.607 12.885 1.00 94.62 337 SER A N 1
ATOM 2382 C CA . SER A 1 337 ? 1.185 7.941 11.863 1.00 94.62 337 SER A CA 1
ATOM 2383 C C . SER A 1 337 ? 1.588 7.360 10.502 1.00 94.62 337 SER A C 1
ATOM 2385 O O . SER A 1 337 ? 2.742 7.524 10.108 1.00 94.62 337 SER A O 1
ATOM 2387 N N . PRO A 1 338 ? 0.652 6.774 9.728 1.00 94.00 338 PRO A N 1
ATOM 2388 C CA . PRO A 1 338 ? 0.932 6.286 8.373 1.00 94.00 338 PRO A CA 1
ATOM 2389 C C . PRO A 1 338 ? 1.296 7.403 7.397 1.00 94.00 338 PRO A C 1
ATOM 2391 O O . PRO A 1 338 ? 1.765 7.133 6.299 1.00 94.00 338 PRO A O 1
ATOM 2394 N N . THR A 1 339 ? 1.026 8.659 7.750 1.00 90.12 339 THR A N 1
ATOM 2395 C CA . THR A 1 339 ? 1.184 9.800 6.848 1.00 90.12 339 THR A CA 1
ATOM 2396 C C . THR A 1 339 ? 2.431 10.626 7.140 1.00 90.12 339 THR A C 1
ATOM 2398 O O . THR A 1 339 ? 2.717 11.532 6.367 1.00 90.12 339 THR A O 1
ATOM 2401 N N . ASP A 1 340 ? 3.152 10.350 8.229 1.00 90.50 340 ASP A N 1
ATOM 2402 C CA . ASP A 1 340 ? 4.365 11.078 8.615 1.00 90.50 340 ASP A CA 1
ATOM 2403 C C . ASP A 1 340 ? 5.577 10.549 7.841 1.00 90.50 340 ASP A C 1
ATOM 2405 O O . ASP A 1 340 ? 6.058 9.449 8.109 1.00 90.50 340 ASP A O 1
ATOM 2409 N N . ALA A 1 341 ? 6.094 11.340 6.897 1.00 87.19 341 ALA A N 1
ATOM 2410 C CA . ALA A 1 341 ? 7.237 10.953 6.075 1.00 87.19 341 ALA A CA 1
ATOM 2411 C C . ALA A 1 341 ? 8.484 10.590 6.902 1.00 87.19 341 ALA A C 1
ATOM 2413 O O . ALA A 1 341 ? 9.264 9.747 6.467 1.00 87.19 341 ALA A O 1
ATOM 2414 N N . THR A 1 342 ? 8.662 11.171 8.095 1.00 90.00 342 THR A N 1
ATOM 2415 C CA . THR A 1 342 ? 9.794 10.863 8.985 1.00 90.00 342 THR A CA 1
ATOM 2416 C C . THR A 1 342 ? 9.671 9.447 9.539 1.00 90.00 342 THR A C 1
ATOM 2418 O O . THR A 1 342 ? 10.608 8.657 9.432 1.00 90.00 342 THR A O 1
ATOM 2421 N N . ALA A 1 343 ? 8.485 9.090 10.042 1.00 92.00 343 ALA A N 1
ATOM 2422 C CA . ALA A 1 343 ? 8.188 7.735 10.503 1.00 92.00 343 ALA A CA 1
ATOM 2423 C C . ALA A 1 343 ? 8.361 6.701 9.377 1.00 92.00 343 ALA A C 1
ATOM 2425 O O . ALA A 1 343 ? 8.817 5.584 9.616 1.00 92.00 343 ALA A O 1
ATOM 2426 N N . LEU A 1 344 ? 8.034 7.063 8.133 1.00 91.94 344 LEU A N 1
ATOM 2427 C CA . LEU A 1 344 ? 8.246 6.184 6.979 1.00 91.94 344 LEU A CA 1
ATOM 2428 C C . LEU A 1 344 ? 9.719 6.073 6.590 1.00 91.94 344 LEU A C 1
ATOM 2430 O O . LEU A 1 344 ? 10.180 4.973 6.301 1.00 91.94 344 LEU A O 1
ATOM 2434 N N . ALA A 1 345 ? 10.472 7.173 6.617 1.00 89.69 345 ALA A N 1
ATOM 2435 C C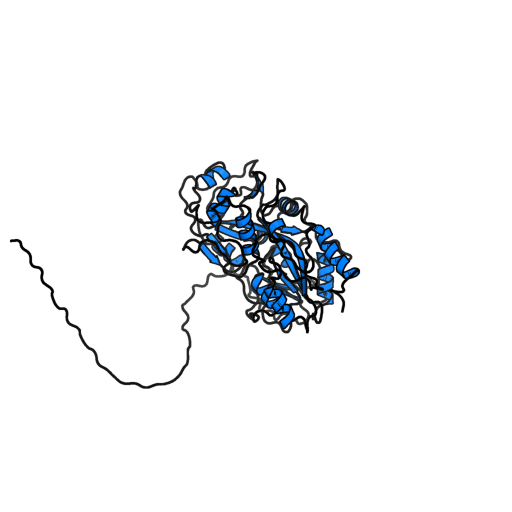A . ALA A 1 345 ? 11.910 7.161 6.364 1.00 89.69 345 ALA A CA 1
ATOM 2436 C C . ALA A 1 345 ? 12.648 6.273 7.376 1.00 89.69 345 ALA A C 1
ATOM 2438 O O . ALA A 1 345 ? 13.474 5.451 6.989 1.00 89.69 345 ALA A O 1
ATOM 2439 N N . HIS A 1 346 ? 12.297 6.358 8.660 1.00 91.94 346 HIS A N 1
ATOM 2440 C CA . HIS A 1 346 ? 12.857 5.476 9.684 1.00 91.94 346 HIS A CA 1
ATOM 2441 C C . HIS A 1 346 ? 12.410 4.020 9.538 1.00 91.94 346 HIS A C 1
ATOM 2443 O O .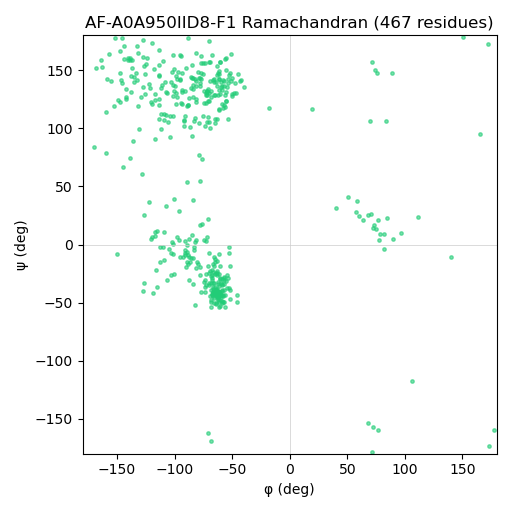 HIS A 1 346 ? 13.159 3.121 9.909 1.00 91.94 346 HIS A O 1
ATOM 2449 N N . ALA A 1 347 ? 11.240 3.761 8.948 1.00 91.88 347 ALA A N 1
ATOM 2450 C CA . ALA A 1 347 ? 10.797 2.401 8.654 1.00 91.88 347 ALA A CA 1
ATOM 2451 C C . ALA A 1 347 ? 11.645 1.708 7.571 1.00 91.88 347 ALA A C 1
ATOM 2453 O O . ALA A 1 347 ? 11.667 0.480 7.515 1.00 91.88 347 ALA A O 1
ATOM 2454 N N . VAL A 1 348 ? 12.349 2.475 6.729 1.00 89.75 348 VAL A N 1
ATOM 2455 C CA . VAL A 1 348 ? 13.168 1.951 5.621 1.00 89.75 348 VAL A CA 1
ATOM 2456 C C . VAL A 1 348 ? 14.654 2.304 5.722 1.00 89.75 348 VAL A C 1
ATOM 2458 O O . VAL A 1 348 ? 15.412 1.997 4.810 1.00 89.75 348 VAL A O 1
ATOM 2461 N N . ASN A 1 349 ? 15.105 2.912 6.821 1.00 86.81 349 ASN A N 1
ATOM 2462 C CA . ASN A 1 349 ? 16.481 3.411 6.963 1.00 86.81 349 ASN A CA 1
ATOM 2463 C C . ASN A 1 349 ? 17.564 2.315 6.916 1.00 86.81 349 ASN A C 1
ATOM 2465 O O . ASN A 1 349 ? 18.700 2.588 6.545 1.00 86.81 349 ASN A O 1
ATOM 2469 N N . ASN A 1 350 ? 17.212 1.082 7.280 1.00 84.56 350 ASN A N 1
ATOM 2470 C CA . ASN A 1 350 ? 18.101 -0.076 7.227 1.00 84.56 350 ASN A CA 1
ATOM 2471 C C . ASN A 1 350 ? 18.049 -0.797 5.872 1.00 84.56 350 ASN A C 1
ATOM 2473 O O . ASN A 1 350 ? 18.730 -1.805 5.697 1.00 84.56 350 ASN A O 1
ATOM 2477 N N . VAL A 1 351 ? 17.230 -0.316 4.932 1.00 85.81 351 VAL A N 1
ATOM 2478 C CA . VAL A 1 351 ? 17.100 -0.875 3.587 1.00 85.81 351 VAL A CA 1
ATOM 2479 C C . VAL A 1 351 ? 18.077 -0.138 2.675 1.00 85.81 351 VAL A C 1
ATOM 2481 O O . VAL A 1 351 ? 17.877 1.021 2.325 1.00 85.81 351 VAL A O 1
ATOM 2484 N N . THR A 1 352 ? 19.152 -0.826 2.307 1.00 84.31 352 THR A N 1
ATOM 2485 C CA . THR A 1 352 ? 20.282 -0.298 1.527 1.00 84.31 352 THR A CA 1
ATOM 2486 C C . THR A 1 352 ? 20.565 -1.186 0.316 1.00 84.31 352 THR A C 1
ATOM 2488 O O . THR A 1 352 ? 19.977 -2.259 0.163 1.00 84.31 352 THR A O 1
ATOM 2491 N N . SER A 1 353 ? 21.517 -0.790 -0.531 1.00 79.44 353 SER A N 1
ATOM 2492 C CA . SER A 1 353 ? 21.986 -1.620 -1.653 1.00 79.44 353 SER A CA 1
ATOM 2493 C C . SER A 1 353 ? 22.431 -3.032 -1.258 1.00 79.44 353 SER A C 1
ATOM 2495 O O . SER A 1 353 ? 22.281 -3.957 -2.050 1.00 79.44 353 SER A O 1
ATOM 2497 N N . SER A 1 354 ? 22.918 -3.233 -0.028 1.00 78.31 354 SER A N 1
ATOM 2498 C CA . SER A 1 354 ? 23.311 -4.560 0.475 1.00 78.31 354 SER A CA 1
ATOM 2499 C C . SER A 1 354 ? 22.139 -5.537 0.614 1.00 78.31 354 SER A C 1
ATOM 2501 O O . SER A 1 354 ? 22.344 -6.747 0.687 1.00 78.31 354 SER A O 1
ATOM 2503 N N . ASN A 1 355 ? 20.910 -5.019 0.649 1.00 79.62 355 ASN A N 1
ATOM 2504 C CA . ASN A 1 355 ? 19.691 -5.810 0.747 1.00 79.62 355 ASN A CA 1
ATOM 2505 C C . ASN A 1 355 ? 19.105 -6.173 -0.620 1.00 79.62 355 ASN A C 1
ATOM 2507 O O . ASN A 1 355 ? 18.162 -6.965 -0.681 1.00 79.62 355 ASN A O 1
ATOM 2511 N N . ILE A 1 356 ? 19.640 -5.600 -1.700 1.00 73.75 356 ILE A N 1
ATOM 2512 C CA . ILE A 1 356 ? 19.218 -5.926 -3.055 1.00 73.75 356 ILE A CA 1
ATOM 2513 C C . ILE A 1 356 ? 19.700 -7.332 -3.381 1.00 73.75 356 ILE A C 1
ATOM 2515 O O . ILE A 1 356 ? 20.892 -7.634 -3.346 1.00 73.75 356 ILE A O 1
ATOM 2519 N N . THR A 1 357 ? 18.753 -8.188 -3.746 1.00 68.44 357 THR A N 1
ATOM 2520 C CA . THR A 1 357 ? 19.070 -9.482 -4.341 1.00 68.44 357 THR A CA 1
ATOM 2521 C C . THR A 1 357 ? 19.053 -9.344 -5.856 1.00 68.44 357 THR A C 1
ATOM 2523 O O . THR A 1 357 ? 18.031 -8.977 -6.438 1.00 68.44 357 THR A O 1
ATOM 2526 N N . PHE A 1 358 ? 20.187 -9.655 -6.481 1.00 61.53 358 PHE A N 1
ATOM 2527 C CA . PHE A 1 358 ? 20.338 -9.726 -7.931 1.00 61.53 358 PHE A CA 1
ATOM 2528 C C . PHE A 1 358 ? 20.102 -11.162 -8.391 1.00 61.53 358 PHE A C 1
ATOM 2530 O O . PHE A 1 358 ? 20.695 -12.084 -7.835 1.00 61.53 358 PHE A O 1
ATOM 2537 N N . GLY A 1 359 ? 19.276 -11.364 -9.417 1.00 51.78 359 GLY A N 1
ATOM 2538 C CA . GLY A 1 359 ? 19.296 -12.619 -10.174 1.00 51.78 359 GLY A CA 1
ATOM 2539 C C . GLY A 1 359 ? 19.037 -13.911 -9.377 1.00 51.78 359 GLY A C 1
ATOM 2540 O O . GLY A 1 359 ? 19.630 -14.933 -9.700 1.00 51.78 359 GLY A O 1
ATOM 2541 N N . GLY A 1 360 ? 18.133 -13.888 -8.392 1.00 39.72 360 GLY A N 1
ATOM 2542 C CA . GLY A 1 360 ? 17.448 -15.078 -7.871 1.00 39.72 360 GLY A CA 1
ATOM 2543 C C . GLY A 1 360 ? 18.156 -15.937 -6.808 1.00 39.72 360 GLY A C 1
ATOM 2544 O O . GLY A 1 360 ? 18.968 -16.800 -7.120 1.00 39.72 360 GLY A O 1
ATOM 2545 N N . ALA A 1 361 ? 17.674 -15.832 -5.569 1.00 36.25 361 ALA A N 1
ATOM 2546 C CA . ALA A 1 361 ? 17.263 -16.944 -4.704 1.00 36.25 361 ALA A CA 1
ATOM 2547 C C . ALA A 1 361 ? 16.241 -16.383 -3.698 1.00 36.25 361 ALA A C 1
ATOM 2549 O O . ALA A 1 361 ? 16.392 -15.254 -3.235 1.00 36.25 361 ALA A O 1
ATOM 2550 N N . ASP A 1 362 ? 15.190 -17.142 -3.387 1.00 41.03 362 ASP A N 1
ATOM 2551 C CA . ASP A 1 362 ? 14.363 -16.876 -2.208 1.00 41.03 362 ASP A CA 1
ATOM 2552 C C . ASP A 1 362 ? 15.263 -16.989 -0.965 1.00 41.03 362 ASP A C 1
ATOM 2554 O O . ASP A 1 362 ? 15.978 -17.982 -0.807 1.00 41.03 362 ASP A O 1
ATOM 2558 N N . ASN A 1 363 ? 15.237 -15.988 -0.081 1.00 39.47 363 ASN A N 1
ATOM 2559 C CA . ASN A 1 363 ? 15.971 -16.025 1.189 1.00 39.47 363 ASN A CA 1
ATOM 2560 C C . ASN A 1 363 ? 15.335 -17.004 2.199 1.00 39.47 363 ASN A C 1
ATOM 2562 O O . ASN A 1 363 ? 15.762 -17.063 3.352 1.00 39.47 363 ASN A O 1
ATOM 2566 N N . GLY A 1 364 ? 14.321 -17.774 1.787 1.00 37.41 364 GLY A N 1
ATOM 2567 C CA . GLY A 1 364 ? 13.702 -18.819 2.595 1.00 37.41 364 GLY A CA 1
ATOM 2568 C C . GLY A 1 364 ? 12.874 -18.265 3.753 1.00 37.41 364 GLY A C 1
ATOM 2569 O O . GLY A 1 364 ? 12.716 -18.943 4.765 1.00 37.41 364 GLY A O 1
ATOM 2570 N N . ASP A 1 365 ? 12.351 -17.040 3.627 1.00 40.88 365 ASP A N 1
ATOM 2571 C CA . ASP A 1 365 ? 11.648 -16.333 4.709 1.00 40.88 365 ASP A CA 1
ATOM 2572 C C . ASP A 1 365 ? 10.166 -16.731 4.865 1.00 40.88 365 ASP A C 1
ATOM 2574 O O . ASP A 1 365 ? 9.466 -16.218 5.738 1.00 40.88 365 ASP A O 1
ATOM 2578 N N . GLY A 1 366 ? 9.680 -17.679 4.054 1.00 36.56 366 GLY A N 1
ATOM 2579 C CA . GLY A 1 366 ? 8.342 -18.255 4.198 1.00 36.56 366 GLY A CA 1
ATOM 2580 C C . GLY A 1 366 ? 7.191 -17.321 3.801 1.00 36.56 366 GLY A C 1
ATOM 2581 O O . GLY A 1 366 ? 6.038 -17.633 4.097 1.00 36.56 366 GLY A O 1
ATOM 2582 N N . THR A 1 367 ? 7.459 -16.205 3.111 1.00 39.31 367 THR A N 1
ATOM 2583 C CA . THR A 1 367 ? 6.445 -15.186 2.757 1.00 39.31 367 THR A CA 1
ATOM 2584 C C . THR A 1 367 ? 5.682 -15.438 1.445 1.00 39.31 367 THR A C 1
ATOM 2586 O O . THR A 1 367 ? 4.845 -14.626 1.050 1.00 39.31 367 THR A O 1
ATOM 2589 N N . GLY A 1 368 ? 5.896 -16.579 0.778 1.00 35.34 368 GLY A N 1
ATOM 2590 C CA . GLY A 1 368 ? 5.164 -16.950 -0.442 1.00 35.34 368 GLY A CA 1
ATOM 2591 C C . GLY A 1 368 ? 5.870 -16.623 -1.763 1.00 35.34 368 GLY A C 1
ATOM 2592 O O . GLY A 1 368 ? 5.279 -16.832 -2.821 1.00 35.34 368 GLY A O 1
ATOM 2593 N N . PHE A 1 369 ? 7.146 -16.227 -1.739 1.00 36.53 369 PHE A N 1
ATOM 2594 C CA . PHE A 1 369 ? 8.060 -16.396 -2.880 1.00 36.53 369 PHE A CA 1
ATOM 2595 C C . PHE A 1 369 ? 8.555 -17.850 -2.951 1.00 36.53 369 PHE A C 1
ATOM 2597 O O . PHE A 1 369 ? 9.741 -18.126 -2.946 1.00 36.53 369 PHE A O 1
ATOM 2604 N N . GLY A 1 370 ? 7.626 -18.807 -2.986 1.00 33.41 370 GLY A N 1
ATOM 2605 C CA . GLY A 1 370 ? 7.903 -20.233 -2.788 1.00 33.41 370 GLY A CA 1
ATOM 2606 C C . GLY A 1 370 ? 8.663 -20.957 -3.904 1.00 33.41 370 GLY A C 1
ATOM 2607 O O . GLY A 1 370 ? 8.540 -22.175 -3.972 1.00 33.41 370 GLY A O 1
ATOM 2608 N N . GLU A 1 371 ? 9.421 -20.275 -4.768 1.00 35.88 371 GLU A N 1
ATOM 2609 C CA . GLU A 1 371 ? 10.279 -20.943 -5.754 1.00 35.88 371 GLU A CA 1
ATOM 2610 C C . GLU A 1 371 ? 11.619 -20.220 -5.951 1.00 35.88 371 GLU A C 1
ATOM 2612 O O . GLU A 1 371 ? 11.682 -19.030 -6.264 1.00 35.88 371 GLU A O 1
ATOM 2617 N N . SER A 1 372 ? 12.707 -20.985 -5.809 1.00 37.84 372 SER A N 1
ATOM 2618 C CA . SER A 1 372 ? 14.054 -20.590 -6.222 1.00 37.84 372 SER A CA 1
ATOM 2619 C C . SER A 1 372 ? 14.064 -20.293 -7.722 1.00 37.84 372 SER A C 1
ATOM 2621 O O . SER A 1 372 ? 13.764 -21.165 -8.535 1.00 37.84 372 SER A O 1
ATOM 2623 N N . LEU A 1 373 ? 14.443 -19.069 -8.094 1.00 40.91 373 LEU A N 1
ATOM 2624 C CA . LEU A 1 373 ? 14.497 -18.609 -9.487 1.00 40.91 373 LEU A CA 1
ATOM 2625 C C . LEU A 1 373 ? 15.653 -19.202 -10.317 1.00 40.91 373 LEU A C 1
ATOM 2627 O O . LEU A 1 373 ? 15.786 -18.858 -11.494 1.00 40.91 373 LEU A O 1
ATOM 2631 N N . GLY A 1 374 ? 16.443 -20.112 -9.734 1.00 39.62 374 GLY A N 1
ATOM 2632 C CA . GLY A 1 374 ? 17.583 -20.770 -10.373 1.00 39.62 374 GLY A CA 1
ATOM 2633 C C . GLY A 1 374 ? 18.804 -19.855 -10.533 1.00 39.62 374 GLY A C 1
ATOM 2634 O O . GLY A 1 374 ? 18.692 -18.650 -10.707 1.00 39.62 374 GLY A O 1
ATOM 2635 N N . THR A 1 375 ? 20.003 -20.441 -10.514 1.00 38.22 375 THR A N 1
ATOM 2636 C CA . THR A 1 375 ? 21.307 -19.744 -10.526 1.00 38.22 375 THR A CA 1
ATOM 2637 C C . THR A 1 375 ? 21.724 -19.183 -11.897 1.00 38.22 375 THR A C 1
ATOM 2639 O O . THR A 1 375 ? 22.909 -18.956 -12.134 1.00 38.22 375 THR A O 1
ATOM 2642 N N . SER A 1 376 ? 20.796 -19.026 -12.844 1.00 37.81 376 SER A N 1
ATOM 2643 C CA . SER A 1 376 ? 21.106 -18.749 -14.254 1.00 37.81 376 SER A CA 1
ATOM 2644 C C . SER A 1 376 ? 20.346 -17.534 -14.775 1.00 37.81 376 SER A C 1
ATOM 2646 O O . SER A 1 376 ? 19.546 -17.638 -15.699 1.00 37.81 376 SER A O 1
ATOM 2648 N N . ARG A 1 377 ? 20.587 -16.370 -14.166 1.00 50.00 377 ARG A N 1
ATOM 2649 C CA . ARG A 1 377 ? 19.984 -15.104 -14.594 1.00 50.00 377 ARG A CA 1
ATOM 2650 C C . ARG A 1 377 ? 21.048 -14.039 -14.849 1.00 50.00 377 ARG A C 1
ATOM 2652 O O . ARG A 1 377 ? 21.903 -13.795 -14.005 1.00 50.00 377 ARG A O 1
ATOM 2659 N N . THR A 1 378 ? 20.970 -13.407 -16.019 1.00 46.91 378 THR A N 1
ATOM 2660 C CA . THR A 1 378 ? 21.759 -12.249 -16.492 1.00 46.91 378 THR A CA 1
ATOM 2661 C C . THR A 1 378 ? 21.019 -10.917 -16.267 1.00 46.91 378 THR A C 1
ATOM 2663 O O . THR A 1 378 ? 21.164 -9.985 -17.047 1.00 46.91 378 THR A O 1
ATOM 2666 N N . GLU A 1 379 ? 20.165 -10.825 -15.246 1.00 58.25 379 GLU A N 1
ATOM 2667 C CA . GLU A 1 379 ? 18.942 -10.012 -15.316 1.00 58.25 379 GLU A CA 1
ATOM 2668 C C . GLU A 1 379 ? 18.896 -8.791 -14.399 1.00 58.25 379 GLU A C 1
ATOM 2670 O O . GLU A 1 379 ? 19.474 -8.750 -13.316 1.00 58.25 379 GLU A O 1
ATOM 2675 N N . CYS A 1 380 ? 18.101 -7.824 -14.836 1.00 71.00 380 CYS A N 1
ATOM 2676 C CA . CYS A 1 380 ? 18.029 -6.466 -14.332 1.00 71.00 380 CYS A CA 1
ATOM 2677 C C . CYS A 1 380 ? 16.832 -6.280 -13.384 1.00 71.00 380 CYS A C 1
ATOM 2679 O O . CYS A 1 380 ? 16.125 -5.273 -13.420 1.00 71.00 380 CYS A O 1
ATOM 2681 N N . VAL A 1 381 ? 16.590 -7.306 -12.566 1.00 76.25 381 VAL A N 1
ATOM 2682 C CA . VAL A 1 381 ? 15.506 -7.391 -11.583 1.00 76.25 381 VAL A CA 1
ATOM 2683 C C . VAL A 1 381 ? 16.125 -7.281 -10.194 1.00 76.25 381 VAL A C 1
ATOM 2685 O O . VAL A 1 381 ? 16.870 -8.162 -9.759 1.00 76.25 381 VAL A O 1
ATOM 2688 N N . PHE A 1 382 ? 15.832 -6.176 -9.520 1.00 78.38 382 PHE A N 1
ATOM 2689 C CA . PHE A 1 382 ? 16.393 -5.788 -8.235 1.00 78.38 382 PHE A CA 1
ATOM 2690 C C . PHE A 1 382 ? 15.322 -6.010 -7.173 1.00 78.38 382 PHE A C 1
ATOM 2692 O O . PHE A 1 382 ? 14.373 -5.239 -7.073 1.00 78.38 382 PHE A O 1
ATOM 2699 N N . TYR A 1 383 ? 15.466 -7.064 -6.376 1.00 78.25 383 TYR A N 1
ATOM 2700 C CA . TYR A 1 383 ? 14.449 -7.462 -5.405 1.00 78.25 383 TYR A CA 1
ATOM 2701 C C . TYR A 1 383 ? 14.826 -7.070 -3.977 1.00 78.25 383 TYR A C 1
ATOM 2703 O O . TYR A 1 383 ? 15.970 -7.252 -3.552 1.00 78.25 383 TYR A O 1
ATOM 2711 N N . LEU A 1 384 ? 13.833 -6.609 -3.213 1.00 79.25 384 LEU A N 1
ATOM 2712 C CA . LEU A 1 384 ? 13.919 -6.449 -1.765 1.00 79.25 384 LEU A CA 1
ATOM 2713 C C . LEU A 1 384 ? 12.960 -7.428 -1.086 1.00 79.25 384 LEU A C 1
ATOM 2715 O O . LEU A 1 384 ? 11.755 -7.414 -1.350 1.00 79.25 384 LEU A O 1
ATOM 2719 N N . SER A 1 385 ? 13.494 -8.242 -0.170 1.00 76.62 385 SER A N 1
ATOM 2720 C CA . SER A 1 385 ? 12.677 -9.171 0.618 1.00 76.62 385 SER A CA 1
ATOM 2721 C C . SER A 1 385 ? 11.604 -8.410 1.416 1.00 76.62 385 SER A C 1
ATOM 2723 O O . SER A 1 385 ? 11.928 -7.443 2.113 1.00 76.62 385 SER A O 1
ATOM 2725 N N . PRO A 1 386 ? 10.334 -8.862 1.391 1.00 75.38 386 PRO A N 1
ATOM 2726 C CA . PRO A 1 386 ? 9.273 -8.334 2.234 1.00 75.38 386 PRO A CA 1
ATOM 2727 C C . PRO A 1 386 ? 9.612 -8.357 3.728 1.00 75.38 386 PRO A C 1
ATOM 2729 O O . PRO A 1 386 ? 9.105 -7.513 4.467 1.00 75.38 386 PRO A O 1
ATOM 2732 N N . ALA A 1 387 ? 10.490 -9.262 4.182 1.00 76.25 387 ALA A N 1
ATOM 2733 C CA . ALA A 1 387 ? 10.923 -9.330 5.576 1.00 76.25 387 ALA A CA 1
ATOM 2734 C C . ALA A 1 387 ? 11.535 -8.004 6.062 1.00 76.25 387 ALA A C 1
ATOM 2736 O O . ALA A 1 387 ? 11.294 -7.617 7.205 1.00 76.25 387 ALA A O 1
ATOM 2737 N N . LEU A 1 388 ? 12.221 -7.268 5.176 1.00 83.50 388 LEU A N 1
ATOM 2738 C CA . LEU A 1 388 ? 12.830 -5.960 5.462 1.00 83.50 388 LEU A CA 1
ATOM 2739 C C . LEU A 1 388 ? 11.803 -4.892 5.863 1.00 83.50 388 LEU A C 1
ATOM 2741 O O . LEU A 1 388 ? 12.142 -3.941 6.559 1.00 83.50 388 LEU A O 1
ATOM 2745 N N . PHE A 1 389 ? 10.553 -5.058 5.434 1.00 88.38 389 PHE A N 1
ATOM 2746 C CA . PHE A 1 389 ? 9.469 -4.095 5.632 1.00 88.38 389 PHE A CA 1
ATOM 2747 C C . PHE A 1 389 ? 8.381 -4.607 6.579 1.00 88.38 389 PHE A C 1
ATOM 2749 O O . PHE A 1 389 ? 7.543 -3.842 7.047 1.00 88.38 389 PHE A O 1
ATOM 2756 N N . SER A 1 390 ? 8.382 -5.913 6.850 1.00 85.38 390 SER A N 1
ATOM 2757 C CA . SER A 1 390 ? 7.299 -6.611 7.541 1.00 85.38 390 SER A CA 1
ATOM 2758 C C . SER A 1 390 ? 7.158 -6.257 9.021 1.00 85.38 390 SER A C 1
ATOM 2760 O O . SER A 1 390 ? 6.074 -6.441 9.564 1.00 85.38 390 SER A O 1
ATOM 2762 N N . ASN A 1 391 ? 8.216 -5.769 9.678 1.00 88.62 391 ASN A N 1
ATOM 2763 C CA . ASN A 1 391 ? 8.191 -5.289 11.063 1.00 88.62 391 ASN A CA 1
ATOM 2764 C C . ASN A 1 391 ? 9.395 -4.359 11.342 1.00 88.62 391 ASN A C 1
ATOM 2766 O O . ASN A 1 391 ? 10.403 -4.807 11.898 1.00 88.62 391 ASN A O 1
ATOM 2770 N N . PRO A 1 392 ? 9.339 -3.088 10.908 1.00 91.69 392 PRO A N 1
ATOM 2771 C CA . PRO A 1 392 ? 10.438 -2.145 11.089 1.00 91.69 392 PRO A CA 1
ATOM 2772 C C . PRO A 1 392 ? 10.782 -1.929 12.567 1.00 91.69 392 PRO A C 1
ATOM 2774 O O . PRO A 1 392 ? 9.899 -1.727 13.397 1.00 91.69 392 PRO A O 1
ATOM 2777 N N . SER A 1 393 ? 12.077 -1.938 12.889 1.00 87.44 393 SER A N 1
ATOM 2778 C CA . SER A 1 393 ? 12.571 -1.925 14.273 1.00 87.44 393 SER A CA 1
ATOM 2779 C C . SER A 1 393 ? 12.868 -0.535 14.842 1.00 87.44 393 SER A C 1
ATOM 2781 O O . SER A 1 393 ? 13.118 -0.416 16.044 1.00 87.44 393 SER A O 1
ATOM 2783 N N . ALA A 1 394 ? 12.877 0.511 14.009 1.00 92.25 394 ALA A N 1
ATOM 2784 C CA . ALA A 1 394 ? 13.146 1.869 14.469 1.00 92.25 394 ALA A CA 1
ATOM 2785 C C . ALA A 1 394 ? 12.018 2.377 15.381 1.00 92.25 394 ALA A C 1
ATOM 2787 O O . ALA A 1 394 ? 10.835 2.119 15.153 1.00 92.25 394 ALA A O 1
ATOM 2788 N N . SER A 1 395 ? 12.389 3.118 16.428 1.00 91.44 395 SER A N 1
ATOM 2789 C CA . SER A 1 395 ? 11.492 3.417 17.548 1.00 91.44 395 SER A CA 1
ATOM 2790 C C . SER A 1 395 ? 10.272 4.251 17.186 1.00 91.44 395 SER A C 1
ATOM 2792 O O . SER A 1 395 ? 9.271 4.192 17.887 1.00 91.44 395 SER A O 1
ATOM 2794 N N . ASP A 1 396 ? 10.329 5.026 16.119 1.00 90.50 396 ASP A N 1
ATOM 2795 C CA . ASP A 1 396 ? 9.266 5.897 15.621 1.00 90.50 396 ASP A CA 1
ATOM 2796 C C . ASP A 1 396 ? 8.787 5.486 14.220 1.00 90.50 396 ASP A C 1
ATOM 2798 O O . ASP A 1 396 ? 8.006 6.203 13.598 1.00 90.50 396 ASP A O 1
ATOM 2802 N N . ALA A 1 397 ? 9.205 4.311 13.737 1.00 95.19 397 ALA A N 1
ATOM 2803 C CA . ALA A 1 397 ? 8.770 3.801 12.448 1.00 95.19 397 ALA A CA 1
ATOM 2804 C C . ALA A 1 397 ? 7.274 3.484 12.435 1.00 95.19 397 ALA A C 1
ATOM 2806 O O . ALA A 1 397 ? 6.732 2.935 13.401 1.00 95.19 397 ALA A O 1
ATOM 2807 N N . TYR A 1 398 ? 6.620 3.759 11.304 1.00 96.62 398 TYR A N 1
ATOM 2808 C CA . TYR A 1 398 ? 5.302 3.194 11.035 1.00 96.62 398 TYR A CA 1
ATOM 2809 C C . TYR A 1 398 ? 5.430 1.695 10.727 1.00 96.62 398 TYR A C 1
ATOM 2811 O O . TYR A 1 398 ? 6.271 1.323 9.908 1.00 96.62 398 TYR A O 1
ATOM 2819 N N . PRO A 1 399 ? 4.614 0.818 11.340 1.00 96.38 399 PRO A N 1
ATOM 2820 C CA . PRO A 1 399 ? 4.872 -0.616 11.283 1.00 96.38 399 PRO A CA 1
ATOM 2821 C C . PRO A 1 399 ? 4.431 -1.304 9.985 1.00 96.38 399 PRO A C 1
ATOM 2823 O O . PRO A 1 399 ? 4.857 -2.426 9.744 1.00 96.38 399 PRO A O 1
ATOM 2826 N N . ILE A 1 400 ? 3.579 -0.696 9.152 1.00 96.62 400 ILE A N 1
ATOM 2827 C CA . ILE A 1 400 ? 3.085 -1.331 7.916 1.00 96.62 400 ILE A CA 1
ATOM 2828 C C . ILE A 1 400 ? 3.541 -0.521 6.704 1.00 96.62 400 ILE A C 1
ATOM 2830 O O . ILE A 1 400 ? 2.859 0.406 6.257 1.00 96.62 400 ILE A O 1
ATOM 2834 N N . VAL A 1 401 ? 4.703 -0.889 6.173 1.00 94.31 401 VAL A N 1
ATOM 2835 C CA . VAL A 1 401 ? 5.325 -0.252 5.008 1.00 94.31 401 VAL A CA 1
ATOM 2836 C C . VAL A 1 401 ? 5.688 -1.288 3.953 1.00 94.31 401 VAL A C 1
ATOM 2838 O O . VAL A 1 401 ? 5.772 -2.478 4.244 1.00 94.31 401 VAL A O 1
ATOM 2841 N N . GLY A 1 402 ? 5.901 -0.851 2.716 1.00 91.19 402 GLY A N 1
ATOM 2842 C CA . GLY A 1 402 ? 6.410 -1.728 1.667 1.00 91.19 402 GLY A CA 1
ATOM 2843 C C . GLY A 1 402 ? 6.933 -0.961 0.457 1.00 91.19 402 GLY A C 1
ATOM 2844 O O . GLY A 1 402 ? 6.570 0.207 0.281 1.00 91.19 402 GLY A O 1
ATOM 2845 N N . PRO A 1 403 ? 7.795 -1.590 -0.358 1.00 89.38 403 PRO A N 1
ATOM 2846 C CA . PRO A 1 403 ? 8.386 -0.966 -1.529 1.00 89.38 403 PRO A CA 1
ATOM 2847 C C . PRO A 1 403 ? 7.387 -0.911 -2.687 1.00 89.38 403 PRO A C 1
ATOM 2849 O O . PRO A 1 403 ? 6.474 -1.733 -2.785 1.00 89.38 403 PRO A O 1
ATOM 2852 N N . SER A 1 404 ? 7.606 0.032 -3.594 1.00 87.50 404 SER A N 1
ATOM 2853 C CA . SER A 1 404 ? 7.014 0.030 -4.925 1.00 87.50 404 SER A CA 1
ATOM 2854 C C . SER A 1 404 ? 8.111 0.028 -5.981 1.00 87.50 404 SER A C 1
ATOM 2856 O O . SER A 1 404 ? 9.109 0.753 -5.869 1.00 87.50 404 SER A O 1
ATOM 2858 N N . TYR A 1 405 ? 7.920 -0.837 -6.968 1.00 87.00 405 TYR A N 1
ATOM 2859 C CA . TYR A 1 405 ? 8.860 -1.132 -8.032 1.00 87.00 405 TYR A CA 1
ATOM 2860 C C . TYR A 1 405 ? 8.473 -0.405 -9.317 1.00 87.00 405 TYR A C 1
ATOM 2862 O O . TYR A 1 405 ? 7.298 -0.097 -9.553 1.00 87.00 405 TYR A O 1
ATOM 2870 N N . PHE A 1 406 ? 9.489 -0.106 -10.116 1.00 86.38 406 PHE A N 1
ATOM 2871 C CA . PHE A 1 406 ? 9.377 0.452 -11.450 1.00 86.38 406 PHE A CA 1
ATOM 2872 C C . PHE A 1 406 ? 9.871 -0.579 -12.464 1.00 86.38 406 PHE A C 1
ATOM 2874 O O . PHE A 1 406 ? 11.040 -0.974 -12.420 1.00 86.38 406 PHE A O 1
ATOM 2881 N N . ASP A 1 407 ? 8.978 -0.974 -13.371 1.00 87.44 407 ASP A N 1
ATOM 2882 C CA . ASP A 1 407 ? 9.183 -2.063 -14.318 1.00 87.44 407 ASP A CA 1
ATOM 2883 C C . ASP A 1 407 ? 9.163 -1.531 -15.754 1.00 87.44 407 ASP A C 1
ATOM 2885 O O . ASP A 1 407 ? 8.224 -0.840 -16.151 1.00 87.44 407 ASP A O 1
ATOM 2889 N N . PHE A 1 408 ? 10.166 -1.864 -16.562 1.00 88.12 408 PHE A N 1
ATOM 2890 C CA . PHE A 1 408 ? 10.219 -1.519 -17.988 1.00 88.12 408 PHE A CA 1
ATOM 2891 C C . PHE A 1 408 ? 11.041 -2.560 -18.761 1.00 88.12 408 PHE A C 1
ATOM 2893 O O . PHE A 1 408 ? 11.531 -3.526 -18.183 1.00 88.12 408 PHE A O 1
ATOM 2900 N N . TYR A 1 409 ? 11.152 -2.424 -20.078 1.00 86.19 409 TYR A N 1
ATOM 2901 C CA . TYR A 1 409 ? 11.884 -3.373 -20.921 1.00 86.19 409 TYR A CA 1
ATOM 2902 C C . TYR A 1 409 ? 12.932 -2.679 -21.781 1.00 86.19 409 TYR A C 1
ATOM 2904 O O . TYR A 1 409 ? 12.818 -1.494 -22.092 1.00 86.19 409 TYR A O 1
ATOM 2912 N N . THR A 1 410 ? 13.972 -3.431 -22.132 1.00 81.00 410 THR A N 1
ATOM 2913 C CA . THR A 1 410 ? 15.253 -2.874 -22.583 1.00 81.00 410 THR A CA 1
ATOM 2914 C C . THR A 1 410 ? 15.328 -2.616 -24.083 1.00 81.00 410 THR A C 1
ATOM 2916 O O . THR A 1 410 ? 16.225 -1.919 -24.540 1.00 81.00 410 THR A O 1
ATOM 2919 N N . THR A 1 411 ? 14.424 -3.196 -24.874 1.00 84.19 411 THR A N 1
ATOM 2920 C CA . THR A 1 411 ? 14.488 -3.156 -26.340 1.00 84.19 411 THR A CA 1
ATOM 2921 C C . THR A 1 411 ? 13.111 -2.899 -26.942 1.00 84.19 411 THR A C 1
ATOM 2923 O O . THR A 1 411 ? 12.104 -3.394 -26.446 1.00 84.19 411 THR A O 1
ATOM 2926 N N . ASN A 1 412 ? 13.054 -2.165 -28.057 1.00 86.50 412 ASN A N 1
ATOM 2927 C CA . ASN A 1 412 ? 11.814 -1.864 -28.788 1.00 86.50 412 ASN A CA 1
ATOM 2928 C C . ASN A 1 412 ? 10.736 -1.153 -27.947 1.00 86.50 412 ASN A C 1
ATOM 2930 O O . ASN A 1 412 ? 9.542 -1.296 -28.222 1.00 86.50 412 ASN A O 1
ATOM 2934 N N . ASN A 1 413 ? 11.146 -0.385 -26.934 1.00 86.00 413 ASN A N 1
ATOM 2935 C CA . ASN A 1 413 ? 10.269 0.577 -26.278 1.00 86.00 413 ASN A CA 1
ATOM 2936 C C . ASN A 1 413 ? 10.053 1.756 -27.232 1.00 86.00 413 ASN A C 1
ATOM 2938 O O . ASN A 1 413 ? 11.005 2.287 -27.802 1.00 86.00 413 ASN A O 1
ATOM 2942 N N . VAL A 1 414 ? 8.797 2.126 -27.477 1.00 84.50 414 VAL A N 1
ATOM 2943 C CA . VAL A 1 414 ? 8.483 3.189 -28.446 1.00 84.50 414 VAL A CA 1
ATOM 2944 C C . VAL A 1 414 ? 8.886 4.574 -27.925 1.00 84.50 414 VAL A C 1
ATOM 2946 O O . VAL A 1 414 ? 9.099 5.477 -28.731 1.00 84.50 414 VAL A O 1
ATOM 2949 N N . HIS A 1 415 ? 9.084 4.704 -26.609 1.00 83.25 415 HIS A N 1
ATOM 2950 C CA . HIS A 1 415 ? 9.502 5.919 -25.913 1.00 83.25 415 HIS A CA 1
ATOM 2951 C C . HIS A 1 415 ? 10.807 5.724 -25.111 1.00 83.25 415 HIS A C 1
ATOM 2953 O O . HIS A 1 415 ? 10.959 6.299 -24.034 1.00 83.25 415 HIS A O 1
ATOM 2959 N N . THR A 1 416 ? 11.772 4.931 -25.613 1.00 82.88 416 THR A N 1
ATOM 2960 C CA . THR A 1 416 ? 13.026 4.597 -24.892 1.00 82.88 416 THR A CA 1
ATOM 2961 C C . THR A 1 416 ? 13.710 5.808 -24.251 1.00 82.88 416 THR A C 1
ATOM 2963 O O . THR A 1 416 ? 14.022 5.766 -23.067 1.00 82.88 416 THR A O 1
ATOM 2966 N N . ALA A 1 417 ? 13.906 6.902 -24.996 1.00 78.31 417 ALA A N 1
ATOM 2967 C CA . ALA A 1 417 ? 14.607 8.085 -24.488 1.00 78.31 417 ALA A CA 1
ATOM 2968 C C . ALA A 1 417 ? 13.882 8.748 -23.301 1.00 78.31 417 ALA A C 1
ATOM 2970 O O . ALA A 1 417 ? 14.526 9.188 -22.351 1.00 78.31 417 ALA A O 1
ATOM 2971 N N . ASP A 1 418 ? 12.548 8.788 -23.331 1.00 77.44 418 ASP A N 1
ATOM 2972 C CA . ASP A 1 418 ? 11.746 9.359 -22.247 1.00 77.44 418 ASP A CA 1
ATOM 2973 C C . ASP A 1 418 ? 11.727 8.437 -21.015 1.00 77.44 418 ASP A C 1
ATOM 2975 O O . ASP A 1 418 ? 11.785 8.915 -19.882 1.00 77.44 418 ASP A O 1
ATOM 2979 N N . VAL A 1 419 ? 11.705 7.113 -21.217 1.00 79.25 419 VAL A N 1
ATOM 2980 C CA . VAL A 1 419 ? 11.826 6.131 -20.124 1.00 79.25 419 VAL A CA 1
ATOM 2981 C C . VAL A 1 419 ? 13.210 6.198 -19.475 1.00 79.25 419 VAL A C 1
ATOM 2983 O O . VAL A 1 419 ? 13.304 6.194 -18.250 1.00 79.25 419 VAL A O 1
ATOM 2986 N N . GLU A 1 420 ? 14.283 6.312 -20.258 1.00 78.12 420 GLU A N 1
ATOM 2987 C CA . GLU A 1 420 ? 15.643 6.497 -19.740 1.00 78.12 420 GLU A CA 1
ATOM 2988 C C . GLU A 1 420 ? 15.774 7.769 -18.902 1.00 78.12 420 GLU A C 1
ATOM 2990 O O . GLU A 1 420 ? 16.391 7.753 -17.837 1.00 78.12 420 GLU A O 1
ATOM 2995 N N . GLU A 1 421 ? 15.190 8.873 -19.365 1.00 76.19 421 GLU A N 1
ATOM 2996 C CA . GLU A 1 421 ? 15.222 10.140 -18.641 1.00 76.19 421 GLU A CA 1
ATOM 2997 C C . GLU A 1 421 ? 14.438 10.064 -17.330 1.00 76.19 421 GLU A C 1
ATOM 2999 O O . GLU A 1 421 ? 14.910 10.508 -16.281 1.00 76.19 421 GLU A O 1
ATOM 3004 N N . LEU A 1 422 ? 13.282 9.402 -17.355 1.00 76.56 422 LEU A N 1
ATOM 3005 C CA . LEU A 1 422 ? 12.524 9.106 -16.150 1.00 76.56 422 LEU A CA 1
ATOM 3006 C C . LEU A 1 422 ? 13.333 8.243 -15.171 1.00 76.56 422 LEU A C 1
ATOM 3008 O O . LEU A 1 422 ? 13.353 8.541 -13.977 1.00 76.56 422 LEU A O 1
ATOM 3012 N N . VAL A 1 423 ? 14.043 7.218 -15.657 1.00 78.75 423 VAL A N 1
ATOM 3013 C CA . VAL A 1 423 ? 14.926 6.383 -14.827 1.00 78.75 423 VAL A CA 1
ATOM 3014 C C . VAL A 1 423 ? 16.031 7.229 -14.195 1.00 78.75 423 VAL A C 1
ATOM 3016 O O . VAL A 1 423 ? 16.223 7.144 -12.981 1.00 78.75 423 VAL A O 1
ATOM 3019 N N . LYS A 1 424 ? 16.718 8.089 -14.959 1.00 76.62 424 LYS A N 1
ATOM 3020 C CA . LYS A 1 424 ? 17.741 9.007 -14.420 1.00 76.62 424 LYS A CA 1
ATOM 3021 C C . LYS A 1 424 ? 17.173 9.917 -13.341 1.00 76.62 424 LYS A C 1
ATOM 3023 O O . LYS A 1 424 ? 17.786 10.076 -12.289 1.00 76.62 424 LYS A O 1
ATOM 3028 N N . PHE A 1 425 ? 15.987 10.470 -13.564 1.00 76.25 425 PHE A N 1
ATOM 3029 C CA . PHE A 1 425 ? 15.342 11.358 -12.608 1.00 76.25 425 PHE A CA 1
ATOM 3030 C C . PHE A 1 425 ? 14.997 10.653 -11.290 1.00 76.25 425 PHE A C 1
ATOM 3032 O O . PHE A 1 425 ? 15.379 11.116 -10.213 1.00 76.25 425 PHE A O 1
ATOM 3039 N N . VAL A 1 426 ? 14.316 9.503 -11.352 1.00 75.12 426 VAL A N 1
ATOM 3040 C CA . VAL A 1 426 ? 13.884 8.788 -10.137 1.00 75.12 426 VAL A CA 1
ATOM 3041 C C . VAL A 1 426 ? 15.049 8.168 -9.368 1.00 75.12 426 VAL A C 1
ATOM 3043 O O . VAL A 1 426 ? 14.945 7.966 -8.153 1.00 75.12 426 VAL A O 1
ATOM 3046 N N . THR A 1 427 ? 16.160 7.897 -10.060 1.00 76.12 427 THR A N 1
ATOM 3047 C CA . THR A 1 427 ? 17.403 7.403 -9.459 1.00 76.12 427 THR A CA 1
ATOM 3048 C C . THR A 1 427 ? 18.352 8.513 -9.004 1.00 76.12 427 THR A C 1
ATOM 3050 O O . THR A 1 427 ? 19.218 8.249 -8.177 1.00 76.12 427 THR A O 1
ATOM 3053 N N . GLY A 1 428 ? 18.149 9.760 -9.443 1.00 74.38 428 GLY A N 1
ATOM 3054 C CA . GLY A 1 428 ? 18.972 10.908 -9.054 1.00 74.38 428 GLY A CA 1
ATOM 3055 C C . GLY A 1 428 ? 20.251 11.101 -9.870 1.00 74.38 428 GLY A C 1
ATOM 3056 O O . GLY A 1 428 ? 21.180 11.738 -9.381 1.00 74.38 428 GLY A O 1
ATOM 3057 N N . HIS A 1 429 ? 20.300 10.562 -11.088 1.00 74.25 429 HIS A N 1
ATOM 3058 C CA . HIS A 1 429 ? 21.442 10.643 -12.003 1.00 74.25 429 HIS A CA 1
ATOM 3059 C C . HIS A 1 429 ? 21.206 11.556 -13.222 1.00 74.25 429 HIS A C 1
ATOM 3061 O O . HIS A 1 429 ? 22.019 11.570 -14.147 1.00 74.25 429 HIS A O 1
ATOM 3067 N N . ASP A 1 430 ? 20.123 12.338 -13.226 1.00 68.81 430 ASP A N 1
ATOM 3068 C CA . ASP A 1 430 ? 19.954 13.495 -14.117 1.00 68.81 430 ASP A CA 1
ATOM 3069 C C . ASP A 1 430 ? 20.689 14.740 -13.545 1.00 68.81 430 ASP A C 1
ATOM 3071 O O . ASP A 1 430 ? 21.088 14.801 -12.383 1.00 68.81 430 ASP A O 1
ATOM 3075 N N . SER A 1 431 ? 20.884 15.753 -14.388 1.00 52.75 431 SER A N 1
ATOM 3076 C CA . SER A 1 431 ? 21.262 17.135 -14.080 1.00 52.75 431 SER A CA 1
ATOM 3077 C C . SER A 1 431 ? 20.382 17.834 -13.031 1.00 52.75 431 SER A C 1
ATOM 3079 O O . SER A 1 431 ? 20.816 18.835 -12.450 1.00 52.75 431 SER A O 1
ATOM 3081 N N . THR A 1 432 ? 19.176 17.323 -12.762 1.00 58.06 432 THR A N 1
ATOM 3082 C CA . THR A 1 432 ? 18.313 17.753 -11.659 1.00 58.06 432 THR A CA 1
ATOM 3083 C C . THR A 1 432 ? 18.391 16.773 -10.484 1.00 58.06 432 THR A C 1
ATOM 3085 O O . THR A 1 432 ? 18.424 15.557 -10.649 1.00 58.06 432 THR A O 1
ATOM 3088 N N . ALA A 1 433 ? 18.470 17.300 -9.258 1.00 63.78 433 ALA A N 1
ATOM 3089 C CA . ALA A 1 433 ? 18.536 16.464 -8.061 1.00 63.78 433 ALA A CA 1
ATOM 3090 C C . ALA A 1 433 ? 17.271 15.598 -7.919 1.00 63.78 433 ALA A C 1
ATOM 3092 O O . ALA A 1 433 ? 16.164 16.080 -8.167 1.00 63.78 433 ALA A O 1
ATOM 3093 N N . ARG A 1 434 ? 17.440 14.352 -7.445 1.00 68.31 434 ARG A N 1
ATOM 3094 C CA . ARG A 1 434 ? 16.332 13.439 -7.114 1.00 68.31 434 ARG A CA 1
ATOM 3095 C C . ARG A 1 434 ? 15.271 14.159 -6.270 1.00 68.31 434 ARG A C 1
ATOM 3097 O O . ARG A 1 434 ? 15.642 14.873 -5.329 1.00 68.31 434 ARG A O 1
ATOM 3104 N N . PRO A 1 435 ? 13.970 13.932 -6.522 1.00 68.19 435 PRO A N 1
ATOM 3105 C CA . PRO A 1 435 ? 12.914 14.386 -5.631 1.00 68.19 435 PRO A CA 1
ATOM 3106 C C . PRO A 1 435 ? 13.199 14.014 -4.176 1.00 68.19 435 PRO A C 1
ATOM 3108 O O . PRO A 1 435 ? 13.492 12.863 -3.854 1.00 68.19 435 PRO A O 1
ATOM 3111 N N . THR A 1 436 ? 13.081 14.990 -3.282 1.00 69.25 436 THR A N 1
ATOM 3112 C CA . THR A 1 436 ? 13.164 14.762 -1.837 1.00 69.25 436 THR A CA 1
ATOM 3113 C C . THR A 1 436 ? 11.851 15.152 -1.185 1.00 69.25 436 THR A C 1
ATOM 3115 O O . THR A 1 436 ? 11.117 16.020 -1.665 1.00 69.25 436 THR A O 1
ATOM 3118 N N . LEU A 1 437 ? 11.531 14.490 -0.076 1.00 72.88 437 LEU A N 1
ATOM 3119 C CA . LEU A 1 437 ? 10.453 14.934 0.793 1.00 72.88 437 LEU A CA 1
ATOM 3120 C C . LEU A 1 437 ? 11.041 15.870 1.843 1.00 72.88 437 LEU A C 1
ATOM 3122 O O . LEU A 1 437 ? 12.058 15.557 2.459 1.00 72.88 437 LEU A O 1
ATOM 3126 N N . GLY A 1 438 ? 10.402 17.021 2.045 1.00 67.00 438 GLY A N 1
ATOM 3127 C CA . GLY A 1 438 ? 10.782 17.924 3.126 1.00 67.00 438 GLY A CA 1
ATOM 3128 C C . GLY A 1 438 ? 10.609 17.260 4.495 1.00 67.00 438 GLY A C 1
ATOM 3129 O O . GLY A 1 438 ? 9.722 16.427 4.690 1.00 67.00 438 GLY A O 1
ATOM 3130 N N . THR A 1 439 ? 11.434 17.649 5.464 1.00 70.62 439 THR A N 1
ATOM 3131 C CA . THR A 1 439 ? 11.304 17.194 6.854 1.00 70.62 439 THR A CA 1
ATOM 3132 C C . THR A 1 439 ? 9.903 17.501 7.392 1.00 70.62 439 THR A C 1
ATOM 3134 O O . THR A 1 439 ? 9.418 18.624 7.255 1.00 70.62 439 THR A O 1
ATOM 3137 N N . GLY A 1 440 ? 9.245 16.510 8.003 1.00 70.81 440 GLY A N 1
ATOM 3138 C CA . GLY A 1 440 ? 7.879 16.655 8.524 1.00 70.81 440 GLY A CA 1
ATOM 3139 C C . GLY A 1 440 ? 6.778 16.671 7.455 1.00 70.81 440 GLY A C 1
ATOM 3140 O O . GLY A 1 440 ? 5.641 17.039 7.753 1.00 70.81 440 GLY A O 1
ATOM 3141 N N . ALA A 1 441 ? 7.085 16.293 6.209 1.00 79.62 441 ALA A N 1
ATOM 3142 C CA . ALA A 1 441 ? 6.079 16.193 5.160 1.00 79.62 441 ALA A CA 1
ATOM 3143 C C . ALA A 1 441 ? 4.999 15.152 5.506 1.00 79.62 441 ALA A C 1
ATOM 3145 O O . ALA A 1 441 ? 5.267 14.090 6.067 1.00 79.62 441 ALA A O 1
ATOM 3146 N N . THR A 1 442 ? 3.755 15.466 5.139 1.00 82.62 442 THR A N 1
ATOM 3147 C CA . THR A 1 442 ? 2.611 14.564 5.300 1.00 82.62 442 THR A CA 1
ATOM 3148 C C . THR A 1 442 ? 2.258 13.958 3.948 1.00 82.62 442 THR A C 1
ATOM 3150 O O . THR A 1 442 ? 1.539 14.573 3.163 1.00 82.62 442 THR A O 1
ATOM 3153 N N . THR A 1 443 ? 2.814 12.786 3.647 1.00 80.56 443 THR A N 1
ATOM 3154 C CA . THR A 1 443 ? 2.800 12.219 2.287 1.00 80.56 443 THR A CA 1
ATOM 3155 C C . THR A 1 443 ? 2.245 10.812 2.217 1.00 80.56 443 THR A C 1
ATOM 3157 O O . THR A 1 443 ? 1.634 10.484 1.213 1.00 80.56 443 THR A O 1
ATOM 3160 N N . GLY A 1 444 ? 2.444 9.975 3.240 1.00 86.44 444 GLY A N 1
ATOM 3161 C CA . GLY A 1 444 ? 2.106 8.547 3.168 1.00 86.44 444 GLY A CA 1
ATOM 3162 C C . GLY A 1 444 ? 3.106 7.684 2.385 1.00 86.44 444 GLY A C 1
ATOM 3163 O O . GLY A 1 444 ? 2.883 6.484 2.235 1.00 86.44 444 GLY A O 1
ATOM 3164 N N . TYR A 1 445 ? 4.214 8.270 1.921 1.00 87.56 445 TYR A N 1
ATOM 3165 C CA . TYR A 1 445 ? 5.335 7.567 1.293 1.00 87.56 445 TYR A CA 1
ATOM 3166 C C . TYR A 1 445 ? 6.674 8.245 1.590 1.00 87.56 445 TYR A C 1
ATOM 3168 O O . TYR A 1 445 ? 6.708 9.388 2.042 1.00 87.56 445 TYR A O 1
ATOM 3176 N N . THR A 1 446 ? 7.769 7.543 1.315 1.00 86.69 446 THR A N 1
ATOM 3177 C CA . THR A 1 446 ? 9.146 8.033 1.389 1.00 86.69 446 THR A CA 1
ATOM 3178 C C . THR A 1 446 ? 9.983 7.495 0.230 1.00 86.69 446 THR A C 1
ATOM 3180 O O . THR A 1 446 ? 9.635 6.490 -0.396 1.00 86.69 446 THR A O 1
ATOM 3183 N N . TYR A 1 447 ? 11.098 8.160 -0.051 1.00 85.38 447 TYR A N 1
ATOM 3184 C CA . TYR A 1 447 ? 12.106 7.668 -0.983 1.00 85.38 447 TYR A CA 1
ATOM 3185 C C . TYR A 1 447 ? 13.011 6.650 -0.295 1.00 85.38 447 TYR A C 1
ATOM 3187 O O . TYR A 1 447 ? 13.374 6.817 0.869 1.00 85.38 447 TYR A O 1
ATOM 3195 N N . LEU A 1 448 ? 13.370 5.591 -1.023 1.00 86.12 448 LEU A N 1
ATOM 3196 C CA . LEU A 1 448 ? 14.388 4.646 -0.568 1.00 86.12 448 LEU A CA 1
ATOM 3197 C C . LEU A 1 448 ? 15.776 5.293 -0.589 1.00 86.12 448 LEU A C 1
ATOM 3199 O O . LEU A 1 448 ? 15.995 6.244 -1.343 1.00 86.12 448 LEU A O 1
ATOM 3203 N N . ASP A 1 449 ? 16.701 4.769 0.213 1.00 83.88 449 ASP A N 1
ATOM 3204 C CA . ASP A 1 449 ? 18.079 5.260 0.299 1.00 83.88 449 ASP A CA 1
ATOM 3205 C C . ASP A 1 449 ? 18.740 5.370 -1.087 1.00 83.88 449 ASP A C 1
ATOM 3207 O O . ASP A 1 449 ? 18.522 4.519 -1.956 1.00 83.88 449 ASP A O 1
ATOM 3211 N N . SER A 1 450 ? 19.531 6.425 -1.318 1.00 80.06 450 SER A N 1
ATOM 3212 C CA . SER A 1 450 ? 20.140 6.651 -2.634 1.00 80.06 450 SER A CA 1
ATOM 3213 C C . SER A 1 450 ? 21.110 5.543 -3.021 1.00 80.06 450 SER A C 1
ATOM 3215 O O . SER A 1 450 ? 21.249 5.280 -4.205 1.00 80.06 450 SER A O 1
ATOM 3217 N N . SER A 1 451 ? 21.700 4.811 -2.067 1.00 80.88 451 SER A N 1
ATOM 3218 C CA . SER A 1 451 ? 22.565 3.674 -2.394 1.00 80.88 451 SER A CA 1
ATOM 3219 C C . SER A 1 451 ? 21.840 2.596 -3.201 1.00 80.88 451 SER A C 1
ATOM 3221 O O . SER A 1 451 ? 22.475 1.921 -4.007 1.00 80.88 451 SER A O 1
ATOM 3223 N N . ILE A 1 452 ? 20.522 2.435 -3.026 1.00 79.69 452 ILE A N 1
ATOM 3224 C CA . ILE A 1 452 ? 19.714 1.482 -3.798 1.00 79.69 452 ILE A CA 1
ATOM 3225 C C . ILE A 1 452 ? 19.626 1.930 -5.251 1.00 79.69 452 ILE A C 1
ATOM 3227 O O . ILE A 1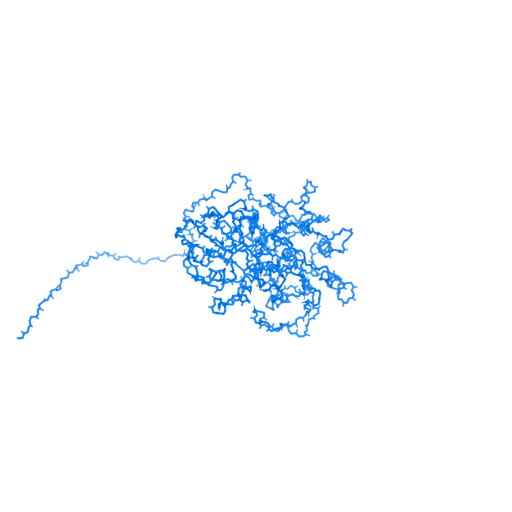 452 ? 19.898 1.145 -6.157 1.00 79.69 452 ILE A O 1
ATOM 3231 N N . THR A 1 453 ? 19.288 3.199 -5.475 1.00 76.81 453 THR A N 1
ATOM 3232 C CA . THR A 1 453 ? 19.188 3.764 -6.822 1.00 76.81 453 THR A CA 1
ATOM 3233 C C . THR A 1 453 ? 20.560 3.904 -7.490 1.00 76.81 453 THR A C 1
ATOM 3235 O O . THR A 1 453 ? 20.681 3.617 -8.677 1.00 76.81 453 THR A O 1
ATOM 3238 N N . ASP A 1 454 ? 21.607 4.208 -6.720 1.00 76.12 454 ASP A N 1
ATOM 3239 C CA . ASP A 1 454 ? 23.001 4.227 -7.170 1.00 76.12 454 ASP A CA 1
ATOM 3240 C C . ASP A 1 454 ? 23.468 2.824 -7.573 1.00 76.12 454 ASP A C 1
ATOM 3242 O O . ASP A 1 454 ? 24.205 2.670 -8.543 1.00 76.12 454 ASP A O 1
ATOM 3246 N N . ALA A 1 455 ? 23.070 1.774 -6.847 1.00 72.00 455 ALA A N 1
ATOM 3247 C CA . ALA A 1 455 ? 23.404 0.397 -7.209 1.00 72.00 455 ALA A CA 1
ATOM 3248 C C . ALA A 1 455 ? 22.745 -0.004 -8.535 1.00 72.00 455 ALA A C 1
ATOM 3250 O O . ALA A 1 455 ? 23.409 -0.595 -9.389 1.00 72.00 455 ALA A O 1
ATOM 3251 N N . VAL A 1 456 ? 21.479 0.383 -8.730 1.00 71.06 456 VAL A N 1
ATOM 3252 C CA . VAL A 1 456 ? 20.762 0.219 -10.003 1.00 71.06 456 VAL A CA 1
ATOM 3253 C C . VAL A 1 456 ? 21.516 0.918 -11.135 1.00 71.06 456 VAL A C 1
ATOM 3255 O O . VAL A 1 456 ? 21.822 0.290 -12.147 1.00 71.06 456 VAL A O 1
ATOM 3258 N N . TRP A 1 457 ? 21.900 2.180 -10.944 1.00 71.50 457 TRP A N 1
ATOM 3259 C CA . TRP A 1 457 ? 22.596 2.979 -11.954 1.00 71.50 457 TRP A CA 1
ATOM 3260 C C . TRP A 1 457 ? 24.033 2.527 -12.243 1.00 71.50 457 TRP A C 1
ATOM 3262 O O . TRP A 1 457 ? 24.466 2.441 -13.394 1.00 71.50 457 TRP A O 1
ATOM 3272 N N . ASN A 1 458 ? 24.817 2.219 -11.214 1.00 66.81 458 ASN A N 1
ATOM 3273 C CA . ASN A 1 458 ? 26.217 1.827 -11.376 1.00 66.81 458 ASN A CA 1
ATOM 3274 C C . ASN A 1 458 ? 26.347 0.463 -12.058 1.00 66.81 458 ASN A C 1
ATOM 3276 O O . ASN A 1 458 ? 27.275 0.250 -12.840 1.00 66.81 458 ASN A O 1
ATOM 3280 N N . GLN A 1 459 ? 25.403 -0.451 -11.823 1.00 60.75 459 GLN A N 1
ATOM 3281 C CA . GLN A 1 459 ? 25.373 -1.721 -12.540 1.00 60.75 459 GLN A CA 1
ATOM 3282 C C . GLN A 1 459 ? 25.075 -1.530 -14.037 1.00 60.75 459 GLN A C 1
ATOM 3284 O O . GLN A 1 459 ? 25.669 -2.236 -14.856 1.00 60.75 459 GLN A O 1
ATOM 3289 N N . GLN A 1 460 ? 24.263 -0.524 -14.396 1.00 56.38 460 GLN A N 1
ATOM 3290 C CA . GLN A 1 460 ? 24.012 -0.130 -15.790 1.00 56.38 460 GLN A CA 1
ATOM 3291 C C . GLN A 1 460 ? 25.269 0.425 -16.475 1.00 56.38 460 GLN A C 1
ATOM 3293 O O . GLN A 1 460 ? 25.525 0.110 -17.633 1.00 56.38 460 GLN A O 1
ATOM 3298 N N . ASN A 1 461 ? 26.071 1.227 -15.766 1.00 51.75 461 ASN A N 1
ATOM 3299 C CA . ASN A 1 461 ? 27.247 1.896 -16.338 1.00 51.75 461 ASN A CA 1
ATOM 3300 C C . ASN A 1 461 ? 28.531 1.049 -16.314 1.00 51.75 461 ASN A C 1
ATOM 3302 O O . ASN A 1 461 ? 29.505 1.398 -16.981 1.00 51.75 461 ASN A O 1
ATOM 3306 N N . GLY A 1 462 ? 28.561 -0.036 -15.534 1.00 42.31 462 GLY A N 1
ATOM 3307 C CA . GLY A 1 462 ? 29.792 -0.772 -15.252 1.00 42.31 462 GLY A CA 1
ATOM 3308 C C . GLY A 1 462 ? 29.871 -2.203 -15.777 1.00 42.31 462 GLY A C 1
ATOM 3309 O O . GLY A 1 462 ? 30.973 -2.626 -16.119 1.00 42.31 462 GLY A O 1
ATOM 3310 N N . LEU A 1 463 ? 28.781 -2.989 -15.780 1.00 40.53 463 LEU A N 1
ATOM 3311 C CA . LEU A 1 463 ? 28.928 -4.459 -15.843 1.00 40.53 463 LEU A CA 1
ATOM 3312 C C . LEU A 1 463 ? 27.798 -5.256 -16.528 1.00 40.53 463 LEU A C 1
ATOM 3314 O O . LEU A 1 463 ? 27.989 -6.452 -16.741 1.00 40.53 463 LEU A O 1
ATOM 3318 N N . ASN A 1 464 ? 26.658 -4.661 -16.900 1.00 45.94 464 ASN A N 1
ATOM 3319 C CA . ASN A 1 464 ? 25.620 -5.348 -17.685 1.00 45.94 464 ASN A CA 1
ATOM 3320 C C . ASN A 1 464 ? 24.715 -4.308 -18.382 1.00 45.94 464 ASN A C 1
ATOM 3322 O O . ASN A 1 464 ? 24.041 -3.555 -17.673 1.00 45.94 464 ASN A O 1
ATOM 3326 N N . PRO A 1 465 ? 24.697 -4.199 -19.727 1.00 49.31 465 PRO A N 1
ATOM 3327 C CA . PRO A 1 465 ? 23.956 -3.152 -20.420 1.00 49.31 465 PRO A CA 1
ATOM 3328 C C . PRO A 1 465 ? 22.477 -3.523 -20.474 1.00 49.31 465 PRO A C 1
ATOM 3330 O O . PRO A 1 465 ? 21.948 -3.981 -21.479 1.00 49.31 465 PRO A O 1
ATOM 3333 N N . CYS A 1 466 ? 21.797 -3.342 -19.354 1.00 49.91 466 CYS A N 1
ATOM 3334 C CA . CYS A 1 466 ? 20.362 -3.511 -19.311 1.00 49.91 466 CYS A CA 1
ATOM 3335 C C . CYS A 1 466 ? 19.614 -2.307 -19.895 1.00 49.91 466 CYS A C 1
ATOM 3337 O O . CYS A 1 466 ? 18.464 -2.424 -20.255 1.00 49.91 466 CYS A O 1
ATOM 3339 N N . ILE A 1 467 ? 20.229 -1.131 -20.001 1.00 46.12 467 ILE A N 1
ATOM 3340 C CA . ILE A 1 467 ? 19.572 0.056 -20.578 1.00 46.12 467 ILE A CA 1
ATOM 3341 C C . ILE A 1 467 ? 20.082 0.352 -21.996 1.00 46.12 467 ILE A C 1
ATOM 3343 O O . ILE A 1 467 ? 19.549 1.212 -22.679 1.00 46.12 467 ILE A O 1
ATOM 3347 N N . THR A 1 468 ? 21.069 -0.398 -22.499 1.00 36.94 468 THR A N 1
ATOM 3348 C CA . THR A 1 468 ? 21.688 -0.111 -23.799 1.00 36.94 468 THR A CA 1
ATOM 3349 C C . THR A 1 468 ? 21.786 -1.338 -24.705 1.00 36.94 468 THR A C 1
ATOM 3351 O O . THR A 1 468 ? 22.729 -2.124 -24.632 1.00 36.94 468 THR A O 1
ATOM 3354 N N . SER A 1 469 ? 20.843 -1.438 -25.647 1.00 38.16 469 SER A N 1
ATOM 3355 C CA . SER A 1 469 ? 21.110 -1.917 -27.013 1.00 38.16 469 SER A CA 1
ATOM 3356 C C . SER A 1 469 ? 20.115 -1.326 -28.003 1.00 38.16 469 SER A C 1
ATOM 3358 O O . SER A 1 469 ? 18.915 -1.671 -27.873 1.00 38.16 469 SER A O 1
#

Solvent-accessible surface area (backbone atoms only — not comparable to full-atom values): 25940 Å² total; per-residue (Å²): 137,85,89,86,90,88,88,88,85,90,81,89,86,86,87,84,87,90,85,86,91,82,90,84,82,91,80,92,78,83,83,82,77,90,73,83,78,79,77,70,72,92,83,77,76,87,76,81,71,76,69,51,98,54,36,47,40,32,26,4,24,58,48,51,39,46,38,75,68,21,67,94,68,96,62,44,60,59,72,57,50,97,87,55,83,66,31,48,69,63,17,64,62,50,65,81,53,91,56,56,28,67,29,54,21,53,42,21,17,44,53,20,50,27,50,77,15,57,65,45,85,75,49,61,43,56,47,39,47,71,76,46,48,53,33,23,72,22,73,69,98,63,80,66,58,34,27,33,20,30,52,78,83,44,68,67,45,48,52,30,19,57,74,68,34,29,91,69,25,38,57,60,35,31,37,63,53,32,32,24,20,52,19,52,30,32,26,31,86,67,48,61,60,71,64,38,97,92,36,72,80,32,52,55,39,33,40,47,64,46,51,33,28,42,66,50,63,73,46,53,38,64,57,38,67,63,47,20,58,52,56,77,42,63,44,50,81,81,41,86,40,54,47,53,30,42,31,42,54,64,41,45,22,17,70,42,23,37,51,28,38,17,38,55,66,57,30,54,89,86,49,53,82,56,58,48,33,40,50,78,56,63,69,77,51,95,36,41,40,68,25,38,43,62,35,31,33,51,52,50,22,59,73,33,76,51,14,30,32,62,35,43,20,33,60,46,60,78,46,57,78,44,44,33,57,32,21,32,32,22,86,64,74,32,73,14,47,38,34,37,24,55,22,42,38,45,24,43,67,89,52,45,44,89,55,52,44,68,35,50,66,57,89,76,80,80,71,69,71,86,58,70,62,45,91,81,52,98,54,49,39,50,42,69,64,64,73,69,27,18,61,20,77,40,62,57,8,24,31,41,32,37,55,21,28,46,32,37,55,34,24,83,46,94,53,49,72,44,53,52,50,46,49,26,36,64,43,40,72,42,101,52,79,42,61,62,79,63,89,79,33,80,49,8,41,29,71,54,44,61,55,38,31,44,49,57,50,50,42,45,78,69,79,48,65,57,80,61,111

Secondary structure (DSSP, 8-state):
-----------PPPP-------------PPPPP-----PPPTT------PPPTTSEEEEE--TTHHHHH-SSS---SS---TTS--S-TTSTT-SPPSSS-EEEE---HHHHHHHHHTSS----SPPPPTTS--------SS--SEEEESSPPPHHHHHHHHHHTHHHH-SEEEEEEEEEEEEEEEEGGG-----BTTBTT-PPEE-HHHHHHHHTTS--BTT-HHHHHHHTS-SSSS---B---EEEE-S--HHHHHHHHHHHHHSPTTT--S---SS--S--STTEEEESHHHHHHHHHHHSTT-EEEEEHHHHHTTTTTEEE-EEE-TTS-EE-TTBHHHHHHHHTT--GGGPEES------SSS--S---S----EEEE--THHHHS--STT--SSEEEEEEEEESSS-TTHHHHHHHHHHHHT-SSSPPP-PPTT-B-SEEEPPHHHHHHHHHHHHHT--SS--

Sequence (469 aa):
MKRFQQTTRLLAVVALPAVLFAACSHGSGSSAVPGGSVNAPSGQTRHTKEVSAADLHAGGATFPGIAYMGGAGNQPVGLYTAAQTLPSASSLFGVAPTTGNIYYCLTGSGAGRNEFTGATSISTSACAAAGTTTTGFGSHSSLLDFVGSDAALTPSNYTAYASNRKSTQGEPMEFPVIAGAVSFAYRKADFTIAATPSNPLAQMKLSTATFCKIAAGQITDWNDAAIQTDNGGSITGGVSKPISNFFFRSDGSGTSLIFQTALAAQCPSGTWTFGAGTTWKGPTTSEFVGKSGNPGIASAIAATTNSTGYIEAAYGLSLTPHLGQAQLMNSSGNYASPTDATALAHAVNNVTSSNITFGGADNGDGTGFGESLGTSRTECVFYLSPALFSNPSASDAYPIVGPSYFDFYTTNNVHTADVEELVKFVTGHDSTARPTLGTGATTGYTYLDSSITDAVWNQQNGLNPCITS